Protein AF-G4TEG3-F1 (afdb_monomer_lite)

Radius of gyration: 38.0 Å; chains: 1; bounding box: 145×63×97 Å

Organism: Serendipita indica (strain DSM 11827) (NCBI:txid1109443)

Foldseek 3Di:
DDDDDDDDPPPPPPPPPDPDPQPQCADPLQAGAWFSFFEAEEAEQDDAPCLLVVLVLQVVLVFAYEYAYACQRNHHCLPPVNLVSLCNNVVSPHFYAHAFNDQDDCQPDDLVVVCNRQQVVQVSCCQSFVFGFQEYEYSDDDPDSVSSNSCCVVVVHRYYDWPQELCLVPDPQALVSSLVSLLVQLVCANGRMIYYYDYPPGPRNVSVVVVPSVPSNSVSVGHHYYRCVRHVHDRTPDGDHHHDDDPVSDSDDDDDRPPQQPQFPDKDFAAPPCQALQSVQVVPPQGHSVQQCVNPVPDDRRGHDGRDITGDGPRDPDDAQDFPDKDFAAPPCFALCSVCVVQVADSVSQCVNVVVDPRNGRDGRRITRDGDHDPDDDDDDDADDDPPQKDKDFDAAPQALVNVCVVHVAHSVQQPVQVDDPDDRVDDHGRHIGIHGRDDDDDDDDDDDDDDDDDFDWDKDFAAPPDALVNVCVVPVAHSVQQCVQVDDPDDRVDDDGRHITTGTHDPDDDDDDDDDDDDDDDDFDWDKDKDFDAPPAFLCNVCVVVQHDSVQQCVQQPPPDDRVDRDGRPTDTGIGTPPRHDDDDDDDDDDDDDDDDDDDDDDDDDFFPDKDFDAAQAALPNVCVVFVHDSVQQCVNPVPDPRRGGDGGRTTGDGPPTNDLPDKDWAAAQAALCVLCVVLVHHSVVQCVQCVVADRRGGDGRDIGRHGD

Structure (mmCIF, N/CA/C/O backbone):
data_AF-G4TEG3-F1
#
_entry.id   AF-G4TEG3-F1
#
loop_
_atom_site.group_PDB
_atom_site.id
_atom_site.type_symbol
_atom_site.label_atom_id
_atom_site.label_alt_id
_atom_site.label_comp_id
_atom_site.label_asym_id
_atom_site.label_entity_id
_atom_site.label_seq_id
_atom_site.pdbx_PDB_ins_code
_atom_site.Cartn_x
_atom_site.Cartn_y
_atom_site.Cartn_z
_atom_site.occupancy
_atom_site.B_iso_or_equiv
_atom_site.auth_seq_id
_atom_site.auth_comp_id
_atom_site.auth_asym_id
_atom_site.auth_atom_id
_atom_site.pdbx_PDB_model_num
ATOM 1 N N . MET A 1 1 ? 75.250 -41.068 19.038 1.00 46.34 1 MET A N 1
ATOM 2 C CA . MET A 1 1 ? 73.958 -40.796 18.364 1.00 46.34 1 MET A CA 1
ATOM 3 C C . MET A 1 1 ? 72.946 -40.597 19.488 1.00 46.34 1 MET A C 1
ATOM 5 O O . MET A 1 1 ? 72.931 -41.445 20.357 1.00 46.34 1 MET A O 1
ATOM 9 N N . ALA A 1 2 ? 72.231 -39.493 19.674 1.00 40.78 2 ALA A N 1
ATOM 10 C CA . ALA A 1 2 ? 71.502 -38.669 18.722 1.00 40.78 2 ALA A CA 1
ATOM 11 C C . ALA A 1 2 ? 71.597 -37.167 19.069 1.00 40.78 2 ALA A C 1
ATOM 13 O O . ALA A 1 2 ? 71.964 -36.787 20.178 1.00 40.78 2 ALA A O 1
ATOM 14 N N . ARG A 1 3 ? 71.328 -36.334 18.061 1.00 42.62 3 ARG A N 1
ATOM 15 C CA . ARG A 1 3 ? 71.464 -34.875 18.059 1.00 42.62 3 ARG A CA 1
ATOM 16 C C . ARG A 1 3 ? 70.190 -34.170 18.549 1.00 42.62 3 ARG A C 1
ATOM 18 O O . ARG A 1 3 ? 69.089 -34.653 18.324 1.00 42.62 3 ARG A O 1
ATOM 25 N N . LEU A 1 4 ? 70.424 -33.000 19.145 1.00 39.97 4 LEU A N 1
ATOM 26 C CA . LEU A 1 4 ? 69.568 -31.819 19.327 1.00 39.97 4 LEU A CA 1
ATOM 27 C C . LEU A 1 4 ? 68.358 -31.679 18.382 1.00 39.97 4 LEU A C 1
ATOM 29 O O . LEU A 1 4 ? 68.525 -31.755 17.165 1.00 39.97 4 LEU A O 1
ATOM 33 N N . SER A 1 5 ? 67.226 -31.227 18.934 1.00 41.72 5 SER A N 1
ATOM 34 C CA . SER A 1 5 ? 66.595 -29.952 18.531 1.00 41.72 5 SER A CA 1
ATOM 35 C C . SER A 1 5 ? 65.488 -29.540 19.509 1.00 41.72 5 SER A C 1
ATOM 37 O O . SER A 1 5 ? 64.455 -30.193 19.612 1.00 41.72 5 SER A O 1
ATOM 39 N N . LEU A 1 6 ? 65.730 -28.435 20.222 1.00 43.19 6 LEU A N 1
ATOM 40 C CA . LEU A 1 6 ? 64.720 -27.631 20.911 1.00 43.19 6 LEU A CA 1
ATOM 41 C C . LEU A 1 6 ? 63.896 -26.909 19.832 1.00 43.19 6 LEU A C 1
ATOM 43 O O . LEU A 1 6 ? 64.446 -26.078 19.110 1.00 43.19 6 LEU A O 1
ATOM 47 N N . ALA A 1 7 ? 62.604 -27.208 19.713 1.00 40.72 7 ALA A N 1
ATOM 48 C CA . ALA A 1 7 ? 61.685 -26.414 18.903 1.00 40.72 7 ALA A CA 1
ATOM 49 C C . ALA A 1 7 ? 60.985 -25.391 19.807 1.00 40.72 7 ALA A C 1
ATOM 51 O O . ALA A 1 7 ? 60.182 -25.741 20.670 1.00 40.72 7 ALA A O 1
ATOM 52 N N . VAL A 1 8 ? 61.340 -24.123 19.615 1.00 41.69 8 VAL A N 1
ATOM 53 C CA . VAL A 1 8 ? 60.671 -22.954 20.189 1.00 41.69 8 VAL A CA 1
ATOM 54 C C . VAL A 1 8 ? 59.266 -22.875 19.589 1.00 41.69 8 VAL A C 1
ATOM 56 O O . VAL A 1 8 ? 59.112 -22.665 18.388 1.00 41.69 8 VAL A O 1
ATOM 59 N N . LEU A 1 9 ? 58.239 -23.066 20.418 1.00 37.50 9 LEU A N 1
ATOM 60 C CA . LEU A 1 9 ? 56.846 -22.863 20.030 1.00 37.50 9 LEU A CA 1
ATOM 61 C C . LEU A 1 9 ? 56.549 -21.356 20.063 1.00 37.50 9 LEU A C 1
ATOM 63 O O . LEU A 1 9 ? 56.148 -20.807 21.087 1.00 37.50 9 LEU A O 1
ATOM 67 N N . SER A 1 10 ? 56.802 -20.673 18.947 1.00 40.62 10 SER A N 1
ATOM 68 C CA . SER A 1 10 ? 56.379 -19.287 18.740 1.00 40.62 10 SER A CA 1
ATOM 69 C C . SER A 1 10 ? 54.853 -19.227 18.680 1.00 40.62 10 SER A C 1
ATOM 71 O O . SER A 1 10 ? 54.244 -19.607 17.681 1.00 40.62 10 SER A O 1
ATOM 73 N N . VAL A 1 11 ? 54.229 -18.743 19.754 1.00 41.53 11 VAL A N 1
ATOM 74 C CA . VAL A 1 11 ? 52.820 -18.341 19.761 1.00 41.53 11 VAL A CA 1
ATOM 75 C C . VAL A 1 11 ? 52.699 -17.096 18.882 1.00 41.53 11 VAL A C 1
ATOM 77 O O . VAL A 1 11 ? 52.955 -15.978 19.323 1.00 41.53 11 VAL A O 1
ATOM 80 N N . PHE A 1 12 ? 52.339 -17.289 17.613 1.00 39.22 12 PHE A N 1
ATOM 81 C CA . PHE A 1 12 ? 51.811 -16.209 16.789 1.00 39.22 12 PHE A CA 1
ATOM 82 C C . PHE A 1 12 ? 50.446 -15.828 17.361 1.00 39.22 12 PHE A C 1
ATOM 84 O O . PHE A 1 12 ? 49.440 -16.490 17.111 1.00 39.22 12 PHE A O 1
ATOM 91 N N . LEU A 1 13 ? 50.422 -14.758 18.155 1.00 40.78 13 LEU A N 1
ATOM 92 C CA . LEU A 1 13 ? 49.202 -14.028 18.458 1.00 40.78 13 LEU A CA 1
ATOM 93 C C . LEU A 1 13 ? 48.742 -13.396 17.137 1.00 40.78 13 LEU A C 1
ATOM 95 O O . LEU A 1 13 ? 49.158 -12.295 16.778 1.00 40.78 13 LEU A O 1
ATOM 99 N N . ALA A 1 14 ? 47.955 -14.139 16.360 1.00 38.53 14 ALA A N 1
ATOM 100 C CA . ALA A 1 14 ? 47.236 -13.582 15.231 1.00 38.53 14 ALA A CA 1
ATOM 101 C C . ALA A 1 14 ? 46.231 -12.579 15.804 1.00 38.53 14 ALA A C 1
ATOM 103 O O . ALA A 1 14 ? 45.145 -12.941 16.254 1.00 38.53 14 ALA A O 1
ATOM 104 N N . LEU A 1 15 ? 46.634 -11.309 15.833 1.00 43.91 15 LEU A N 1
ATOM 105 C CA . LEU A 1 15 ? 45.710 -10.189 15.836 1.00 43.91 15 LEU A CA 1
ATOM 106 C C . LEU A 1 15 ? 44.859 -10.362 14.580 1.00 43.91 15 LEU A C 1
ATOM 108 O O . LEU A 1 15 ? 45.263 -9.963 13.490 1.00 43.91 15 LEU A O 1
ATOM 112 N N . PHE A 1 16 ? 43.712 -11.023 14.719 1.00 41.97 16 PHE A N 1
ATOM 113 C CA . PHE A 1 16 ? 42.648 -10.884 13.744 1.00 41.97 16 PHE A CA 1
ATOM 114 C C . PHE A 1 16 ? 42.355 -9.384 13.677 1.00 41.97 16 PHE A C 1
ATOM 116 O O . PHE A 1 16 ? 41.977 -8.816 14.708 1.00 41.97 16 PHE A O 1
ATOM 123 N N . PRO A 1 17 ? 42.554 -8.707 12.532 1.00 41.78 17 PRO A N 1
ATOM 124 C CA . PRO A 1 17 ? 41.942 -7.407 12.367 1.00 41.78 17 PRO A CA 1
ATOM 125 C C . PRO A 1 17 ? 40.448 -7.638 12.569 1.00 41.78 17 PRO A C 1
ATOM 127 O O . PRO A 1 17 ? 39.840 -8.459 11.877 1.00 41.78 17 PRO A O 1
ATOM 130 N N . SER A 1 18 ? 39.899 -6.986 13.594 1.00 45.28 18 SER A N 1
ATOM 131 C CA . SER A 1 18 ? 38.469 -6.899 13.843 1.00 45.28 18 SER A CA 1
ATOM 132 C C . SER A 1 18 ? 37.775 -6.728 12.501 1.00 45.28 18 SER A C 1
ATOM 134 O O . SER A 1 18 ? 38.142 -5.837 11.732 1.00 45.28 18 SER A O 1
ATOM 136 N N . ALA A 1 19 ? 36.860 -7.648 12.202 1.00 44.44 19 ALA A N 1
ATOM 137 C CA . ALA A 1 19 ? 36.133 -7.690 10.950 1.00 44.44 19 ALA A CA 1
ATOM 138 C C . ALA A 1 19 ? 35.712 -6.278 10.523 1.00 44.44 19 ALA A C 1
ATOM 140 O O . ALA A 1 19 ? 35.182 -5.519 11.336 1.00 44.44 19 ALA A O 1
ATOM 141 N N . LEU A 1 20 ? 36.005 -5.971 9.255 1.00 43.75 20 LEU A N 1
ATOM 142 C CA . LEU A 1 20 ? 35.501 -4.856 8.459 1.00 43.75 20 LEU A CA 1
ATOM 143 C C . LEU A 1 20 ? 34.300 -4.165 9.117 1.00 43.75 20 LEU A C 1
ATOM 145 O O . LEU A 1 20 ? 33.236 -4.771 9.265 1.00 43.75 20 LEU A O 1
ATOM 149 N N . ALA A 1 21 ? 34.445 -2.880 9.439 1.00 42.16 21 ALA A N 1
ATOM 150 C CA . ALA A 1 21 ? 33.290 -2.012 9.590 1.00 42.16 21 ALA A CA 1
ATOM 151 C C . ALA A 1 21 ? 32.450 -2.155 8.308 1.00 42.16 21 ALA A C 1
ATOM 153 O O . ALA A 1 21 ? 32.879 -1.733 7.234 1.00 42.16 21 ALA A O 1
ATOM 154 N N . LYS A 1 22 ? 31.302 -2.842 8.398 1.00 42.78 22 LYS A N 1
ATOM 155 C CA . LYS A 1 22 ? 30.321 -2.915 7.310 1.00 42.78 22 LYS A CA 1
ATOM 156 C C . LYS A 1 22 ? 30.031 -1.476 6.887 1.00 42.78 22 LYS A C 1
ATOM 158 O O . LYS A 1 22 ? 29.718 -0.669 7.759 1.00 42.78 22 LYS A O 1
ATOM 163 N N . ASN A 1 23 ? 30.153 -1.162 5.593 1.00 47.72 23 ASN A N 1
ATOM 164 C CA . ASN A 1 23 ? 29.668 0.103 5.038 1.00 47.72 23 ASN A CA 1
ATOM 165 C C . ASN A 1 23 ? 28.241 0.301 5.548 1.00 47.72 23 ASN A C 1
ATOM 167 O O . ASN A 1 23 ? 27.359 -0.507 5.262 1.00 47.72 23 ASN A O 1
ATOM 171 N N . VAL A 1 24 ? 28.056 1.285 6.419 1.00 52.94 24 VAL A N 1
ATOM 172 C CA . VAL A 1 24 ? 26.792 1.463 7.114 1.00 52.94 24 VAL A CA 1
ATOM 173 C C . VAL A 1 24 ? 25.840 2.083 6.098 1.00 52.94 24 VAL A C 1
ATOM 175 O O . VAL A 1 24 ? 26.004 3.239 5.734 1.00 52.94 24 VAL A O 1
ATOM 178 N N . ALA A 1 25 ? 24.855 1.313 5.634 1.00 66.75 25 ALA A N 1
ATOM 179 C CA . ALA A 1 25 ? 23.820 1.736 4.686 1.00 66.75 25 ALA A CA 1
ATOM 180 C C . ALA A 1 25 ? 22.886 2.850 5.217 1.00 66.75 25 ALA A C 1
ATOM 182 O O . ALA A 1 25 ? 21.867 3.151 4.598 1.00 66.75 25 ALA A O 1
ATOM 183 N N . ARG A 1 26 ? 23.220 3.437 6.376 1.00 82.75 26 ARG A N 1
ATOM 184 C CA . ARG A 1 26 ? 22.451 4.447 7.101 1.00 82.75 26 ARG A CA 1
ATOM 185 C C . ARG A 1 26 ? 23.321 5.617 7.555 1.00 82.75 26 ARG A C 1
ATOM 187 O O . ARG A 1 26 ? 24.497 5.439 7.870 1.00 82.75 26 ARG A O 1
ATOM 194 N N . ASP A 1 27 ? 22.722 6.797 7.625 1.00 88.06 27 ASP A N 1
ATOM 195 C CA . ASP A 1 27 ? 23.376 8.013 8.100 1.00 88.06 27 ASP A CA 1
ATOM 196 C C . ASP A 1 27 ? 23.530 8.054 9.639 1.00 88.06 27 ASP A C 1
ATOM 198 O O . ASP A 1 27 ? 23.187 7.110 10.361 1.00 88.06 27 ASP A O 1
ATOM 202 N N . ALA A 1 28 ? 24.055 9.169 10.159 1.00 87.94 28 ALA A N 1
ATOM 203 C CA . ALA A 1 28 ? 24.245 9.380 11.597 1.00 87.94 28 ALA A CA 1
ATOM 204 C C . ALA A 1 28 ? 22.929 9.411 12.401 1.00 87.94 28 ALA A C 1
ATOM 206 O O . ALA A 1 28 ? 22.955 9.172 13.608 1.00 87.94 28 ALA A O 1
ATOM 207 N N . ASN A 1 29 ? 21.795 9.670 11.745 1.00 88.75 29 ASN A N 1
ATOM 208 C CA . ASN A 1 29 ? 20.459 9.638 12.340 1.00 88.75 29 ASN A CA 1
ATOM 209 C C . ASN A 1 29 ? 19.773 8.272 12.144 1.00 88.75 29 ASN A C 1
ATOM 211 O O . ASN A 1 29 ? 18.612 8.097 12.502 1.00 88.75 29 ASN A O 1
ATOM 215 N N . GLY A 1 30 ? 20.466 7.289 11.566 1.00 90.12 30 GLY A N 1
ATOM 216 C CA . GLY A 1 30 ? 19.928 5.957 11.322 1.00 90.12 30 GLY A CA 1
ATOM 217 C C . GLY A 1 30 ? 18.953 5.866 10.145 1.00 90.12 30 GLY A C 1
ATOM 218 O O . GLY A 1 30 ? 18.182 4.909 10.090 1.00 90.12 30 GLY A O 1
ATOM 219 N N . VAL A 1 31 ? 18.977 6.827 9.219 1.00 95.38 31 VAL A N 1
ATOM 220 C CA . VAL A 1 31 ? 18.186 6.809 7.979 1.00 95.38 31 VAL A CA 1
ATOM 221 C C . VAL A 1 31 ? 18.925 6.018 6.911 1.00 95.38 31 VAL A C 1
ATOM 223 O O . VAL A 1 31 ? 20.076 6.330 6.618 1.00 95.38 31 VAL A O 1
ATOM 226 N N . PHE A 1 32 ? 18.276 5.018 6.315 1.00 95.62 32 PHE A N 1
ATOM 227 C CA . PHE A 1 32 ? 18.870 4.191 5.264 1.00 95.62 32 PHE A CA 1
ATOM 228 C C . PHE A 1 32 ? 18.672 4.808 3.881 1.00 95.62 32 PHE A C 1
ATOM 230 O O . PHE A 1 32 ? 17.556 5.182 3.546 1.00 95.62 32 PHE A O 1
ATOM 237 N N . SER A 1 33 ? 19.715 4.862 3.056 1.00 94.38 33 SER A N 1
ATOM 238 C CA . SER A 1 33 ? 19.618 5.363 1.671 1.00 94.38 33 SER A CA 1
ATOM 239 C C . SER A 1 33 ? 20.004 4.332 0.613 1.00 94.38 33 SER A C 1
ATOM 241 O O . SER A 1 33 ? 19.745 4.540 -0.565 1.00 94.38 33 SER A O 1
ATOM 243 N N . THR A 1 34 ? 20.610 3.216 1.015 1.00 94.94 34 THR A N 1
ATOM 244 C CA . THR A 1 34 ? 21.102 2.175 0.108 1.00 94.94 34 THR A CA 1
ATOM 245 C C . THR A 1 34 ? 20.888 0.784 0.708 1.00 94.94 34 THR A C 1
ATOM 247 O O . THR A 1 34 ? 20.554 0.662 1.887 1.00 94.94 34 THR A O 1
ATOM 250 N N . CYS A 1 35 ? 21.072 -0.269 -0.087 1.00 94.50 35 CYS A N 1
ATOM 251 C CA . CYS A 1 35 ? 20.876 -1.654 0.348 1.00 94.50 35 CYS A CA 1
ATOM 252 C C . CYS A 1 35 ? 22.160 -2.286 0.916 1.00 94.50 35 CYS A C 1
ATOM 254 O O . CYS A 1 35 ? 23.271 -1.975 0.481 1.00 94.50 35 CYS A O 1
ATOM 256 N N . ASN A 1 36 ? 22.022 -3.246 1.840 1.00 92.81 36 ASN A N 1
ATOM 257 C CA . ASN A 1 36 ? 23.150 -4.088 2.269 1.00 92.81 36 ASN A CA 1
ATOM 258 C C . ASN A 1 36 ? 23.601 -5.016 1.128 1.00 92.81 36 ASN A C 1
ATOM 260 O O . ASN A 1 36 ? 24.798 -5.273 0.942 1.00 92.81 36 ASN A O 1
ATOM 264 N N . HIS A 1 37 ? 22.626 -5.518 0.373 1.00 92.50 37 HIS A N 1
ATOM 265 C CA . HIS A 1 37 ? 22.776 -6.421 -0.759 1.00 92.50 37 HIS A CA 1
ATOM 266 C C . HIS A 1 37 ? 21.607 -6.233 -1.736 1.00 92.50 37 HIS A C 1
ATOM 268 O O . HIS A 1 37 ? 20.547 -5.763 -1.336 1.00 92.50 37 HIS A O 1
ATOM 274 N N . ASP A 1 38 ? 21.803 -6.645 -2.993 1.00 94.56 38 ASP A N 1
ATOM 275 C CA . ASP A 1 38 ? 20.805 -6.557 -4.071 1.00 94.56 38 ASP A CA 1
ATOM 276 C C . ASP A 1 38 ? 20.208 -5.157 -4.282 1.00 94.56 38 ASP A C 1
ATOM 278 O O . ASP A 1 38 ? 20.700 -4.160 -3.754 1.00 94.56 38 ASP A O 1
ATOM 282 N N . PHE A 1 39 ? 19.142 -5.078 -5.073 1.00 97.94 39 PHE A N 1
ATOM 283 C CA . PHE A 1 39 ? 18.503 -3.835 -5.465 1.00 97.94 39 PHE A CA 1
ATOM 284 C C . PHE A 1 39 ? 17.050 -3.801 -5.000 1.00 97.94 39 PHE A C 1
ATOM 286 O O . PHE A 1 39 ? 16.280 -4.711 -5.307 1.00 97.94 39 PHE A O 1
ATOM 293 N N . ALA A 1 40 ? 16.669 -2.729 -4.309 1.00 98.56 40 ALA A N 1
ATOM 294 C CA . ALA A 1 40 ? 15.279 -2.446 -3.992 1.00 98.56 40 ALA A CA 1
ATOM 295 C C . ALA A 1 40 ? 14.735 -1.393 -4.955 1.00 98.56 40 ALA A C 1
ATOM 297 O O . ALA A 1 40 ? 15.056 -0.208 -4.841 1.00 98.56 40 ALA A O 1
ATOM 298 N N . PHE A 1 41 ? 13.905 -1.832 -5.902 1.00 98.62 41 PHE A N 1
ATOM 299 C CA . PHE A 1 41 ? 13.121 -0.915 -6.720 1.00 98.62 41 PHE A CA 1
ATOM 300 C C . PHE A 1 41 ? 11.883 -0.519 -5.928 1.00 98.62 41 PHE A C 1
ATOM 302 O O . PHE A 1 41 ? 11.187 -1.407 -5.426 1.00 98.62 41 PHE A O 1
ATOM 309 N N . THR A 1 42 ? 11.612 0.777 -5.783 1.00 98.69 42 THR A N 1
ATOM 310 C CA . THR A 1 42 ? 10.502 1.242 -4.943 1.00 98.69 42 THR A CA 1
ATOM 311 C C . THR A 1 42 ? 9.636 2.298 -5.618 1.00 98.69 42 THR A C 1
ATOM 313 O O . THR A 1 42 ? 10.142 3.077 -6.427 1.00 98.69 42 THR A O 1
ATOM 316 N N . TRP A 1 43 ? 8.357 2.313 -5.245 1.00 98.50 43 TRP A N 1
ATOM 317 C CA . TRP A 1 43 ? 7.326 3.201 -5.782 1.00 98.50 43 TRP A CA 1
ATOM 318 C C . TRP A 1 43 ? 6.646 3.966 -4.651 1.00 98.50 43 TRP A C 1
ATOM 320 O O . TRP A 1 43 ? 6.221 3.339 -3.685 1.00 98.50 43 TRP A O 1
ATOM 330 N N . ASP A 1 44 ? 6.546 5.285 -4.770 1.00 98.12 44 ASP A N 1
ATOM 331 C CA . ASP A 1 44 ? 5.878 6.175 -3.819 1.00 98.12 44 ASP A CA 1
ATOM 332 C C . ASP A 1 44 ? 4.485 6.588 -4.334 1.00 98.12 44 ASP A C 1
ATOM 334 O O . ASP A 1 44 ? 4.173 6.448 -5.518 1.00 98.12 44 ASP A O 1
ATOM 338 N N . ASP A 1 45 ? 3.655 7.124 -3.438 1.00 96.25 45 ASP A N 1
ATOM 339 C CA . ASP A 1 45 ? 2.357 7.770 -3.708 1.00 96.25 45 ASP A CA 1
ATOM 340 C C . ASP A 1 45 ? 1.183 6.867 -4.129 1.00 96.25 45 ASP A C 1
ATOM 342 O O . ASP A 1 45 ? 0.074 7.363 -4.355 1.00 96.25 45 ASP A O 1
ATOM 346 N N . GLY A 1 46 ? 1.384 5.548 -4.159 1.00 94.62 46 GLY A N 1
ATOM 347 C CA . GLY A 1 46 ? 0.326 4.553 -4.355 1.00 94.62 46 GLY A CA 1
ATOM 348 C C . GLY A 1 46 ? -0.579 4.329 -3.128 1.00 94.62 46 GLY A C 1
ATOM 349 O O . GLY A 1 46 ? -0.436 5.009 -2.110 1.00 94.62 46 GLY A O 1
ATOM 350 N N . PRO A 1 47 ? -1.497 3.345 -3.157 1.00 97.00 47 PRO A N 1
ATOM 351 C CA . PRO A 1 47 ? -1.873 2.558 -4.330 1.00 97.00 47 PRO A CA 1
ATOM 352 C C . PRO A 1 47 ? -2.590 3.434 -5.358 1.00 97.00 47 PRO A C 1
ATOM 354 O O . PRO A 1 47 ? -3.345 4.338 -4.995 1.00 97.00 47 PRO A O 1
ATOM 357 N N . TYR A 1 48 ? -2.368 3.150 -6.633 1.00 94.06 48 TYR A N 1
ATOM 358 C CA . TYR A 1 48 ? -2.983 3.857 -7.746 1.00 94.06 48 TYR A CA 1
ATOM 359 C C . TYR A 1 48 ? -3.417 2.868 -8.838 1.00 94.06 48 TYR A C 1
ATOM 361 O O . TYR A 1 48 ? -3.344 1.658 -8.649 1.00 94.06 48 TYR A O 1
ATOM 369 N N . GLU A 1 49 ? -3.948 3.337 -9.969 1.00 90.44 49 GLU A N 1
ATOM 370 C CA . GLU A 1 49 ? -4.546 2.442 -10.973 1.00 90.44 49 GLU A CA 1
ATOM 371 C C . GLU A 1 49 ? -3.585 1.396 -11.562 1.00 90.44 49 GLU A C 1
ATOM 373 O O . GLU A 1 49 ? -4.039 0.335 -11.983 1.00 90.44 49 GLU A O 1
ATOM 378 N N . TRP A 1 50 ? -2.279 1.643 -11.450 1.00 89.19 50 TRP A N 1
ATOM 379 C CA . TRP A 1 50 ? -1.193 0.826 -11.988 1.00 89.19 50 TRP A CA 1
ATOM 380 C C . TRP A 1 50 ? -0.571 -0.158 -10.990 1.00 89.19 50 TRP A C 1
ATOM 382 O O . TRP A 1 50 ? 0.360 -0.872 -11.353 1.00 89.19 50 TRP A O 1
ATOM 392 N N . THR A 1 51 ? -1.052 -0.222 -9.737 1.00 90.56 51 THR A N 1
ATOM 393 C CA . THR A 1 51 ? -0.450 -1.093 -8.706 1.00 90.56 51 THR A CA 1
ATOM 394 C C . THR A 1 51 ? -0.327 -2.547 -9.171 1.00 90.56 51 THR A C 1
ATOM 396 O O . THR A 1 51 ? 0.696 -3.182 -8.931 1.00 90.56 51 THR A O 1
ATOM 399 N N . GLU A 1 52 ? -1.376 -3.087 -9.798 1.00 82.62 52 GLU A N 1
ATOM 400 C CA . GLU A 1 52 ? -1.414 -4.488 -10.242 1.00 82.62 52 GLU A CA 1
ATOM 401 C C . GLU A 1 52 ? -0.428 -4.724 -11.394 1.00 82.62 52 GLU A C 1
ATOM 403 O O . GLU A 1 52 ? 0.380 -5.642 -11.313 1.00 82.62 52 GLU A O 1
ATOM 408 N N . GLU A 1 53 ? -0.379 -3.822 -12.377 1.00 86.00 53 GLU A N 1
ATOM 409 C CA . GLU A 1 53 ? 0.564 -3.897 -13.502 1.00 86.00 53 GLU A CA 1
ATOM 410 C C . GLU A 1 53 ? 2.029 -3.821 -13.048 1.00 86.00 53 GLU A C 1
ATOM 412 O O . GLU A 1 53 ? 2.871 -4.602 -13.492 1.00 86.00 53 GLU A O 1
ATOM 417 N N . ILE A 1 54 ? 2.334 -2.941 -12.089 1.00 93.25 54 ILE A N 1
ATOM 418 C CA . ILE A 1 54 ? 3.661 -2.877 -11.466 1.00 93.25 54 ILE A CA 1
ATOM 419 C C . ILE A 1 54 ? 3.998 -4.204 -10.781 1.00 93.25 54 ILE A C 1
ATOM 421 O O . ILE A 1 54 ? 5.122 -4.688 -10.886 1.00 93.25 54 ILE A O 1
ATOM 425 N N . VAL A 1 55 ? 3.058 -4.799 -10.046 1.00 86.69 55 VAL A N 1
ATOM 426 C CA . VAL A 1 55 ? 3.274 -6.096 -9.387 1.00 86.69 55 VAL A CA 1
ATOM 427 C C . VAL A 1 55 ? 3.578 -7.182 -10.420 1.00 86.69 55 VAL A C 1
ATOM 429 O O . VAL A 1 55 ? 4.567 -7.903 -10.262 1.00 86.69 55 VAL A O 1
ATOM 432 N N . ASP A 1 56 ? 2.798 -7.237 -11.496 1.00 81.00 56 ASP A N 1
ATOM 433 C CA . ASP A 1 56 ? 2.915 -8.246 -12.548 1.00 81.00 56 ASP A CA 1
ATOM 434 C C . ASP A 1 56 ? 4.244 -8.176 -13.296 1.00 81.00 56 ASP A C 1
ATOM 436 O O . ASP A 1 56 ? 4.862 -9.212 -13.550 1.00 81.00 56 ASP A O 1
ATOM 440 N N . GLU A 1 57 ? 4.732 -6.971 -13.596 1.00 81.94 57 GLU A N 1
ATOM 441 C CA . GLU A 1 57 ? 6.019 -6.779 -14.269 1.00 81.94 57 GLU A CA 1
ATOM 442 C C . GLU A 1 57 ? 7.182 -7.317 -13.417 1.00 81.94 57 GLU A C 1
ATOM 444 O O . GLU A 1 57 ? 8.091 -7.999 -13.904 1.00 81.94 57 GLU A O 1
ATOM 449 N N . PHE A 1 58 ? 7.143 -7.081 -12.103 1.00 91.62 58 PHE A N 1
ATOM 450 C CA . PHE A 1 58 ? 8.150 -7.628 -11.194 1.00 91.62 58 PHE A CA 1
ATOM 451 C C . PHE A 1 58 ? 8.034 -9.147 -11.057 1.00 91.62 58 PHE A C 1
ATOM 453 O O . PHE A 1 58 ? 9.064 -9.828 -11.074 1.00 91.62 58 PHE A O 1
ATOM 460 N N . ASP A 1 59 ? 6.821 -9.688 -10.961 1.00 79.00 59 ASP A N 1
ATOM 461 C CA . ASP A 1 59 ? 6.594 -11.132 -10.880 1.00 79.00 59 ASP A CA 1
ATOM 462 C C . ASP A 1 59 ? 7.023 -11.864 -12.155 1.00 79.00 59 ASP A C 1
ATOM 464 O O . ASP A 1 59 ? 7.647 -12.929 -12.069 1.00 79.00 59 ASP A O 1
ATOM 468 N N . CYS A 1 60 ? 6.800 -11.264 -13.328 1.00 74.44 60 CYS A N 1
ATOM 469 C CA . CYS A 1 60 ? 7.275 -11.760 -14.621 1.00 74.44 60 CYS A CA 1
ATOM 470 C C . CYS A 1 60 ? 8.800 -11.956 -14.630 1.00 74.44 60 CYS A C 1
ATOM 472 O O . CYS A 1 60 ? 9.316 -12.950 -15.152 1.00 74.44 60 CYS A O 1
ATOM 474 N N . MET A 1 61 ? 9.524 -11.056 -13.958 1.00 81.75 61 MET A N 1
ATOM 475 C CA . MET A 1 61 ? 10.980 -11.104 -13.816 1.00 81.75 61 MET A CA 1
ATOM 476 C C . MET A 1 61 ? 11.459 -11.859 -12.564 1.00 81.75 61 MET A C 1
ATOM 478 O O . MET A 1 61 ? 12.646 -11.801 -12.228 1.00 81.75 61 MET A O 1
ATOM 482 N N . ALA A 1 62 ? 10.565 -12.578 -11.872 1.00 79.44 62 ALA A N 1
ATOM 483 C CA . ALA A 1 62 ? 10.824 -13.250 -10.593 1.00 79.44 62 ALA A CA 1
ATOM 484 C C . ALA A 1 62 ? 11.440 -12.321 -9.522 1.00 79.44 62 ALA A C 1
ATOM 486 O O . ALA A 1 62 ? 12.196 -12.758 -8.646 1.00 79.44 62 ALA A O 1
ATOM 487 N N . GLY A 1 63 ? 11.136 -11.028 -9.617 1.00 86.44 63 GLY A N 1
ATOM 488 C CA . GLY A 1 63 ? 11.569 -9.972 -8.718 1.00 86.44 63 GLY A CA 1
ATOM 489 C C . GLY A 1 63 ? 10.489 -9.588 -7.714 1.00 86.44 63 GLY A C 1
ATOM 490 O O . GLY A 1 63 ? 9.348 -10.034 -7.782 1.00 86.44 63 GLY A O 1
ATOM 491 N N . LYS A 1 64 ? 10.858 -8.738 -6.754 1.00 95.94 64 LYS A N 1
ATOM 492 C CA . LYS A 1 64 ? 9.922 -8.084 -5.832 1.00 95.94 64 LYS A CA 1
ATOM 493 C C . LYS A 1 64 ? 10.198 -6.590 -5.766 1.00 95.94 64 LYS A C 1
ATOM 495 O O . LYS A 1 64 ? 11.335 -6.156 -5.940 1.00 95.94 64 LYS A O 1
ATOM 500 N N . THR A 1 65 ? 9.155 -5.822 -5.467 1.00 98.62 65 THR A N 1
ATOM 501 C CA . THR A 1 65 ? 9.227 -4.369 -5.261 1.00 98.62 65 THR A CA 1
ATOM 502 C C . THR A 1 65 ? 8.650 -3.970 -3.898 1.00 98.62 65 THR A C 1
ATOM 504 O O . THR A 1 65 ? 8.018 -4.780 -3.209 1.00 98.62 65 THR A O 1
ATOM 507 N N . THR A 1 66 ? 8.900 -2.726 -3.490 1.00 98.88 66 THR A N 1
ATOM 508 C CA . THR A 1 66 ? 8.300 -2.101 -2.309 1.00 98.88 66 THR A CA 1
ATOM 509 C C . THR A 1 66 ? 7.436 -0.919 -2.733 1.00 98.88 66 THR A C 1
ATOM 511 O O . THR A 1 66 ? 7.938 0.026 -3.338 1.00 98.88 66 THR A O 1
ATOM 514 N N . LEU A 1 67 ? 6.163 -0.963 -2.351 1.00 98.88 67 LEU A N 1
ATOM 515 C CA . LEU A 1 67 ? 5.175 0.088 -2.565 1.00 98.88 67 LEU A CA 1
ATOM 516 C C . LEU A 1 67 ? 5.052 0.913 -1.278 1.00 98.88 67 LEU A C 1
ATOM 518 O O . LEU A 1 67 ? 4.591 0.414 -0.249 1.00 98.88 67 LEU A O 1
ATOM 522 N N . PHE A 1 68 ? 5.501 2.160 -1.313 1.00 98.75 68 PHE A N 1
ATOM 523 C CA . PHE A 1 68 ? 5.331 3.153 -0.260 1.00 98.75 68 PHE A CA 1
ATOM 524 C C . PHE A 1 68 ? 3.994 3.855 -0.463 1.00 98.75 68 PHE A C 1
ATOM 526 O O . PHE A 1 68 ? 3.855 4.766 -1.274 1.00 98.75 68 PHE A O 1
ATOM 533 N N . VAL A 1 69 ? 2.997 3.406 0.291 1.00 98.62 69 VAL A N 1
ATOM 534 C CA . VAL A 1 69 ? 1.608 3.796 0.066 1.00 98.62 69 VAL A CA 1
ATOM 535 C C . VAL A 1 69 ? 1.184 4.939 0.974 1.00 98.62 69 VAL A C 1
ATOM 537 O O . VAL A 1 69 ? 1.587 5.001 2.140 1.00 98.62 69 VAL A O 1
ATOM 540 N N . SER A 1 70 ? 0.323 5.806 0.455 1.00 97.88 70 SER A N 1
ATOM 541 C CA . SER A 1 70 ? -0.310 6.900 1.182 1.00 97.88 70 SER A CA 1
ATOM 542 C C . SER A 1 70 ? -1.809 6.658 1.363 1.00 97.88 70 SER A C 1
ATOM 544 O O . SER A 1 70 ? -2.443 5.866 0.670 1.00 97.88 70 SER A O 1
ATOM 546 N N . GLY A 1 71 ? -2.408 7.358 2.325 1.00 96.31 71 GLY A N 1
ATOM 547 C CA . GLY A 1 71 ? -3.840 7.246 2.611 1.00 96.31 71 GLY A CA 1
ATOM 548 C C . GLY A 1 71 ? -4.738 7.901 1.559 1.00 96.31 71 GLY A C 1
ATOM 549 O O . GLY A 1 71 ? -5.859 7.435 1.337 1.00 96.31 71 GLY A O 1
ATOM 550 N N . THR A 1 72 ? -4.270 8.996 0.947 1.00 95.00 72 THR A N 1
ATOM 551 C CA . THR A 1 72 ? -5.089 9.827 0.045 1.00 95.00 72 THR A CA 1
ATOM 552 C C . THR A 1 72 ? -4.411 10.280 -1.250 1.00 95.00 72 THR A C 1
ATOM 554 O O . THR A 1 72 ? -5.087 10.924 -2.048 1.00 95.00 72 THR A O 1
ATOM 557 N N . THR A 1 73 ? -3.115 10.020 -1.460 1.00 92.38 73 THR A N 1
ATOM 558 C CA . THR A 1 73 ? -2.374 10.553 -2.624 1.00 92.38 73 THR A CA 1
ATOM 559 C C . THR A 1 73 ? -2.849 9.915 -3.936 1.00 92.38 73 THR A C 1
ATOM 561 O O . THR A 1 73 ? -3.415 10.617 -4.770 1.00 92.38 73 THR A O 1
ATOM 564 N N . GLY A 1 74 ? -2.768 8.586 -4.072 1.00 87.81 74 GLY A N 1
ATOM 565 C CA . GLY A 1 74 ? -3.362 7.808 -5.175 1.00 87.81 74 GLY A CA 1
ATOM 566 C C . GLY A 1 74 ? -4.884 7.603 -5.069 1.00 87.81 74 GLY A C 1
ATOM 567 O O . GLY A 1 74 ? -5.435 6.595 -5.512 1.00 87.81 74 GLY A O 1
ATOM 568 N N . GLY A 1 75 ? -5.592 8.537 -4.431 1.00 92.38 75 GLY A N 1
ATOM 569 C CA . GLY A 1 75 ? -6.992 8.381 -4.043 1.00 92.38 75 GLY A CA 1
ATOM 570 C C . GLY A 1 75 ? -7.162 7.697 -2.685 1.00 92.38 75 GLY A C 1
ATOM 571 O O . GLY A 1 75 ? -6.203 7.398 -1.976 1.00 92.38 75 GLY A O 1
ATOM 572 N N . CYS A 1 76 ? -8.414 7.490 -2.269 1.00 95.31 76 CYS A N 1
ATOM 573 C CA . CYS A 1 76 ? -8.688 6.941 -0.944 1.00 95.31 76 CYS A CA 1
ATOM 574 C C . CYS A 1 76 ? -8.215 5.484 -0.839 1.00 95.31 76 CYS A C 1
ATOM 576 O O . CYS A 1 76 ? -8.716 4.612 -1.553 1.00 95.31 76 CYS A O 1
ATOM 578 N N . ILE A 1 77 ? -7.317 5.205 0.109 1.00 97.00 77 ILE A N 1
ATOM 579 C CA . ILE A 1 77 ? -6.782 3.860 0.376 1.00 97.00 77 ILE A CA 1
ATOM 580 C C . ILE A 1 77 ? -7.875 2.829 0.718 1.00 97.00 77 ILE A C 1
ATOM 582 O O . ILE A 1 77 ? -7.721 1.643 0.454 1.00 97.00 77 ILE A O 1
ATOM 586 N N . TYR A 1 78 ? -9.011 3.280 1.263 1.00 91.69 78 TYR A N 1
ATOM 587 C CA . TYR A 1 78 ? -10.169 2.440 1.595 1.00 91.69 78 TYR A CA 1
ATOM 588 C C . TYR A 1 78 ? -11.178 2.254 0.448 1.00 91.69 78 TYR A C 1
ATOM 590 O O . TYR A 1 78 ? -12.234 1.632 0.658 1.00 91.69 78 TYR A O 1
ATOM 598 N N . SER A 1 79 ? -10.915 2.821 -0.735 1.00 89.50 79 SER A N 1
ATOM 599 C CA . SER A 1 79 ? -11.739 2.550 -1.916 1.00 89.50 79 SER A CA 1
ATOM 600 C C . SER A 1 79 ? -11.672 1.056 -2.268 1.00 89.50 79 SER A C 1
ATOM 602 O O . SER A 1 79 ? -10.636 0.433 -2.031 1.00 89.50 79 SER A O 1
ATOM 604 N N . PRO A 1 80 ? -12.758 0.450 -2.785 1.00 80.62 80 PRO A N 1
ATOM 605 C CA . PRO A 1 80 ? -12.759 -0.971 -3.138 1.00 80.62 80 PRO A CA 1
ATOM 606 C C . PRO A 1 80 ? -11.577 -1.374 -4.030 1.00 80.62 80 PRO A C 1
ATOM 608 O O . PRO A 1 80 ? -10.922 -2.373 -3.740 1.00 80.62 80 PRO A O 1
ATOM 611 N N . ASP A 1 81 ? -11.254 -0.549 -5.027 1.00 82.50 81 ASP A N 1
ATOM 612 C CA . ASP A 1 81 ? -10.157 -0.804 -5.963 1.00 82.50 81 ASP A CA 1
ATOM 613 C C . ASP A 1 81 ? -8.796 -0.761 -5.259 1.00 82.50 81 ASP A C 1
ATOM 615 O O . ASP A 1 81 ? -8.016 -1.701 -5.371 1.00 82.50 81 ASP A O 1
ATOM 619 N N . ASN A 1 82 ? -8.520 0.267 -4.447 1.00 92.81 82 ASN A N 1
ATOM 620 C CA . ASN A 1 82 ? -7.247 0.358 -3.721 1.00 92.81 82 ASN A CA 1
ATOM 621 C C . ASN A 1 82 ? -7.096 -0.737 -2.656 1.00 92.81 82 ASN A C 1
ATOM 623 O O . ASN A 1 82 ? -5.999 -1.252 -2.455 1.00 92.81 82 ASN A O 1
ATOM 627 N N . VAL A 1 83 ? -8.187 -1.156 -2.012 1.00 86.50 83 VAL A N 1
ATOM 628 C CA . VAL A 1 83 ? -8.181 -2.320 -1.111 1.00 86.50 83 VAL A CA 1
ATOM 629 C C . VAL A 1 83 ? -7.822 -3.598 -1.873 1.00 86.50 83 VAL A C 1
ATOM 631 O O . VAL A 1 83 ? -7.039 -4.398 -1.359 1.00 86.50 83 VAL A O 1
ATOM 634 N N . SER A 1 84 ? -8.375 -3.787 -3.076 1.00 79.19 84 SER A N 1
ATOM 635 C CA . SER A 1 84 ? -8.058 -4.925 -3.948 1.00 79.19 84 SER A CA 1
ATOM 636 C C . SER A 1 84 ? -6.583 -4.922 -4.344 1.00 79.19 84 SER A C 1
ATOM 638 O O . SER A 1 84 ? -5.877 -5.883 -4.055 1.00 79.19 84 SER A O 1
ATOM 640 N N . ARG A 1 85 ? -6.092 -3.799 -4.877 1.00 90.69 85 ARG A N 1
ATOM 641 C CA . ARG A 1 85 ? -4.700 -3.599 -5.311 1.00 90.69 85 ARG A CA 1
ATOM 642 C C . ARG A 1 85 ? -3.683 -3.879 -4.210 1.00 90.69 85 ARG A C 1
ATOM 644 O O . ARG A 1 85 ? -2.694 -4.574 -4.422 1.00 90.69 85 ARG A O 1
ATOM 651 N N . LEU A 1 86 ? -3.937 -3.376 -3.000 1.00 90.94 86 LEU A N 1
ATOM 652 C CA . LEU A 1 86 ? -3.051 -3.610 -1.859 1.00 90.94 86 LEU A CA 1
ATOM 653 C C . LEU A 1 86 ? -3.023 -5.077 -1.436 1.00 90.94 86 LEU A C 1
ATOM 655 O O . LEU A 1 86 ? -1.959 -5.582 -1.082 1.00 90.94 86 LEU A O 1
ATOM 659 N N . ARG A 1 87 ? -4.175 -5.759 -1.453 1.00 85.12 87 ARG A N 1
ATOM 660 C CA . ARG A 1 87 ? -4.235 -7.199 -1.166 1.00 85.12 87 ARG A CA 1
ATOM 661 C C . ARG A 1 87 ? -3.526 -7.998 -2.247 1.00 85.12 87 ARG A C 1
ATOM 663 O O . ARG A 1 87 ? -2.733 -8.860 -1.894 1.00 85.12 87 ARG A O 1
ATOM 670 N N . TYR A 1 88 ? -3.733 -7.651 -3.515 1.00 80.62 88 TYR A N 1
ATOM 671 C CA . TYR A 1 88 ? -3.052 -8.258 -4.654 1.00 80.62 88 TYR A CA 1
ATOM 672 C C . TYR A 1 88 ? -1.528 -8.188 -4.502 1.00 80.62 88 TYR A C 1
ATOM 674 O O . TYR A 1 88 ? -0.860 -9.217 -4.420 1.00 80.62 88 TYR A O 1
ATOM 682 N N . ALA A 1 89 ? -0.988 -6.978 -4.331 1.00 86.38 89 ALA A N 1
ATOM 683 C CA . ALA A 1 89 ? 0.443 -6.760 -4.149 1.00 86.38 89 ALA A CA 1
ATOM 684 C C . ALA A 1 89 ? 1.007 -7.502 -2.923 1.00 86.38 89 ALA A C 1
ATOM 686 O O . ALA A 1 89 ? 2.079 -8.111 -2.983 1.00 86.38 89 ALA A O 1
ATOM 687 N N . PHE A 1 90 ? 0.286 -7.465 -1.798 1.00 85.62 90 PHE A N 1
ATOM 688 C CA . PHE A 1 90 ? 0.706 -8.117 -0.560 1.00 85.62 90 PHE A CA 1
ATOM 689 C C . PHE A 1 90 ? 0.701 -9.650 -0.668 1.00 85.62 90 PHE A C 1
ATOM 691 O O . PHE A 1 90 ? 1.656 -10.295 -0.234 1.00 85.62 90 PHE A O 1
ATOM 698 N N . GLU A 1 91 ? -0.335 -10.239 -1.268 1.00 77.81 91 GLU A N 1
ATOM 699 C CA . GLU A 1 91 ? -0.474 -11.690 -1.464 1.00 77.81 91 GLU A CA 1
ATOM 700 C C . GLU A 1 91 ? 0.526 -12.235 -2.486 1.00 77.81 91 GLU A C 1
ATOM 702 O O . GLU A 1 91 ? 1.055 -13.332 -2.297 1.00 77.81 91 GLU A O 1
ATOM 707 N N . ALA A 1 92 ? 0.873 -11.435 -3.499 1.00 75.56 92 ALA A N 1
ATOM 708 C CA . ALA A 1 92 ? 1.978 -11.708 -4.413 1.00 75.56 92 ALA A CA 1
ATOM 709 C C . ALA A 1 92 ? 3.359 -11.600 -3.728 1.00 75.56 92 ALA A C 1
ATOM 711 O O . ALA A 1 92 ? 4.380 -11.991 -4.290 1.00 75.56 92 ALA A O 1
ATOM 712 N N . GLY A 1 93 ? 3.437 -11.126 -2.480 1.00 79.62 93 GLY A N 1
ATOM 713 C CA . GLY A 1 93 ? 4.673 -11.078 -1.694 1.00 79.62 93 GLY A CA 1
ATOM 714 C C . GLY A 1 93 ? 5.521 -9.823 -1.914 1.00 79.62 93 GLY A C 1
ATOM 715 O O . GLY A 1 93 ? 6.695 -9.808 -1.529 1.00 79.62 93 GLY A O 1
ATOM 716 N N . HIS A 1 94 ? 4.949 -8.774 -2.508 1.00 97.44 94 HIS A N 1
ATOM 717 C CA . HIS A 1 94 ? 5.557 -7.445 -2.556 1.00 97.44 94 HIS A CA 1
ATOM 718 C C . HIS A 1 94 ? 5.433 -6.781 -1.184 1.00 97.44 94 HIS A C 1
ATOM 720 O O . HIS A 1 94 ? 4.591 -7.134 -0.353 1.00 97.44 94 HIS A O 1
ATOM 726 N N . GLN A 1 95 ? 6.310 -5.821 -0.903 1.00 98.62 95 GLN A N 1
ATOM 727 C CA . GLN A 1 95 ? 6.277 -5.133 0.381 1.00 98.62 95 GLN A CA 1
ATOM 728 C C . GLN A 1 95 ? 5.368 -3.909 0.313 1.00 98.62 95 GLN A C 1
ATOM 730 O O . GLN A 1 95 ? 5.600 -3.022 -0.502 1.00 98.62 95 GLN A O 1
ATOM 735 N N . ILE A 1 96 ? 4.434 -3.805 1.257 1.00 98.69 96 ILE A N 1
ATOM 736 C CA . ILE A 1 96 ? 3.674 -2.580 1.512 1.00 98.69 96 ILE A CA 1
ATOM 737 C C . ILE A 1 96 ? 4.369 -1.801 2.635 1.00 98.69 96 ILE A C 1
ATOM 739 O O . ILE A 1 96 ? 4.548 -2.301 3.748 1.00 98.69 96 ILE A O 1
ATOM 743 N N . ALA A 1 97 ? 4.809 -0.584 2.345 1.00 98.69 97 ALA A N 1
ATOM 744 C CA . ALA A 1 97 ? 5.511 0.305 3.264 1.00 98.69 97 ALA A CA 1
ATOM 745 C C . ALA A 1 97 ? 4.738 1.617 3.456 1.00 98.69 97 ALA A C 1
ATOM 747 O O . ALA A 1 97 ? 3.865 1.963 2.669 1.00 98.69 97 ALA A O 1
ATOM 748 N N . SER A 1 98 ? 5.029 2.340 4.537 1.00 98.44 98 SER A N 1
ATOM 749 C CA . SER A 1 98 ? 4.273 3.542 4.905 1.00 98.44 98 SER A CA 1
ATOM 750 C C . SER A 1 98 ? 4.850 4.803 4.249 1.00 98.44 98 SER A C 1
ATOM 752 O O . SER A 1 98 ? 6.053 5.047 4.364 1.00 98.44 98 SER A O 1
ATOM 754 N N . HIS A 1 99 ? 3.988 5.617 3.628 1.00 98.31 99 HIS A N 1
ATOM 755 C CA . HIS A 1 99 ? 4.317 6.920 3.033 1.00 98.31 99 HIS A CA 1
ATOM 756 C C . HIS A 1 99 ? 3.433 8.059 3.562 1.00 98.31 99 HIS A C 1
ATOM 758 O O . HIS A 1 99 ? 3.008 8.944 2.825 1.00 98.31 99 HIS A O 1
ATOM 764 N N . ALA A 1 100 ? 3.134 8.014 4.866 1.00 97.44 100 ALA A N 1
ATOM 765 C CA . ALA A 1 100 ? 2.231 8.937 5.562 1.00 97.44 100 ALA A CA 1
ATOM 766 C C . ALA A 1 100 ? 0.783 8.944 5.027 1.00 97.44 100 ALA A C 1
ATOM 768 O O . ALA A 1 100 ? 0.446 8.398 3.982 1.00 97.44 100 ALA A O 1
ATOM 769 N N . TRP A 1 101 ? -0.137 9.544 5.781 1.00 96.19 101 TRP A N 1
ATOM 770 C CA . TRP A 1 101 ? -1.540 9.595 5.375 1.00 96.19 101 TRP A CA 1
ATOM 771 C C . TRP A 1 101 ? -1.757 10.416 4.095 1.00 96.19 101 TRP A C 1
ATOM 773 O O . TRP A 1 101 ? -2.601 10.066 3.273 1.00 96.19 101 TRP A O 1
ATOM 783 N N . ARG A 1 102 ? -0.999 11.495 3.917 1.00 92.44 102 ARG A N 1
ATOM 784 C CA . ARG A 1 102 ? -1.063 12.395 2.759 1.00 92.44 102 ARG A CA 1
ATOM 785 C C . ARG A 1 102 ? 0.332 12.910 2.428 1.00 92.44 102 ARG A C 1
ATOM 787 O O . ARG A 1 102 ? 1.191 12.922 3.305 1.00 92.44 102 ARG A O 1
ATOM 794 N N . ASP A 1 103 ? 0.511 13.394 1.207 1.00 91.12 103 ASP A N 1
ATOM 795 C CA . ASP A 1 103 ? 1.731 14.085 0.795 1.00 91.12 103 ASP A CA 1
ATOM 796 C C . ASP A 1 103 ? 1.881 15.429 1.537 1.00 91.12 103 ASP A C 1
ATOM 798 O O . ASP A 1 103 ? 1.111 16.374 1.333 1.00 91.12 103 ASP A O 1
ATOM 802 N N . VAL A 1 104 ? 2.822 15.478 2.485 1.00 91.50 104 VAL A N 1
ATOM 803 C CA . VAL A 1 104 ? 3.088 16.629 3.356 1.00 91.50 104 VAL A CA 1
ATOM 804 C C . VAL A 1 104 ? 4.554 16.710 3.774 1.00 91.50 104 VAL A C 1
ATOM 806 O O . VAL A 1 104 ? 5.214 15.700 4.027 1.00 91.50 104 VAL A O 1
ATOM 809 N N . ASP A 1 105 ? 5.037 17.939 3.983 1.00 93.94 105 ASP A N 1
ATOM 810 C CA . ASP A 1 105 ? 6.334 18.175 4.617 1.00 93.94 105 ASP A CA 1
ATOM 811 C C . ASP A 1 105 ? 6.244 18.060 6.144 1.00 93.94 105 ASP A C 1
ATOM 813 O O . ASP A 1 105 ? 5.747 18.943 6.850 1.00 93.94 105 ASP A O 1
ATOM 817 N N . MET A 1 106 ? 6.790 16.963 6.661 1.00 93.50 106 MET A N 1
ATOM 818 C CA . MET A 1 106 ? 6.790 16.647 8.086 1.00 93.50 106 MET A CA 1
ATOM 819 C C . MET A 1 106 ? 7.820 17.447 8.898 1.00 93.50 106 MET A C 1
ATOM 821 O O . MET A 1 106 ? 7.739 17.451 10.125 1.00 93.50 106 MET A O 1
ATOM 825 N N . ASN A 1 107 ? 8.774 18.148 8.269 1.00 92.12 107 ASN A N 1
ATOM 826 C CA . ASN A 1 107 ? 9.802 18.907 8.997 1.00 92.12 107 ASN A CA 1
ATOM 827 C C . ASN A 1 107 ? 9.228 20.108 9.763 1.00 92.12 107 ASN A C 1
ATOM 829 O O . ASN A 1 107 ? 9.809 20.541 10.758 1.00 92.12 107 ASN A O 1
ATOM 833 N N . SER A 1 108 ? 8.099 20.645 9.297 1.00 88.25 108 SER A N 1
ATOM 834 C CA . SER A 1 108 ? 7.416 21.799 9.894 1.00 88.25 108 SER A CA 1
ATOM 835 C C . SER A 1 108 ? 6.255 21.415 10.820 1.00 88.25 108 SER A C 1
ATOM 837 O O . SER A 1 108 ? 5.591 22.286 11.386 1.00 88.25 108 SER A O 1
ATOM 839 N N . MET A 1 109 ? 6.004 20.115 10.987 1.00 88.81 109 MET A N 1
ATOM 840 C CA . MET A 1 109 ? 4.874 19.600 11.750 1.00 88.81 109 MET A CA 1
ATOM 841 C C . MET A 1 109 ? 5.176 19.476 13.240 1.00 88.81 109 MET A C 1
ATOM 843 O O . MET A 1 109 ? 6.290 19.186 13.672 1.00 88.81 109 MET A O 1
ATOM 847 N N . THR A 1 110 ? 4.132 19.635 14.048 1.00 84.88 110 THR A N 1
ATOM 848 C CA . THR A 1 110 ? 4.159 19.227 15.453 1.00 84.88 110 THR A CA 1
ATOM 849 C C . THR A 1 110 ? 4.161 17.703 15.572 1.00 84.88 110 THR A C 1
ATOM 851 O O . THR A 1 110 ? 3.653 16.992 14.705 1.00 84.88 110 THR A O 1
ATOM 854 N N . ASN A 1 111 ? 4.637 17.192 16.707 1.00 81.94 111 ASN A N 1
ATOM 855 C CA . ASN A 1 111 ? 4.590 15.764 17.025 1.00 81.94 111 ASN A CA 1
ATOM 856 C C . ASN A 1 111 ? 3.180 15.159 16.889 1.00 81.94 111 ASN A C 1
ATOM 858 O O . ASN A 1 111 ? 3.042 14.064 16.363 1.00 81.94 111 ASN A O 1
ATOM 862 N N . ALA A 1 112 ? 2.130 15.889 17.282 1.00 75.19 112 ALA A N 1
ATOM 863 C CA . ALA A 1 112 ? 0.747 15.423 17.150 1.00 75.19 112 ALA A CA 1
ATOM 864 C C . ALA A 1 112 ? 0.285 15.313 15.683 1.00 75.19 112 ALA A C 1
ATOM 866 O O . ALA A 1 112 ? -0.473 14.414 15.336 1.00 75.19 112 ALA A O 1
ATOM 867 N N . GLN A 1 113 ? 0.757 16.207 14.811 1.00 81.25 113 GLN A N 1
ATOM 868 C CA . GLN A 1 113 ? 0.480 16.128 13.375 1.00 81.25 113 GLN A CA 1
ATOM 869 C C . GLN A 1 113 ? 1.258 14.980 12.721 1.00 81.25 113 GLN A C 1
ATOM 871 O O . GLN A 1 113 ? 0.706 14.272 11.886 1.00 81.25 113 GLN A O 1
ATOM 876 N N . ILE A 1 114 ? 2.510 14.752 13.134 1.00 84.62 114 ILE A N 1
ATOM 877 C CA . ILE A 1 114 ? 3.303 13.584 12.715 1.00 84.62 114 ILE A CA 1
ATOM 878 C C . ILE A 1 114 ? 2.618 12.283 13.156 1.00 84.62 114 ILE A C 1
ATOM 880 O O . ILE A 1 114 ? 2.505 11.347 12.365 1.00 84.62 114 ILE A O 1
ATOM 884 N N . ASP A 1 115 ? 2.122 12.243 14.395 1.00 82.25 115 ASP A N 1
ATOM 885 C CA . ASP A 1 115 ? 1.349 11.126 14.934 1.00 82.25 115 ASP A CA 1
ATOM 886 C C . ASP A 1 115 ? 0.120 10.829 14.069 1.00 82.25 115 ASP A C 1
ATOM 888 O O . ASP A 1 115 ? -0.094 9.671 13.718 1.00 82.25 115 ASP A O 1
ATOM 892 N N . GLU A 1 116 ? -0.647 11.851 13.674 1.00 83.25 116 GLU A N 1
ATOM 893 C CA . GLU A 1 116 ? -1.780 11.686 12.755 1.00 83.25 116 GLU A CA 1
ATOM 894 C C . GLU A 1 116 ? -1.345 11.073 11.422 1.00 83.25 116 GLU A C 1
ATOM 896 O O . GLU A 1 116 ? -1.962 10.112 10.965 1.00 83.25 116 GLU A O 1
ATOM 901 N N . GLN A 1 117 ? -0.275 11.588 10.809 1.00 93.81 117 GLN A N 1
ATOM 902 C CA . GLN A 1 117 ? 0.188 11.100 9.509 1.00 93.81 117 GLN A CA 1
ATOM 903 C C . GLN A 1 117 ? 0.556 9.615 9.531 1.00 93.81 117 GLN A C 1
ATOM 905 O O . GLN A 1 117 ? 0.218 8.885 8.600 1.00 93.81 117 GLN A O 1
ATOM 910 N N . ILE A 1 118 ? 1.247 9.166 10.576 1.00 91.81 118 ILE A N 1
ATOM 911 C CA . ILE A 1 118 ? 1.749 7.793 10.656 1.00 91.81 118 ILE A CA 1
ATOM 912 C C . ILE A 1 118 ? 0.659 6.845 11.153 1.00 91.81 118 ILE A C 1
ATOM 914 O O . ILE A 1 118 ? 0.380 5.834 10.510 1.00 91.81 118 ILE A O 1
ATOM 918 N N . GLN A 1 119 ? 0.008 7.170 12.272 1.00 86.12 119 GLN A N 1
ATOM 919 C CA . GLN A 1 119 ? -0.936 6.256 12.918 1.00 86.12 119 GLN A CA 1
ATOM 920 C C . GLN A 1 119 ? -2.191 6.039 12.078 1.00 86.12 119 GLN A C 1
ATOM 922 O O . GLN A 1 119 ? -2.714 4.928 12.047 1.00 86.12 119 GLN A O 1
ATOM 927 N N . ARG A 1 120 ? -2.669 7.073 11.376 1.00 92.06 120 ARG A N 1
ATOM 928 C CA . ARG A 1 120 ? -3.857 6.951 10.527 1.00 92.06 120 ARG A CA 1
ATOM 929 C C . ARG A 1 120 ? -3.616 6.019 9.342 1.00 92.06 120 ARG A C 1
ATOM 931 O O . ARG A 1 120 ? -4.490 5.223 9.001 1.00 92.06 120 ARG A O 1
ATOM 938 N N . LEU A 1 121 ? -2.433 6.093 8.730 1.00 96.75 121 LEU A N 1
ATOM 939 C CA . LEU A 1 121 ? -2.059 5.176 7.658 1.00 96.75 121 LEU A CA 1
ATOM 940 C C . LEU A 1 121 ? -1.815 3.759 8.194 1.00 96.75 121 LEU A C 1
ATOM 942 O O . LEU A 1 121 ? -2.289 2.797 7.598 1.00 96.75 121 LEU A O 1
ATOM 946 N N . ASP A 1 122 ? -1.138 3.620 9.335 1.00 89.88 122 ASP A N 1
ATOM 947 C CA . ASP A 1 122 ? -0.943 2.315 9.971 1.00 89.88 122 ASP A CA 1
ATOM 948 C C . ASP A 1 122 ? -2.279 1.640 10.300 1.00 89.88 122 ASP A C 1
ATOM 950 O O . ASP A 1 122 ? -2.442 0.452 10.042 1.00 89.88 122 ASP A O 1
ATOM 954 N N . GLU A 1 123 ? -3.255 2.387 10.822 1.00 85.19 123 GLU A N 1
ATOM 955 C CA . GLU A 1 123 ? -4.610 1.888 11.067 1.00 85.19 123 GLU A CA 1
ATOM 956 C C . GLU A 1 123 ? -5.256 1.359 9.780 1.00 85.19 123 GLU A C 1
ATOM 958 O O . GLU A 1 123 ? -5.843 0.275 9.789 1.00 85.19 123 GLU A O 1
ATOM 963 N N . ALA A 1 124 ? -5.114 2.085 8.668 1.00 93.75 124 ALA A N 1
ATOM 964 C CA . ALA A 1 124 ? -5.643 1.657 7.378 1.00 93.75 124 ALA A CA 1
ATOM 965 C C . ALA A 1 124 ? -4.984 0.370 6.881 1.00 93.75 124 ALA A C 1
ATOM 967 O O . ALA A 1 124 ? -5.685 -0.575 6.523 1.00 93.75 124 ALA A O 1
ATOM 968 N N . ILE A 1 125 ? -3.655 0.288 6.923 1.00 94.81 125 ILE A N 1
ATOM 969 C CA . ILE A 1 125 ? -2.923 -0.894 6.456 1.00 94.81 125 ILE A CA 1
ATOM 970 C C . ILE A 1 125 ? -3.220 -2.106 7.354 1.00 94.81 125 ILE A C 1
ATOM 972 O O . ILE A 1 125 ? -3.426 -3.207 6.844 1.00 94.81 125 ILE A O 1
ATOM 976 N N . ILE A 1 126 ? -3.372 -1.913 8.669 1.00 82.44 126 ILE A N 1
ATOM 977 C CA . ILE A 1 126 ? -3.809 -2.974 9.590 1.00 82.44 126 ILE A CA 1
ATOM 978 C C . ILE A 1 126 ? -5.220 -3.451 9.236 1.00 82.44 126 ILE A C 1
ATOM 980 O O . ILE A 1 126 ? -5.459 -4.653 9.162 1.00 82.44 126 ILE A O 1
ATOM 984 N N . LYS A 1 127 ? -6.166 -2.540 8.987 1.00 81.44 127 LYS A N 1
ATOM 985 C CA . LYS A 1 127 ? -7.531 -2.915 8.589 1.00 81.44 127 LYS A CA 1
ATOM 986 C C . LYS A 1 127 ? -7.552 -3.678 7.262 1.00 81.44 127 LYS A C 1
ATOM 988 O O . LYS A 1 127 ? -8.269 -4.668 7.141 1.00 81.44 127 LYS A O 1
ATOM 993 N N . ILE A 1 128 ? -6.768 -3.244 6.280 1.00 80.81 128 ILE A N 1
ATOM 994 C CA . ILE A 1 128 ? -6.793 -3.798 4.920 1.00 80.81 128 ILE A CA 1
ATOM 995 C C . ILE A 1 128 ? -6.062 -5.144 4.846 1.00 80.81 128 ILE A C 1
ATOM 997 O O . ILE A 1 128 ? -6.615 -6.102 4.295 1.00 80.81 128 ILE A O 1
ATOM 1001 N N . LEU A 1 129 ? -4.858 -5.207 5.425 1.00 81.25 129 LEU A N 1
ATOM 1002 C CA . LEU A 1 129 ? -3.873 -6.281 5.241 1.00 81.25 129 LEU A CA 1
ATOM 1003 C C . LEU A 1 129 ? -3.502 -7.017 6.534 1.00 81.25 129 LEU A C 1
ATOM 1005 O O . LEU A 1 129 ? -2.771 -8.000 6.493 1.00 81.25 129 LEU A O 1
ATOM 1009 N N . GLY A 1 130 ? -3.961 -6.555 7.696 1.00 70.06 130 GLY A N 1
ATOM 1010 C CA . GLY A 1 130 ? -3.589 -7.149 8.981 1.00 70.06 130 GLY A CA 1
ATOM 1011 C C . GLY A 1 130 ? -2.151 -6.856 9.411 1.00 70.06 130 GLY A C 1
ATOM 1012 O O . GLY A 1 130 ? -1.702 -7.397 10.417 1.00 70.06 130 GLY A O 1
ATOM 1013 N N . VAL A 1 131 ? -1.411 -6.011 8.687 1.00 77.50 131 VAL A N 1
ATOM 1014 C CA . VAL A 1 131 ? 0.005 -5.734 8.967 1.00 77.50 131 VAL A CA 1
ATOM 1015 C C . VAL A 1 131 ? 0.244 -4.286 9.366 1.00 77.50 131 VAL A C 1
ATOM 1017 O O . VAL A 1 131 ? -0.438 -3.379 8.903 1.00 77.50 131 VAL A O 1
ATOM 1020 N N . ARG A 1 132 ? 1.254 -4.059 10.211 1.00 83.50 132 ARG A N 1
ATOM 1021 C CA . ARG A 1 132 ? 1.763 -2.716 10.516 1.00 83.50 132 ARG A CA 1
ATOM 1022 C C . ARG A 1 132 ? 3.128 -2.533 9.855 1.00 83.50 132 ARG A C 1
ATOM 1024 O O . ARG A 1 132 ? 4.058 -3.244 10.246 1.00 83.50 132 ARG A O 1
ATOM 1031 N N . PRO A 1 133 ? 3.295 -1.611 8.892 1.00 94.50 133 PRO A N 1
ATOM 1032 C CA . PRO A 1 133 ? 4.583 -1.384 8.241 1.00 94.50 133 PRO A CA 1
ATOM 1033 C C . PRO A 1 133 ? 5.679 -1.026 9.239 1.00 94.50 133 PRO A C 1
ATOM 1035 O O . PRO A 1 133 ? 5.487 -0.151 10.081 1.00 94.50 133 PRO A O 1
ATOM 1038 N N . LYS A 1 134 ? 6.848 -1.657 9.123 1.00 87.81 134 LYS A N 1
ATOM 1039 C CA . LYS A 1 134 ? 8.049 -1.238 9.858 1.00 87.81 134 LYS A CA 1
ATOM 1040 C C . LYS A 1 134 ? 8.864 -0.219 9.072 1.00 87.81 134 LYS A C 1
ATOM 1042 O O . LYS A 1 134 ? 9.561 0.601 9.660 1.00 87.81 134 LYS A O 1
ATOM 1047 N N . VAL A 1 135 ? 8.792 -0.277 7.747 1.00 98.19 135 VAL A N 1
ATOM 1048 C CA . VAL A 1 135 ? 9.530 0.614 6.850 1.00 98.19 135 VAL A CA 1
ATOM 1049 C C . VAL A 1 135 ? 8.678 1.835 6.516 1.00 98.19 135 VAL A C 1
ATOM 1051 O O . VAL A 1 135 ? 7.487 1.711 6.221 1.00 98.19 135 VAL A O 1
ATOM 1054 N N . PHE A 1 136 ? 9.301 3.007 6.587 1.00 98.50 136 PHE A N 1
ATOM 1055 C CA . PHE A 1 136 ? 8.678 4.299 6.332 1.00 98.50 136 PHE A CA 1
ATOM 1056 C C . PHE A 1 136 ? 9.574 5.150 5.435 1.00 98.50 136 PHE A C 1
ATOM 1058 O O . PHE A 1 136 ? 10.780 5.240 5.669 1.00 98.50 136 PHE A O 1
ATOM 1065 N N . ARG A 1 137 ? 8.975 5.818 4.455 1.00 98.38 137 ARG A N 1
ATOM 1066 C CA . ARG A 1 137 ? 9.601 6.914 3.714 1.00 98.38 137 ARG A CA 1
ATOM 1067 C C . ARG A 1 137 ? 8.716 8.137 3.885 1.00 98.38 137 ARG A C 1
ATOM 1069 O O . ARG A 1 137 ? 7.507 8.030 3.729 1.00 98.38 137 ARG A O 1
ATOM 1076 N N . ALA A 1 138 ? 9.296 9.277 4.235 1.00 97.38 138 ALA A N 1
ATOM 1077 C CA . ALA A 1 138 ? 8.532 10.518 4.331 1.00 97.38 138 ALA A CA 1
ATOM 1078 C C . ALA A 1 138 ? 8.240 11.080 2.926 1.00 97.38 138 ALA A C 1
ATOM 1080 O O . ALA A 1 138 ? 9.126 10.959 2.078 1.00 97.38 138 ALA A O 1
ATOM 1081 N N . PRO A 1 139 ? 7.078 11.726 2.694 1.00 95.06 139 PRO A N 1
ATOM 1082 C CA . PRO A 1 139 ? 6.770 12.364 1.407 1.00 95.06 139 PRO A CA 1
ATOM 1083 C C . PRO A 1 139 ? 7.802 13.419 0.994 1.00 95.06 139 PRO A C 1
ATOM 1085 O O . PRO A 1 139 ? 8.285 13.442 -0.133 1.00 95.06 139 PRO A O 1
ATOM 1088 N N . ALA A 1 140 ? 8.240 14.237 1.955 1.00 91.31 140 ALA A N 1
ATOM 1089 C CA . ALA A 1 140 ? 9.372 15.141 1.785 1.00 91.31 140 ALA A CA 1
ATOM 1090 C C . ALA A 1 140 ? 10.618 14.633 2.524 1.00 91.31 140 ALA A C 1
ATOM 1092 O O . ALA A 1 140 ? 10.531 14.050 3.608 1.00 91.31 140 ALA A O 1
ATOM 1093 N N . THR A 1 141 ? 11.802 14.940 1.985 1.00 91.25 141 THR A N 1
ATOM 1094 C CA . THR A 1 141 ? 13.087 14.632 2.626 1.00 91.25 141 THR A CA 1
ATOM 1095 C C . THR A 1 141 ? 13.147 15.190 4.050 1.00 91.25 141 THR A C 1
ATOM 1097 O O . THR A 1 141 ? 13.069 16.401 4.275 1.00 91.25 141 THR A O 1
ATOM 1100 N N . LEU A 1 142 ? 13.342 14.309 5.033 1.00 92.81 142 LEU A N 1
ATOM 1101 C CA . LEU A 1 142 ? 13.516 14.711 6.426 1.00 92.81 142 LEU A CA 1
ATOM 1102 C C . LEU A 1 142 ? 14.907 15.316 6.634 1.00 92.81 142 LEU A C 1
ATOM 1104 O O . LEU A 1 142 ? 15.924 14.676 6.383 1.00 92.81 142 LEU A O 1
ATOM 1108 N N . THR A 1 143 ? 14.945 16.545 7.135 1.00 92.50 143 THR A N 1
ATOM 1109 C CA . THR A 1 143 ? 16.180 17.277 7.462 1.00 92.50 143 THR A CA 1
ATOM 1110 C C . THR A 1 143 ? 16.332 17.505 8.965 1.00 92.50 143 THR A C 1
ATOM 1112 O O . THR A 1 143 ? 17.433 17.750 9.457 1.00 92.50 143 THR A O 1
ATOM 1115 N N . SER A 1 144 ? 15.236 17.386 9.718 1.00 93.69 144 SER A N 1
ATOM 1116 C CA . SER A 1 144 ? 15.223 17.555 11.166 1.00 93.69 144 SER A CA 1
ATOM 1117 C C . SER A 1 144 ? 15.555 16.251 11.897 1.00 93.69 144 SER A C 1
ATOM 1119 O O . SER A 1 144 ? 14.767 15.302 11.910 1.00 93.69 144 SER A O 1
ATOM 1121 N N . SER A 1 145 ? 16.705 16.218 12.579 1.00 92.81 145 SER A N 1
ATOM 1122 C CA . SER A 1 145 ? 17.123 15.071 13.398 1.00 92.81 145 SER A CA 1
ATOM 1123 C C . SER A 1 145 ? 16.164 14.783 14.557 1.00 92.81 145 SER A C 1
ATOM 1125 O O . SER A 1 145 ? 16.009 13.623 14.945 1.00 92.81 145 SER A O 1
ATOM 1127 N N . SER A 1 146 ? 15.475 15.802 15.087 1.00 88.19 146 SER A N 1
ATOM 1128 C CA . SER A 1 146 ? 14.462 15.617 16.131 1.00 88.19 146 SER A CA 1
ATOM 1129 C C . SER A 1 146 ? 13.207 14.934 15.591 1.00 88.19 146 SER A C 1
ATOM 1131 O O . SER A 1 146 ? 12.682 14.048 16.259 1.00 88.19 146 SER A O 1
ATOM 1133 N N . VAL A 1 147 ? 12.773 15.271 14.371 1.00 94.31 147 VAL A N 1
ATOM 1134 C CA . VAL A 1 147 ? 11.648 14.604 13.691 1.00 94.31 147 VAL A CA 1
ATOM 1135 C C . VAL A 1 147 ? 12.005 13.156 13.360 1.00 94.31 147 VAL A C 1
ATOM 1137 O O . VAL A 1 147 ? 11.239 12.255 13.689 1.00 94.31 147 VAL A O 1
ATOM 1140 N N . ILE A 1 148 ? 13.194 12.914 12.795 1.00 94.50 148 ILE A N 1
ATOM 1141 C CA . ILE A 1 148 ? 13.700 11.560 12.506 1.00 94.50 148 ILE A CA 1
ATOM 1142 C C . ILE A 1 148 ? 13.709 10.705 13.779 1.00 94.50 148 ILE A C 1
ATOM 1144 O O . ILE A 1 148 ? 13.102 9.633 13.817 1.00 94.50 148 ILE A O 1
ATOM 1148 N N . SER A 1 149 ? 14.327 11.220 14.847 1.00 83.88 149 SER A N 1
ATOM 1149 C CA . SER A 1 149 ? 14.420 10.517 16.131 1.00 83.88 149 SER A CA 1
ATOM 1150 C C . SER A 1 149 ? 13.044 10.273 16.744 1.00 83.88 149 SER A C 1
ATOM 1152 O O . SER A 1 149 ? 12.804 9.215 17.326 1.00 83.88 149 SER A O 1
ATOM 1154 N N . TYR A 1 150 ? 12.123 11.233 16.621 1.00 84.62 150 TYR A N 1
ATOM 1155 C CA . TYR A 1 150 ? 10.758 11.089 17.113 1.00 84.62 150 TYR A CA 1
ATOM 1156 C C . TYR A 1 150 ? 10.021 9.969 16.378 1.00 84.62 150 TYR A C 1
ATOM 1158 O O . TYR A 1 150 ? 9.486 9.078 17.030 1.00 84.62 150 TYR A O 1
ATOM 1166 N N . ILE A 1 151 ? 10.067 9.947 15.044 1.00 89.38 151 ILE A N 1
ATOM 1167 C CA . ILE A 1 151 ? 9.429 8.906 14.228 1.00 89.38 151 ILE A CA 1
ATOM 1168 C C . ILE A 1 151 ? 9.991 7.519 14.567 1.00 89.38 151 ILE A C 1
ATOM 1170 O O . ILE A 1 151 ? 9.228 6.599 14.862 1.00 89.38 151 ILE A O 1
ATOM 1174 N N . GLN A 1 152 ? 11.316 7.373 14.605 1.00 84.69 152 GLN A N 1
ATOM 1175 C CA . GLN A 1 152 ? 11.964 6.096 14.920 1.00 84.69 152 GLN A CA 1
ATOM 1176 C C . GLN A 1 152 ? 11.637 5.609 16.341 1.00 84.69 152 GLN A C 1
ATOM 1178 O O . GLN A 1 152 ? 11.320 4.438 16.539 1.00 84.69 152 GLN A O 1
ATOM 1183 N N . SER A 1 153 ? 11.703 6.494 17.342 1.00 72.88 153 SER A N 1
ATOM 1184 C CA . SER A 1 153 ? 11.533 6.107 18.751 1.00 72.88 153 SER A CA 1
ATOM 1185 C C . SER A 1 153 ? 10.074 5.926 19.168 1.00 72.88 153 SER A C 1
ATOM 1187 O O . SER A 1 153 ? 9.768 5.010 19.930 1.00 72.88 153 SER A O 1
ATOM 1189 N N . LYS A 1 154 ? 9.168 6.785 18.686 1.00 79.44 154 LYS A N 1
ATOM 1190 C CA . LYS A 1 154 ? 7.746 6.750 19.043 1.00 79.44 154 LYS A CA 1
ATOM 1191 C C . LYS A 1 154 ? 6.981 5.705 18.241 1.00 79.44 154 LYS A C 1
ATOM 1193 O O . LYS A 1 154 ? 6.140 5.018 18.816 1.00 79.44 154 LYS A O 1
ATOM 1198 N N . HIS A 1 155 ? 7.264 5.610 16.942 1.00 81.50 155 HIS A N 1
ATOM 1199 C CA . HIS A 1 155 ? 6.496 4.793 15.998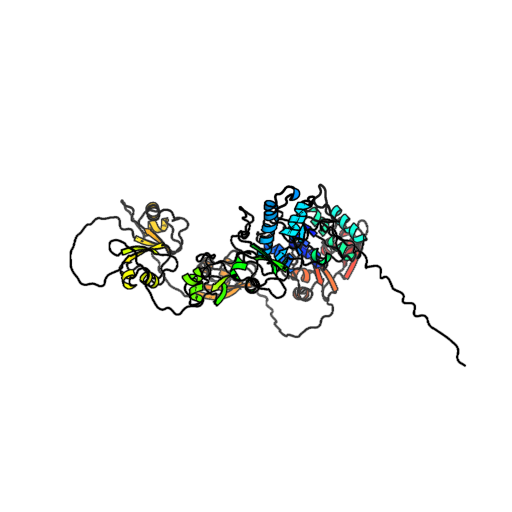 1.00 81.50 155 HIS A CA 1
ATOM 1200 C C . HIS A 1 155 ? 7.223 3.533 15.538 1.00 81.50 155 HIS A C 1
ATOM 1202 O O . HIS A 1 155 ? 6.675 2.827 14.707 1.00 81.50 155 HIS A O 1
ATOM 1208 N N . GLY A 1 156 ? 8.445 3.269 16.019 1.00 80.56 156 GLY A N 1
ATOM 1209 C CA . GLY A 1 156 ? 9.201 2.051 15.688 1.00 80.56 156 GLY A CA 1
ATOM 1210 C C . GLY A 1 156 ? 9.703 1.969 14.240 1.00 80.56 156 GLY A C 1
ATOM 1211 O O . GLY A 1 156 ? 10.311 0.967 13.845 1.00 80.56 156 GLY A O 1
ATOM 1212 N N . LYS A 1 157 ? 9.504 3.033 13.450 1.00 90.62 157 LYS A N 1
ATOM 1213 C CA . LYS A 1 157 ? 9.759 3.024 12.010 1.00 90.62 157 LYS A CA 1
ATOM 1214 C C . LYS A 1 157 ? 11.245 3.005 11.678 1.00 90.62 157 LYS A C 1
ATOM 1216 O O . LYS A 1 157 ? 12.044 3.774 12.208 1.00 90.62 157 LYS A O 1
ATOM 1221 N N . THR A 1 158 ? 11.593 2.176 10.703 1.00 94.31 158 THR A N 1
ATOM 1222 C CA . THR A 1 158 ? 12.856 2.255 9.970 1.00 94.31 158 THR A CA 1
ATOM 1223 C C . THR A 1 158 ? 12.680 3.228 8.814 1.00 94.31 158 THR A C 1
ATOM 1225 O O . THR A 1 158 ? 11.923 2.950 7.885 1.00 94.31 158 THR A O 1
ATOM 1228 N N . ILE A 1 159 ? 13.360 4.372 8.892 1.00 98.00 159 ILE A N 1
ATOM 1229 C CA . ILE A 1 159 ? 13.259 5.421 7.875 1.00 98.00 159 ILE A CA 1
ATOM 1230 C C . ILE A 1 159 ? 14.203 5.110 6.716 1.00 98.00 159 ILE A C 1
ATOM 1232 O O . ILE A 1 159 ? 15.392 4.855 6.930 1.00 98.00 159 ILE A O 1
ATOM 1236 N N . VAL A 1 160 ? 13.661 5.157 5.503 1.00 97.38 160 VAL A N 1
ATOM 1237 C CA . VAL A 1 160 ? 14.363 4.895 4.246 1.00 97.38 160 VAL A CA 1
ATOM 1238 C C . VAL A 1 160 ? 14.206 6.090 3.304 1.00 97.38 160 VAL A C 1
ATOM 1240 O O . VAL A 1 160 ? 13.121 6.651 3.179 1.00 97.38 160 VAL A O 1
ATOM 1243 N N . THR A 1 161 ? 15.284 6.464 2.623 1.00 95.12 161 THR A N 1
ATOM 1244 C CA . THR A 1 161 ? 15.309 7.403 1.494 1.00 95.12 161 THR A CA 1
ATOM 1245 C C . THR A 1 161 ? 15.698 6.645 0.219 1.00 95.12 161 THR A C 1
ATOM 1247 O O . THR A 1 161 ? 15.314 5.487 0.045 1.00 95.12 161 THR A O 1
ATOM 1250 N N . SER A 1 162 ? 16.404 7.290 -0.702 1.00 94.94 162 SER A N 1
ATOM 1251 C CA . SER A 1 162 ? 16.866 6.706 -1.954 1.00 94.94 162 SER A CA 1
ATOM 1252 C C . SER A 1 162 ? 18.225 7.296 -2.304 1.00 94.94 162 SER A C 1
ATOM 1254 O O . SER A 1 162 ? 18.458 8.494 -2.127 1.00 94.94 162 SER A O 1
ATOM 1256 N N . ASP A 1 163 ? 19.128 6.453 -2.789 1.00 95.25 163 ASP A N 1
ATOM 1257 C CA . ASP A 1 163 ? 20.383 6.863 -3.411 1.00 95.25 163 ASP A CA 1
ATOM 1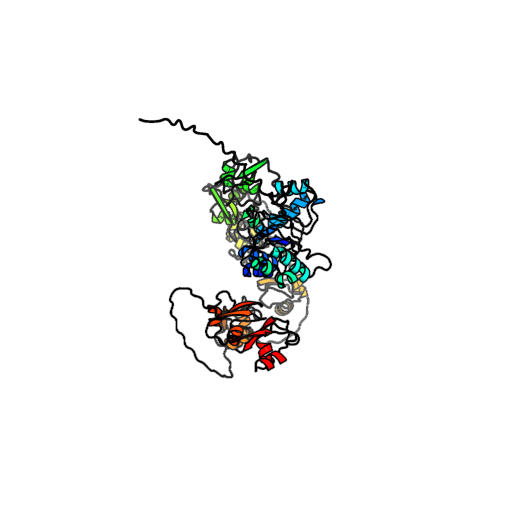258 C C . ASP A 1 163 ? 20.289 6.840 -4.944 1.00 95.25 163 ASP A C 1
ATOM 1260 O O . ASP A 1 163 ? 21.257 7.180 -5.625 1.00 95.25 163 ASP A O 1
ATOM 1264 N N . ALA A 1 164 ? 19.141 6.439 -5.496 1.00 95.75 164 ALA A N 1
ATOM 1265 C CA . ALA A 1 164 ? 18.887 6.282 -6.922 1.00 95.75 164 ALA A CA 1
ATOM 1266 C C . ALA A 1 164 ? 17.480 6.800 -7.316 1.00 95.75 164 ALA A C 1
ATOM 1268 O O . ALA A 1 164 ? 16.643 6.017 -7.772 1.00 95.75 164 ALA A O 1
ATOM 1269 N N . PRO A 1 165 ? 17.185 8.105 -7.164 1.00 96.44 165 PRO A N 1
ATOM 1270 C CA . PRO A 1 165 ? 15.924 8.671 -7.636 1.00 96.44 165 PRO A CA 1
ATOM 1271 C C . PRO A 1 165 ? 15.883 8.712 -9.169 1.00 96.44 165 PRO A C 1
ATOM 1273 O O . PRO A 1 165 ? 16.811 9.221 -9.803 1.00 96.44 165 PRO A O 1
ATOM 1276 N N . SER A 1 166 ? 14.800 8.204 -9.758 1.00 96.88 166 SER A N 1
ATOM 1277 C CA . SER A 1 166 ? 14.604 8.184 -11.216 1.00 96.88 166 SER A CA 1
ATOM 1278 C C . SER A 1 166 ? 14.279 9.563 -11.801 1.00 96.88 166 SER A C 1
ATOM 1280 O O . SER A 1 166 ? 14.524 9.803 -12.982 1.00 96.88 166 SER A O 1
ATOM 1282 N N . ASN A 1 167 ? 13.808 10.493 -10.959 1.00 96.00 167 ASN A N 1
ATOM 1283 C CA . ASN A 1 167 ? 13.324 11.829 -11.333 1.00 96.00 167 ASN A CA 1
ATOM 1284 C C . ASN A 1 167 ? 12.145 11.796 -12.321 1.00 96.00 167 ASN A C 1
ATOM 1286 O O . ASN A 1 167 ? 11.947 12.730 -13.094 1.00 96.00 167 ASN A O 1
ATOM 1290 N N . ASP A 1 168 ? 11.354 10.733 -12.279 1.00 96.69 168 ASP A N 1
ATOM 1291 C CA . ASP A 1 168 ? 10.120 10.544 -13.040 1.00 96.69 168 ASP A CA 1
ATOM 1292 C C . ASP A 1 168 ? 9.029 11.587 -12.749 1.00 96.69 168 ASP A C 1
ATOM 1294 O O . ASP A 1 168 ? 8.222 11.883 -13.625 1.00 96.69 168 ASP A O 1
ATOM 1298 N N . ALA A 1 169 ? 9.002 12.179 -11.555 1.00 90.62 169 ALA A N 1
ATOM 1299 C CA . ALA A 1 169 ? 8.098 13.280 -11.209 1.00 90.62 169 ALA A CA 1
ATOM 1300 C C . ALA A 1 169 ? 8.618 14.674 -11.633 1.00 90.62 169 ALA A C 1
ATOM 1302 O O . ALA A 1 169 ? 7.951 15.689 -11.414 1.00 90.62 169 ALA A O 1
ATOM 1303 N N . ALA A 1 170 ? 9.818 14.769 -12.221 1.00 93.75 170 ALA A N 1
ATOM 1304 C CA . ALA A 1 170 ? 10.389 16.051 -12.625 1.00 93.75 170 ALA A CA 1
ATOM 1305 C C . ALA A 1 170 ? 9.679 16.642 -13.854 1.00 93.75 170 ALA A C 1
ATOM 1307 O O . ALA A 1 170 ? 9.222 15.936 -14.755 1.00 93.75 170 ALA A O 1
ATOM 1308 N N . GLN A 1 171 ? 9.644 17.975 -13.940 1.00 92.06 171 GLN A N 1
ATOM 1309 C CA . GLN A 1 171 ? 9.089 18.657 -15.107 1.00 92.06 171 GLN A CA 1
ATOM 1310 C C . GLN A 1 171 ? 9.841 18.249 -16.386 1.00 92.06 171 GLN A C 1
ATOM 1312 O O . GLN A 1 171 ? 11.043 18.480 -16.507 1.00 92.06 171 GLN A O 1
ATOM 1317 N N . GLY A 1 172 ? 9.113 17.690 -17.357 1.00 92.19 172 GLY A N 1
ATOM 1318 C CA . GLY A 1 172 ? 9.677 17.231 -18.630 1.00 92.19 172 GLY A CA 1
ATOM 1319 C C . GLY A 1 172 ? 10.283 15.825 -18.593 1.00 92.19 172 GLY A C 1
ATOM 1320 O O . GLY A 1 172 ? 10.910 15.429 -19.576 1.00 92.19 172 GLY A O 1
ATOM 1321 N N . ALA A 1 173 ? 10.103 15.074 -17.502 1.00 95.81 173 ALA A N 1
ATOM 1322 C CA . ALA A 1 173 ? 10.430 13.655 -17.467 1.00 95.81 173 ALA A CA 1
ATOM 1323 C C . ALA A 1 173 ? 9.631 12.881 -18.531 1.00 95.81 173 ALA A C 1
ATOM 1325 O O . ALA A 1 173 ? 8.480 13.190 -18.835 1.00 95.81 173 ALA A O 1
ATOM 1326 N N . THR A 1 174 ? 10.273 11.872 -19.112 1.00 96.56 174 THR A N 1
ATOM 1327 C CA . THR A 1 174 ? 9.707 10.973 -20.128 1.00 96.56 174 THR A CA 1
ATOM 1328 C C . THR A 1 174 ? 10.035 9.530 -19.771 1.00 96.56 174 THR A C 1
ATOM 1330 O O . THR A 1 174 ? 11.061 9.283 -19.126 1.00 96.56 174 THR A O 1
ATOM 1333 N N . GLY A 1 175 ? 9.254 8.570 -20.273 1.00 92.94 175 GLY A N 1
ATOM 1334 C CA . GLY A 1 175 ? 9.587 7.151 -20.123 1.00 92.94 175 GLY A CA 1
ATOM 1335 C C . GLY A 1 175 ? 11.011 6.821 -20.560 1.00 92.94 175 GLY A C 1
ATOM 1336 O O . GLY A 1 175 ? 11.736 6.128 -19.856 1.00 92.94 175 GLY A O 1
ATOM 1337 N N . SER A 1 176 ? 11.488 7.426 -21.652 1.00 93.19 176 SER A N 1
ATOM 1338 C CA . SER A 1 176 ? 12.850 7.184 -22.137 1.00 93.19 176 SER A CA 1
ATOM 1339 C C . SER A 1 176 ? 13.930 7.732 -21.208 1.00 93.19 176 SER A C 1
ATOM 1341 O O . SER A 1 176 ? 14.989 7.119 -21.089 1.00 93.19 176 SER A O 1
ATOM 1343 N N . SER A 1 177 ? 13.687 8.851 -20.515 1.00 96.94 177 SER A N 1
ATOM 1344 C CA . SER A 1 177 ? 14.626 9.335 -19.493 1.00 96.94 177 SER A CA 1
ATOM 1345 C C . SER A 1 177 ? 14.674 8.424 -18.263 1.00 96.94 177 SER A C 1
ATOM 1347 O O . SER A 1 177 ? 15.761 8.186 -17.737 1.00 96.94 177 SER A O 1
ATOM 1349 N N . VAL A 1 178 ? 13.531 7.862 -17.853 1.00 97.81 178 VAL A N 1
ATOM 1350 C CA . VAL A 1 178 ? 13.440 6.917 -16.727 1.00 97.81 178 VAL A CA 1
ATOM 1351 C C . VAL A 1 178 ? 14.093 5.582 -17.090 1.00 97.81 178 VAL A C 1
ATOM 1353 O O . VAL A 1 178 ? 14.937 5.077 -16.350 1.00 97.81 178 VAL A O 1
ATOM 1356 N N . TYR A 1 179 ? 13.797 5.052 -18.276 1.00 96.44 179 TYR A N 1
ATOM 1357 C CA . TYR A 1 179 ? 14.432 3.844 -18.792 1.00 96.44 179 TYR A CA 1
ATOM 1358 C C . TYR A 1 179 ? 15.951 4.003 -18.918 1.00 96.44 179 TYR A C 1
ATOM 1360 O O . TYR A 1 179 ? 16.706 3.158 -18.438 1.00 96.44 179 TYR A O 1
ATOM 1368 N N . ALA A 1 180 ? 16.428 5.115 -19.492 1.00 96.56 180 ALA A N 1
ATOM 1369 C CA . ALA A 1 180 ? 17.861 5.392 -19.600 1.00 96.56 180 ALA A CA 1
ATOM 1370 C C . ALA A 1 180 ? 18.543 5.460 -18.222 1.00 96.56 180 ALA A C 1
ATOM 1372 O O . ALA A 1 180 ? 19.678 5.001 -18.063 1.00 96.56 180 ALA A O 1
ATOM 1373 N N . PHE A 1 181 ? 17.848 5.987 -17.211 1.00 98.12 181 PHE A N 1
ATOM 1374 C CA . PHE A 1 181 ? 18.326 5.974 -15.836 1.00 98.12 181 PHE A CA 1
ATOM 1375 C C . PHE A 1 181 ? 18.508 4.541 -15.309 1.00 98.12 181 PHE A C 1
ATOM 1377 O O . PHE A 1 181 ? 19.609 4.204 -14.866 1.00 98.12 181 PHE A O 1
ATOM 1384 N N . PHE A 1 182 ? 17.504 3.666 -15.414 1.00 97.75 182 PHE A N 1
ATOM 1385 C CA . PHE A 1 182 ? 17.628 2.277 -14.948 1.00 97.75 182 PHE A CA 1
ATOM 1386 C C . PHE A 1 182 ? 18.622 1.452 -15.775 1.00 97.75 182 PHE A C 1
ATOM 1388 O O . PHE A 1 182 ? 19.405 0.686 -15.208 1.00 97.75 182 PHE A O 1
ATOM 1395 N N . GLN A 1 183 ? 18.704 1.690 -17.085 1.00 96.00 183 GLN A N 1
ATOM 1396 C CA . GLN A 1 183 ? 19.740 1.119 -17.946 1.00 96.00 183 GLN A CA 1
ATOM 1397 C C . GLN A 1 183 ? 21.151 1.509 -17.472 1.00 96.00 183 GLN A C 1
ATOM 1399 O O . GLN A 1 183 ? 22.066 0.685 -17.496 1.00 96.00 183 GLN A O 1
ATOM 1404 N N . SER A 1 184 ? 21.345 2.737 -16.977 1.00 97.12 184 SER A N 1
ATOM 1405 C CA . SER A 1 184 ? 22.640 3.155 -16.424 1.00 97.12 184 SER A CA 1
ATOM 1406 C C . SER A 1 184 ? 23.016 2.394 -15.143 1.00 97.12 184 SER A C 1
ATOM 1408 O O . SER A 1 184 ? 24.190 2.093 -14.929 1.00 97.12 184 SER A O 1
ATOM 1410 N N . LEU A 1 185 ? 22.033 2.024 -14.312 1.00 96.31 185 LEU A N 1
ATOM 1411 C CA . LEU A 1 185 ? 22.253 1.230 -13.096 1.00 96.31 185 LEU A CA 1
ATOM 1412 C C . LEU A 1 185 ? 22.534 -0.245 -13.418 1.00 96.31 185 LEU A C 1
ATOM 1414 O O . LEU A 1 185 ? 23.330 -0.888 -12.724 1.00 96.31 185 LEU A O 1
ATOM 1418 N N . ALA A 1 186 ? 21.938 -0.758 -14.498 1.00 94.50 186 ALA A N 1
ATOM 1419 C CA . ALA A 1 186 ? 22.170 -2.108 -15.005 1.00 94.50 186 ALA A CA 1
ATOM 1420 C C . ALA A 1 186 ? 23.645 -2.356 -15.377 1.00 94.50 186 ALA A C 1
ATOM 1422 O O . ALA A 1 186 ? 24.142 -3.472 -15.230 1.00 94.50 186 ALA A O 1
ATOM 1423 N N . ALA A 1 187 ? 24.395 -1.313 -15.755 1.00 91.75 187 ALA A N 1
ATOM 1424 C CA . ALA A 1 187 ? 25.823 -1.418 -16.066 1.00 91.75 187 ALA A CA 1
ATOM 1425 C C . ALA A 1 187 ? 26.689 -1.923 -14.890 1.00 91.75 187 ALA A C 1
ATOM 1427 O O . ALA A 1 187 ? 27.784 -2.440 -15.115 1.00 91.75 187 ALA A O 1
ATOM 1428 N N . GLY A 1 188 ? 26.218 -1.803 -13.641 1.00 89.75 188 GLY A N 1
ATOM 1429 C CA . GLY A 1 188 ? 26.899 -2.364 -12.465 1.00 89.75 188 GLY A CA 1
ATOM 1430 C C . GLY A 1 188 ? 26.695 -3.877 -12.264 1.00 89.75 188 GLY A C 1
ATOM 1431 O O . GLY A 1 188 ? 27.376 -4.486 -11.427 1.00 89.75 188 GLY A O 1
ATOM 1432 N N . GLY A 1 189 ? 25.792 -4.494 -13.039 1.00 92.00 189 GLY A N 1
ATOM 1433 C CA . GLY A 1 189 ? 25.466 -5.920 -13.001 1.00 92.00 189 GLY A CA 1
ATOM 1434 C C . GLY A 1 189 ? 25.033 -6.414 -11.617 1.00 92.00 189 GLY A C 1
ATOM 1435 O O . GLY A 1 189 ? 24.638 -5.634 -10.756 1.00 92.00 189 GLY A O 1
ATOM 1436 N N . ALA A 1 190 ? 25.189 -7.712 -11.352 1.00 90.19 190 ALA A N 1
ATOM 1437 C CA . ALA A 1 190 ? 24.796 -8.360 -10.089 1.00 90.19 190 ALA A CA 1
ATOM 1438 C C . ALA A 1 190 ? 25.395 -7.750 -8.798 1.00 90.19 190 ALA A C 1
ATOM 1440 O O . ALA A 1 190 ? 24.987 -8.100 -7.692 1.00 90.19 190 ALA A O 1
ATOM 1441 N N . SER A 1 191 ? 26.389 -6.862 -8.910 1.00 89.81 191 SER A N 1
ATOM 1442 C CA . SER A 1 191 ? 26.991 -6.174 -7.765 1.00 89.81 191 SER A CA 1
ATOM 1443 C C . SER A 1 191 ? 26.269 -4.886 -7.360 1.00 89.81 191 SER A C 1
ATOM 1445 O O . SER A 1 191 ? 26.555 -4.366 -6.277 1.00 89.81 191 SER A O 1
ATOM 1447 N N . THR A 1 192 ? 25.352 -4.382 -8.194 1.00 92.69 192 THR A N 1
ATOM 1448 C CA . THR A 1 192 ? 24.599 -3.150 -7.949 1.00 92.69 192 THR A CA 1
ATOM 1449 C C . THR A 1 192 ? 23.733 -3.289 -6.702 1.00 92.69 192 THR A C 1
ATOM 1451 O O . THR A 1 192 ? 22.920 -4.206 -6.596 1.00 92.69 192 THR A O 1
ATOM 1454 N N . ARG A 1 193 ? 23.904 -2.352 -5.761 1.00 94.25 193 ARG A N 1
ATOM 1455 C CA . ARG A 1 193 ? 23.130 -2.283 -4.517 1.00 94.25 193 ARG A CA 1
ATOM 1456 C C . ARG A 1 193 ? 22.594 -0.890 -4.309 1.00 94.25 193 ARG A C 1
ATOM 1458 O O . ARG A 1 193 ? 23.393 0.006 -4.064 1.00 94.25 193 ARG A O 1
ATOM 1465 N N . ARG A 1 194 ? 21.289 -0.705 -4.480 1.00 96.69 194 ARG A N 1
ATOM 1466 C CA . ARG A 1 194 ? 20.638 0.611 -4.468 1.00 96.69 194 ARG A CA 1
ATOM 1467 C C . ARG A 1 194 ? 19.220 0.495 -3.945 1.00 96.69 194 ARG A C 1
ATOM 1469 O O . ARG A 1 194 ? 18.603 -0.562 -4.071 1.00 96.69 194 ARG A O 1
ATOM 1476 N N . ILE A 1 195 ? 18.718 1.603 -3.417 1.00 98.06 195 ILE A N 1
ATOM 1477 C CA . ILE A 1 195 ? 17.288 1.808 -3.207 1.00 98.06 195 ILE A CA 1
ATOM 1478 C C . ILE A 1 195 ? 16.883 2.863 -4.228 1.00 98.06 195 ILE A C 1
ATOM 1480 O O . ILE A 1 195 ? 17.322 4.007 -4.109 1.00 98.06 195 ILE A O 1
ATOM 1484 N N . SER A 1 196 ? 16.108 2.485 -5.248 1.00 98.00 196 SER A N 1
ATOM 1485 C CA . SER A 1 196 ? 15.588 3.463 -6.206 1.00 98.00 196 SER A CA 1
ATOM 1486 C C . SER A 1 196 ? 14.348 4.157 -5.672 1.00 98.00 196 SER A C 1
ATOM 1488 O O . SER A 1 196 ? 13.727 3.676 -4.727 1.00 98.00 196 SER A O 1
ATOM 1490 N N . GLN A 1 197 ? 13.987 5.285 -6.274 1.00 97.81 197 GLN A N 1
ATOM 1491 C CA . GLN A 1 197 ? 12.702 5.940 -6.040 1.00 97.81 197 GLN A CA 1
ATOM 1492 C C . GLN A 1 197 ? 12.044 6.257 -7.381 1.00 97.81 197 GLN A C 1
ATOM 1494 O O . GLN A 1 197 ? 12.655 6.908 -8.237 1.00 97.81 197 GLN A O 1
ATOM 1499 N N . SER A 1 198 ? 10.811 5.790 -7.515 1.00 98.19 198 SER A N 1
ATOM 1500 C CA . SER A 1 198 ? 9.859 6.137 -8.562 1.00 98.19 198 SER A CA 1
ATOM 1501 C C . SER A 1 198 ? 8.514 6.476 -7.922 1.00 98.19 198 SER A C 1
ATOM 1503 O O . SER A 1 198 ? 8.294 6.157 -6.755 1.00 98.19 198 SER A O 1
ATOM 1505 N N . THR A 1 199 ? 7.620 7.111 -8.663 1.00 96.50 199 THR A N 1
ATOM 1506 C CA . THR A 1 199 ? 6.299 7.547 -8.210 1.00 96.50 199 THR A CA 1
ATOM 1507 C C . THR A 1 199 ? 5.225 6.821 -9.012 1.00 96.50 199 THR A C 1
ATOM 1509 O O . THR A 1 199 ? 5.178 6.919 -10.235 1.00 96.50 199 THR A O 1
ATOM 1512 N N . GLU A 1 200 ? 4.325 6.117 -8.327 1.00 94.44 200 GLU A N 1
ATOM 1513 C CA . GLU A 1 200 ? 3.271 5.297 -8.943 1.00 94.44 200 GLU A CA 1
ATOM 1514 C C . GLU A 1 200 ? 2.240 6.130 -9.723 1.00 94.44 200 GLU A C 1
ATOM 1516 O O . GLU A 1 200 ? 1.634 5.668 -10.685 1.00 94.44 200 GLU A O 1
ATOM 1521 N N . THR A 1 201 ? 2.066 7.394 -9.333 1.00 91.69 201 THR A N 1
ATOM 1522 C CA . THR A 1 201 ? 1.179 8.349 -10.013 1.00 91.69 201 THR A CA 1
ATOM 1523 C C . THR A 1 201 ? 1.847 9.057 -11.202 1.00 91.69 201 THR A C 1
ATOM 1525 O O . THR A 1 201 ? 1.211 9.882 -11.861 1.00 91.69 201 THR A O 1
ATOM 1528 N N . SER A 1 202 ? 3.120 8.759 -11.506 1.00 94.88 202 SER A N 1
ATOM 1529 C CA . SER A 1 202 ? 3.841 9.367 -12.628 1.00 94.88 202 SER A CA 1
ATOM 1530 C C . SER A 1 202 ? 3.721 8.535 -13.902 1.00 94.88 202 SER A C 1
ATOM 1532 O O . SER A 1 202 ? 4.245 7.426 -13.996 1.00 94.88 202 SER A O 1
ATOM 1534 N N . GLN A 1 203 ? 3.140 9.133 -14.946 1.00 92.19 203 GLN A N 1
ATOM 1535 C CA . GLN A 1 203 ? 3.099 8.526 -16.279 1.00 92.19 203 GLN A CA 1
ATOM 1536 C C . GLN A 1 203 ? 4.503 8.236 -16.831 1.00 92.19 203 GLN A C 1
ATOM 1538 O O . GLN A 1 203 ? 4.719 7.207 -17.455 1.00 92.19 203 GLN A O 1
ATOM 1543 N N . ALA A 1 204 ? 5.486 9.106 -16.572 1.00 95.81 204 ALA A N 1
ATOM 1544 C CA . ALA A 1 204 ? 6.851 8.889 -17.052 1.00 95.81 204 ALA A CA 1
ATOM 1545 C C . ALA A 1 204 ? 7.512 7.667 -16.395 1.00 95.81 204 ALA A C 1
ATOM 1547 O O . ALA A 1 204 ? 8.359 7.028 -17.017 1.00 95.81 204 ALA A O 1
ATOM 1548 N N . ALA A 1 205 ? 7.138 7.341 -15.155 1.00 95.88 205 ALA A N 1
ATOM 1549 C CA . ALA A 1 205 ? 7.622 6.148 -14.473 1.00 95.88 205 ALA A CA 1
ATOM 1550 C C . ALA A 1 205 ? 7.118 4.875 -15.163 1.00 95.88 205 ALA A C 1
ATOM 1552 O O . ALA A 1 205 ? 7.908 3.974 -15.445 1.00 95.88 205 ALA A O 1
ATOM 1553 N N . LEU A 1 206 ? 5.825 4.853 -15.493 1.00 90.06 206 LEU A N 1
ATOM 1554 C CA . LEU A 1 206 ? 5.148 3.745 -16.170 1.00 90.06 206 LEU A CA 1
ATOM 1555 C C . LEU A 1 206 ? 5.652 3.578 -17.598 1.00 90.06 206 LEU A C 1
ATOM 1557 O O . LEU A 1 206 ? 6.140 2.515 -17.945 1.00 90.06 206 LEU A O 1
ATOM 1561 N N . ASP A 1 207 ? 5.702 4.660 -18.378 1.00 86.94 207 ASP A N 1
ATOM 1562 C CA . ASP A 1 207 ? 6.258 4.629 -19.734 1.00 86.94 207 ASP A CA 1
ATOM 1563 C C . ASP A 1 207 ? 7.723 4.142 -19.742 1.00 86.94 207 ASP A C 1
ATOM 1565 O O . ASP A 1 207 ? 8.224 3.638 -20.750 1.00 86.94 207 ASP A O 1
ATOM 1569 N N . GLY A 1 208 ? 8.460 4.365 -18.646 1.00 85.56 208 GLY A N 1
ATOM 1570 C CA . GLY A 1 208 ? 9.817 3.858 -18.456 1.00 85.56 208 GLY A CA 1
ATOM 1571 C C . GLY A 1 208 ? 9.848 2.381 -18.070 1.00 85.56 208 GLY A C 1
ATOM 1572 O O . GLY A 1 208 ? 10.741 1.654 -18.516 1.00 85.56 208 GLY A O 1
ATOM 1573 N N . MET A 1 209 ? 8.896 1.929 -17.255 1.00 90.38 209 MET A N 1
ATOM 1574 C CA . MET A 1 209 ? 8.675 0.518 -16.945 1.00 90.38 209 MET A CA 1
ATOM 1575 C C . MET A 1 209 ? 8.338 -0.265 -18.214 1.00 90.38 209 MET A C 1
ATOM 1577 O O . MET A 1 209 ? 9.058 -1.216 -18.500 1.00 90.38 209 MET A O 1
ATOM 1581 N N . ASP A 1 210 ? 7.396 0.221 -19.026 1.00 81.69 210 ASP A N 1
ATOM 1582 C CA . ASP A 1 210 ? 6.979 -0.355 -20.316 1.00 81.69 210 ASP A CA 1
ATOM 1583 C C . ASP A 1 210 ? 8.123 -0.440 -21.335 1.00 81.69 210 ASP A C 1
ATOM 1585 O O . ASP A 1 210 ? 8.146 -1.300 -22.213 1.00 81.69 210 ASP A O 1
ATOM 1589 N N . GLN A 1 211 ? 9.110 0.453 -21.225 1.00 81.69 211 GLN A N 1
ATOM 1590 C CA . GLN A 1 211 ? 10.340 0.402 -22.023 1.00 81.69 211 GLN A CA 1
ATOM 1591 C C . GLN A 1 211 ? 11.348 -0.652 -21.531 1.00 81.69 211 GLN A C 1
ATOM 1593 O O . GLN A 1 211 ? 12.382 -0.849 -22.172 1.00 81.69 211 GLN A O 1
ATOM 1598 N N . GLY A 1 212 ? 11.066 -1.327 -20.415 1.00 81.81 212 GLY A N 1
ATOM 1599 C CA . GLY A 1 212 ? 11.864 -2.417 -19.860 1.00 81.81 212 GLY A CA 1
ATOM 1600 C C . GLY A 1 212 ? 12.752 -2.008 -18.685 1.00 81.81 212 GLY A C 1
ATOM 1601 O O . GLY A 1 212 ? 13.848 -2.548 -18.540 1.00 81.81 212 GLY A O 1
ATOM 1602 N N . SER A 1 213 ? 12.346 -1.044 -17.844 1.00 92.50 213 SER A N 1
ATOM 1603 C CA . SER A 1 213 ? 13.155 -0.644 -16.669 1.00 92.50 213 SER A CA 1
ATOM 1604 C C . SER A 1 213 ? 13.368 -1.788 -15.671 1.00 92.50 213 SER A C 1
ATOM 1606 O O . SER A 1 213 ? 14.428 -1.876 -15.052 1.00 92.50 213 SER A O 1
ATOM 1608 N N . VAL A 1 214 ? 12.385 -2.678 -15.525 1.00 90.44 214 VAL A N 1
ATOM 1609 C CA . VAL A 1 214 ? 12.495 -3.874 -14.676 1.00 90.44 214 VAL A CA 1
ATOM 1610 C C . VAL A 1 214 ? 13.325 -4.942 -15.391 1.00 90.44 214 VAL A C 1
ATOM 1612 O O . VAL A 1 214 ? 14.300 -5.452 -14.826 1.00 90.44 214 VAL A O 1
ATOM 1615 N N . GLU A 1 215 ? 13.013 -5.206 -16.664 1.00 85.62 215 GLU A N 1
ATOM 1616 C CA . GLU A 1 215 ? 13.721 -6.181 -17.497 1.00 85.62 215 GLU A CA 1
ATOM 1617 C C . GLU A 1 215 ? 15.228 -5.897 -17.592 1.00 85.62 215 GLU A C 1
ATOM 1619 O O . GLU A 1 215 ? 16.046 -6.802 -17.405 1.00 85.62 215 GLU A O 1
ATOM 1624 N N . VAL A 1 216 ? 15.630 -4.646 -17.837 1.00 88.88 216 VAL A N 1
ATOM 1625 C CA . VAL A 1 216 ? 17.044 -4.281 -18.029 1.00 88.88 216 VAL A CA 1
ATOM 1626 C C . VAL A 1 216 ? 17.881 -4.516 -16.769 1.00 88.88 216 VAL A C 1
ATOM 1628 O O . VAL A 1 216 ? 19.044 -4.911 -16.860 1.00 88.88 216 VAL A O 1
ATOM 1631 N N . LEU A 1 217 ? 17.298 -4.329 -15.581 1.00 93.75 217 LEU A N 1
ATOM 1632 C CA . LEU A 1 217 ? 17.970 -4.632 -14.317 1.00 93.75 217 LEU A CA 1
ATOM 1633 C C . LEU A 1 217 ? 18.086 -6.147 -14.120 1.00 93.75 217 LEU A C 1
ATOM 1635 O O . LEU A 1 217 ? 19.177 -6.660 -13.858 1.00 93.75 217 LEU A O 1
ATOM 1639 N N . ALA A 1 218 ? 16.978 -6.872 -14.281 1.00 85.12 218 ALA A N 1
ATOM 1640 C CA . ALA A 1 218 ? 16.937 -8.314 -14.067 1.00 85.12 218 ALA A CA 1
ATOM 1641 C C . ALA A 1 218 ? 17.854 -9.073 -15.045 1.00 85.12 218 ALA A C 1
ATOM 1643 O O . ALA A 1 218 ? 18.624 -9.944 -14.633 1.00 85.12 218 ALA A O 1
ATOM 1644 N N . THR A 1 219 ? 17.858 -8.698 -16.328 1.00 85.69 219 THR A N 1
ATOM 1645 C CA . THR A 1 219 ? 18.731 -9.290 -17.362 1.00 85.69 219 THR A CA 1
ATOM 1646 C C . THR A 1 219 ? 20.213 -8.973 -17.150 1.00 85.69 219 THR A C 1
ATOM 1648 O O . THR A 1 219 ? 21.070 -9.777 -17.521 1.00 85.69 219 THR A O 1
ATOM 1651 N N . ALA A 1 220 ? 20.540 -7.872 -16.465 1.00 88.50 220 ALA A N 1
ATOM 1652 C CA . ALA A 1 220 ? 21.898 -7.579 -15.999 1.00 88.50 220 ALA A CA 1
ATOM 1653 C C . ALA A 1 220 ? 22.328 -8.419 -14.775 1.00 88.50 220 ALA A C 1
ATOM 1655 O O . ALA A 1 220 ? 23.429 -8.243 -14.240 1.00 88.50 220 ALA A O 1
ATOM 1656 N N . GLY A 1 221 ? 21.478 -9.345 -14.319 1.00 87.69 221 GLY A N 1
ATOM 1657 C CA . GLY A 1 221 ? 21.722 -10.201 -13.162 1.00 87.69 221 GLY A CA 1
ATOM 1658 C C . GLY A 1 221 ? 21.517 -9.493 -11.824 1.00 87.69 221 GLY A C 1
ATOM 1659 O O . GLY A 1 221 ? 21.965 -10.006 -10.797 1.00 87.69 221 GLY A O 1
ATOM 1660 N N . ILE A 1 222 ? 20.876 -8.318 -11.813 1.00 95.19 222 ILE A N 1
ATOM 1661 C CA . ILE A 1 222 ? 20.507 -7.625 -10.579 1.00 95.19 222 ILE A CA 1
ATOM 1662 C C . ILE A 1 222 ? 19.289 -8.325 -9.988 1.00 95.19 222 ILE A C 1
ATOM 1664 O O . ILE A 1 222 ? 18.241 -8.429 -10.620 1.00 95.19 222 ILE A O 1
ATOM 1668 N N . ARG A 1 223 ? 19.416 -8.781 -8.743 1.00 93.69 223 ARG A N 1
ATOM 1669 C CA . ARG A 1 223 ? 18.290 -9.352 -8.011 1.00 93.69 223 ARG A CA 1
ATOM 1670 C C . ARG A 1 223 ? 17.407 -8.221 -7.483 1.00 93.69 223 ARG A C 1
ATOM 1672 O O . ARG A 1 223 ? 17.879 -7.373 -6.729 1.00 93.69 223 ARG A O 1
ATOM 1679 N N . LEU A 1 224 ? 16.140 -8.221 -7.882 1.00 96.62 224 LEU A N 1
ATOM 1680 C CA . LEU A 1 224 ? 15.145 -7.246 -7.442 1.00 96.62 224 LEU A CA 1
ATOM 1681 C C . LEU A 1 224 ? 14.431 -7.790 -6.205 1.00 96.62 224 LEU A C 1
ATOM 1683 O O . LEU A 1 224 ? 13.765 -8.824 -6.268 1.00 96.62 224 LEU A O 1
ATOM 1687 N N . VAL A 1 225 ? 14.621 -7.126 -5.071 1.00 98.12 225 VAL A N 1
ATOM 1688 C CA . VAL A 1 225 ? 14.093 -7.541 -3.767 1.00 98.12 225 VAL A CA 1
ATOM 1689 C C . VAL A 1 225 ? 13.339 -6.393 -3.105 1.00 98.12 225 VAL A C 1
ATOM 1691 O O . VAL A 1 225 ? 13.491 -5.228 -3.461 1.00 98.12 225 VAL A O 1
ATOM 1694 N N . THR A 1 226 ? 12.549 -6.705 -2.084 1.00 98.44 226 THR A N 1
ATOM 1695 C CA . THR A 1 226 ? 11.932 -5.674 -1.240 1.00 98.44 226 THR A CA 1
ATOM 1696 C C . THR A 1 226 ? 12.995 -4.914 -0.435 1.00 98.44 226 THR A C 1
ATOM 1698 O O . THR A 1 226 ? 14.053 -5.458 -0.108 1.00 98.44 226 THR A O 1
ATOM 1701 N N . VAL A 1 227 ? 12.703 -3.678 -0.027 1.00 98.50 227 VAL A N 1
ATOM 1702 C CA . VAL A 1 227 ? 13.550 -2.889 0.887 1.00 98.50 227 VAL A CA 1
ATOM 1703 C C . VAL A 1 227 ? 13.850 -3.660 2.173 1.00 98.50 227 VAL A C 1
ATOM 1705 O O . VAL A 1 227 ? 14.985 -3.675 2.638 1.00 98.50 227 VAL A O 1
ATOM 1708 N N . ALA A 1 228 ? 12.854 -4.335 2.748 1.00 92.38 228 ALA A N 1
ATOM 1709 C CA . ALA A 1 228 ? 13.054 -5.125 3.958 1.00 92.38 228 ALA A CA 1
ATOM 1710 C C . ALA A 1 228 ? 14.070 -6.258 3.759 1.00 92.38 228 ALA A C 1
ATOM 1712 O O . ALA A 1 228 ? 14.960 -6.436 4.591 1.00 92.38 228 ALA A O 1
ATOM 1713 N N . GLN A 1 229 ? 13.975 -6.979 2.638 1.00 93.06 229 GLN A N 1
ATOM 1714 C CA . GLN A 1 229 ? 14.950 -8.004 2.274 1.00 93.06 229 GLN A CA 1
ATOM 1715 C C . GLN A 1 229 ? 16.332 -7.391 2.055 1.00 93.06 229 GLN A C 1
ATOM 1717 O O . GLN A 1 229 ? 17.288 -7.885 2.633 1.00 93.06 229 GLN A O 1
ATOM 1722 N N . CYS A 1 230 ? 16.441 -6.301 1.290 1.00 95.81 230 CYS A N 1
ATOM 1723 C CA . CYS A 1 230 ? 17.727 -5.674 0.971 1.00 95.81 230 CYS A CA 1
ATOM 1724 C C . CYS A 1 230 ? 18.455 -5.084 2.196 1.00 95.81 230 CYS A C 1
ATOM 1726 O O . CYS A 1 230 ? 19.670 -4.867 2.160 1.00 95.81 230 CYS A O 1
ATOM 1728 N N . LEU A 1 231 ? 17.713 -4.808 3.275 1.00 91.69 231 LEU A N 1
ATOM 1729 C CA . LEU A 1 231 ? 18.221 -4.299 4.550 1.00 91.69 231 LEU A CA 1
ATOM 1730 C C . LEU A 1 231 ? 18.359 -5.375 5.640 1.00 91.69 231 LEU A C 1
ATOM 1732 O O . LEU A 1 231 ? 18.811 -5.045 6.738 1.00 91.69 231 LEU A O 1
ATOM 1736 N N . ASP A 1 232 ? 17.996 -6.632 5.363 1.00 87.94 232 ASP A N 1
ATOM 1737 C CA . ASP A 1 232 ? 17.961 -7.733 6.338 1.00 87.94 232 ASP A CA 1
ATOM 1738 C C . ASP A 1 232 ? 17.070 -7.445 7.567 1.00 87.94 232 ASP A C 1
ATOM 1740 O O . ASP A 1 232 ? 17.424 -7.754 8.711 1.00 87.94 232 ASP A O 1
ATOM 1744 N N . ILE A 1 233 ? 15.908 -6.819 7.359 1.00 81.88 233 ILE A N 1
ATOM 1745 C CA . ILE A 1 233 ? 14.964 -6.464 8.430 1.00 81.88 233 ILE A CA 1
ATOM 1746 C C . ILE A 1 233 ? 13.587 -7.085 8.210 1.00 81.88 233 ILE A C 1
ATOM 1748 O O . ILE A 1 233 ? 13.191 -7.416 7.096 1.00 81.88 233 ILE A O 1
ATOM 1752 N N . ASN A 1 234 ? 12.804 -7.175 9.286 1.00 80.50 234 ASN A N 1
ATOM 1753 C CA . ASN A 1 234 ? 11.389 -7.509 9.160 1.00 80.50 234 ASN A CA 1
ATOM 1754 C C . ASN A 1 234 ? 10.639 -6.376 8.429 1.00 80.50 234 ASN A C 1
ATOM 1756 O O . ASN A 1 234 ? 10.795 -5.217 8.822 1.00 80.50 234 ASN A O 1
ATOM 1760 N N . PRO A 1 235 ? 9.796 -6.683 7.427 1.00 78.94 235 PRO A N 1
ATOM 1761 C CA . PRO A 1 235 ? 9.022 -5.670 6.701 1.00 78.94 235 PRO A CA 1
ATOM 1762 C C . PRO A 1 235 ? 7.927 -5.024 7.557 1.00 78.94 235 PRO A C 1
ATOM 1764 O O . PRO A 1 235 ? 7.587 -3.855 7.356 1.00 78.94 235 PRO A O 1
ATOM 1767 N N . TYR A 1 236 ? 7.412 -5.771 8.533 1.00 84.06 236 TYR A N 1
ATOM 1768 C CA . TYR A 1 236 ? 6.283 -5.392 9.374 1.00 84.06 236 TYR A CA 1
ATOM 1769 C C . TYR A 1 236 ? 6.644 -5.513 10.856 1.00 84.06 236 TYR A C 1
ATOM 1771 O O . TYR A 1 236 ? 7.417 -6.388 11.253 1.00 84.06 236 TYR A O 1
ATOM 1779 N N . GLU A 1 237 ? 6.091 -4.622 11.675 1.00 74.00 237 GLU A N 1
ATOM 1780 C CA . GLU A 1 237 ? 6.192 -4.701 13.137 1.00 74.00 237 GLU A CA 1
ATOM 1781 C C . GLU A 1 237 ? 5.290 -5.799 13.690 1.00 74.00 237 GLU A C 1
ATOM 1783 O O . GLU A 1 237 ? 5.664 -6.512 14.619 1.00 74.00 237 GLU A O 1
ATOM 1788 N N . THR A 1 238 ? 4.107 -5.932 13.093 1.00 64.12 238 THR A N 1
ATOM 1789 C CA . THR A 1 238 ? 3.096 -6.926 13.439 1.00 64.12 238 THR A CA 1
ATOM 1790 C C . THR A 1 238 ? 2.480 -7.479 12.167 1.00 64.12 238 THR A C 1
ATOM 1792 O O . THR A 1 238 ? 2.248 -6.723 11.219 1.00 64.12 238 THR A O 1
ATOM 1795 N N . VAL A 1 239 ? 2.169 -8.773 12.170 1.00 62.16 239 VAL A N 1
ATOM 1796 C CA . VAL A 1 239 ? 1.400 -9.444 11.117 1.00 62.16 239 VAL A CA 1
ATOM 1797 C C . VAL A 1 239 ? 0.216 -10.147 11.765 1.00 62.16 239 VAL A C 1
ATOM 1799 O O . VAL A 1 239 ? 0.374 -10.861 12.749 1.00 62.16 239 VAL A O 1
ATOM 1802 N N . GLY A 1 240 ? -0.968 -9.921 11.217 1.00 52.06 240 GLY A N 1
ATOM 1803 C CA . GLY A 1 240 ? -2.232 -10.485 11.659 1.00 52.06 240 GLY A CA 1
ATOM 1804 C C . GLY A 1 240 ? -3.145 -10.763 10.469 1.00 52.06 240 GLY A C 1
ATOM 1805 O O . GLY A 1 240 ? -2.709 -10.790 9.321 1.00 52.06 240 GLY A O 1
ATOM 1806 N N . SER A 1 241 ? -4.423 -11.001 10.748 1.00 52.88 241 SER A N 1
ATOM 1807 C CA . SER A 1 241 ? -5.428 -11.255 9.713 1.00 52.88 241 SER A CA 1
ATOM 1808 C C . SER A 1 241 ? -6.029 -9.963 9.171 1.00 52.88 241 SER A C 1
ATOM 1810 O O . SER A 1 241 ? -6.047 -8.939 9.855 1.00 52.88 241 SER A O 1
ATOM 1812 N N . TYR A 1 242 ? -6.581 -10.038 7.962 1.00 65.75 242 TYR A N 1
ATOM 1813 C CA . TYR A 1 242 ? -7.320 -8.933 7.362 1.00 65.75 242 TYR A CA 1
ATOM 1814 C C . TYR A 1 242 ? -8.506 -8.524 8.235 1.00 65.75 242 TYR A C 1
ATOM 1816 O O . TYR A 1 242 ? -9.190 -9.367 8.823 1.00 65.75 242 TYR A O 1
ATOM 1824 N N . GLY A 1 243 ? -8.783 -7.224 8.275 1.00 53.62 243 GLY A N 1
ATOM 1825 C CA . GLY A 1 243 ? -10.007 -6.702 8.855 1.00 53.62 243 GLY A CA 1
ATOM 1826 C C . GLY A 1 243 ? -11.218 -6.968 7.962 1.00 53.62 243 GLY A C 1
ATOM 1827 O O . GLY A 1 243 ? -11.121 -7.100 6.736 1.00 53.62 243 GLY A O 1
ATOM 1828 N N . VAL A 1 244 ? -12.391 -7.005 8.591 1.00 59.06 244 VAL A N 1
ATOM 1829 C CA . VAL A 1 244 ? -13.677 -6.946 7.892 1.00 59.06 244 VAL A CA 1
ATOM 1830 C C . VAL A 1 244 ? -14.029 -5.476 7.688 1.00 59.06 244 VAL A C 1
ATOM 1832 O O . VAL A 1 244 ? -13.901 -4.675 8.613 1.00 59.06 244 VAL A O 1
ATOM 1835 N N . ARG A 1 245 ? -14.451 -5.115 6.473 1.00 66.75 245 ARG A N 1
ATOM 1836 C CA . ARG A 1 245 ? -14.835 -3.737 6.155 1.00 66.75 245 ARG A CA 1
ATOM 1837 C C . ARG A 1 245 ? -16.032 -3.309 7.001 1.00 66.75 245 ARG A C 1
ATOM 1839 O O . ARG A 1 245 ? -17.041 -4.009 7.045 1.00 66.75 245 ARG A O 1
ATOM 1846 N N . ASP A 1 246 ? -15.923 -2.140 7.617 1.00 71.88 246 ASP A N 1
ATOM 1847 C CA . ASP A 1 246 ? -16.983 -1.503 8.398 1.00 71.88 246 ASP A CA 1
ATOM 1848 C C . ASP A 1 246 ? -17.103 -0.010 8.029 1.00 71.88 246 ASP A C 1
ATOM 1850 O O . ASP A 1 246 ? -16.438 0.482 7.113 1.00 71.88 246 ASP A O 1
ATOM 1854 N N . SER A 1 247 ? -17.968 0.727 8.728 1.00 75.19 247 SER A N 1
ATOM 1855 C CA . SER A 1 247 ? -18.212 2.151 8.463 1.00 75.19 247 SER A CA 1
ATOM 1856 C C . SER A 1 247 ? -17.024 3.072 8.772 1.00 75.19 247 SER A C 1
ATOM 1858 O O . SER A 1 247 ? -17.059 4.239 8.397 1.00 75.19 247 SER A O 1
ATOM 1860 N N . SER A 1 248 ? -15.981 2.587 9.450 1.00 75.50 248 SER A N 1
ATOM 1861 C CA . SER A 1 248 ? -14.773 3.359 9.772 1.00 75.50 248 SER A CA 1
ATOM 1862 C C . SER A 1 248 ? -13.739 3.384 8.638 1.00 75.50 248 SER A C 1
ATOM 1864 O O . SER A 1 248 ? -12.728 4.079 8.742 1.00 75.50 248 SER A O 1
ATOM 1866 N N . TRP A 1 249 ? -13.970 2.643 7.550 1.00 80.50 249 TRP A N 1
ATOM 1867 C CA . TRP A 1 249 ? -13.116 2.617 6.358 1.00 80.50 249 TRP A CA 1
ATOM 1868 C C . TRP A 1 249 ? -13.400 3.837 5.476 1.00 80.50 249 TRP A C 1
ATOM 1870 O O . TRP A 1 249 ? -13.945 3.729 4.376 1.00 80.50 249 TRP A O 1
ATOM 1880 N N . THR A 1 250 ? -13.068 5.016 5.994 1.00 85.81 250 THR A N 1
ATOM 1881 C CA . THR A 1 250 ? -13.285 6.304 5.335 1.00 85.81 250 THR A CA 1
ATOM 1882 C C . THR A 1 250 ? -12.008 7.137 5.327 1.00 85.81 250 THR A C 1
ATOM 1884 O O . THR A 1 250 ? -11.283 7.217 6.322 1.00 85.81 250 THR A O 1
ATOM 1887 N N . CYS A 1 251 ? -11.732 7.774 4.189 1.00 88.69 251 CYS A N 1
ATOM 1888 C CA . CYS A 1 251 ? -10.689 8.794 4.098 1.00 88.69 251 CYS A CA 1
ATOM 1889 C C . CYS A 1 251 ? -11.209 10.191 4.466 1.00 88.69 251 CYS A C 1
ATOM 1891 O O . CYS A 1 251 ? -10.421 11.061 4.845 1.00 88.69 251 CYS A O 1
ATOM 1893 N N . ASP A 1 252 ? -12.527 10.374 4.432 1.00 82.38 252 ASP A N 1
ATOM 1894 C CA . ASP A 1 252 ? -13.199 11.616 4.784 1.00 82.38 252 ASP A CA 1
ATOM 1895 C C . ASP A 1 252 ? -13.443 11.723 6.291 1.00 82.38 252 ASP A C 1
ATOM 1897 O O . ASP A 1 252 ? -13.558 10.720 7.002 1.00 82.38 252 ASP A O 1
ATOM 1901 N N . GLY A 1 253 ? -13.575 12.964 6.762 1.00 73.12 253 GLY A N 1
ATOM 1902 C CA . GLY A 1 253 ? -13.892 13.287 8.150 1.00 73.12 253 GLY A CA 1
ATOM 1903 C C . GLY A 1 253 ? -12.673 13.539 9.039 1.00 73.12 253 GLY A C 1
ATOM 1904 O O . GLY A 1 253 ? -11.513 13.394 8.642 1.00 73.12 253 GLY A O 1
ATOM 1905 N N . THR A 1 254 ? -12.951 13.971 10.269 1.00 68.62 254 THR A N 1
ATOM 1906 C CA . THR A 1 254 ? -11.931 14.163 11.302 1.00 68.62 254 THR A CA 1
ATOM 1907 C C . THR A 1 254 ? -11.490 12.807 11.827 1.00 68.62 254 THR A C 1
ATOM 1909 O O . THR A 1 254 ? -12.276 12.105 12.462 1.00 68.62 254 THR A O 1
ATOM 1912 N N . TRP A 1 255 ? -10.230 12.453 11.588 1.00 73.62 255 TRP A N 1
ATOM 1913 C CA . TRP A 1 255 ? -9.631 11.311 12.258 1.00 73.62 255 TRP A CA 1
ATOM 1914 C C . TRP A 1 255 ? -9.297 11.693 13.692 1.00 73.62 255 TRP A C 1
ATOM 1916 O O . TRP A 1 255 ? -8.619 12.687 13.952 1.00 73.62 255 TRP A O 1
ATOM 1926 N N . THR A 1 256 ? -9.801 10.905 14.627 1.00 58.59 256 THR A N 1
ATOM 1927 C CA . THR A 1 256 ? -9.395 10.968 16.023 1.00 58.59 256 THR A CA 1
ATOM 1928 C C . THR A 1 256 ? -8.391 9.865 16.252 1.00 58.59 256 THR A C 1
ATOM 1930 O O . THR A 1 256 ? -8.698 8.709 15.957 1.00 58.59 256 THR A O 1
ATOM 1933 N N . ALA A 1 257 ? -7.231 10.213 16.810 1.00 55.00 257 ALA A N 1
ATOM 1934 C CA . ALA A 1 257 ? -6.259 9.210 17.206 1.00 55.00 257 ALA A CA 1
ATOM 1935 C C . ALA A 1 257 ? -6.952 8.118 18.035 1.00 55.00 257 ALA A C 1
ATOM 1937 O O . ALA A 1 257 ? -7.730 8.466 18.937 1.00 55.00 257 ALA A O 1
ATOM 1938 N N . PRO A 1 258 ? -6.689 6.825 17.757 1.00 51.81 258 PRO A N 1
ATOM 1939 C CA . PRO A 1 258 ? -7.095 5.751 18.647 1.00 51.81 258 PRO A CA 1
ATOM 1940 C C . PRO A 1 258 ? -6.667 6.164 20.043 1.00 51.81 258 PRO A C 1
ATOM 1942 O O . PRO A 1 258 ? -5.506 6.542 20.208 1.00 51.81 258 PRO A O 1
ATOM 1945 N N . ALA A 1 259 ? -7.606 6.197 20.997 1.00 44.72 259 ALA A N 1
ATOM 1946 C CA . ALA A 1 259 ? -7.369 6.783 22.309 1.00 44.72 259 ALA A CA 1
ATOM 1947 C C . ALA A 1 259 ? -6.014 6.299 22.834 1.00 44.72 259 ALA A C 1
ATOM 1949 O O . ALA A 1 259 ? -5.851 5.127 23.182 1.00 44.72 259 ALA A O 1
ATOM 1950 N N . THR A 1 260 ? -5.016 7.189 22.832 1.00 44.91 260 THR A N 1
ATOM 1951 C CA . THR A 1 260 ? -3.786 6.920 23.560 1.00 44.91 260 THR A CA 1
ATOM 1952 C C . THR A 1 260 ? -4.262 6.734 24.978 1.00 44.91 260 THR A C 1
ATOM 1954 O O . THR A 1 260 ? -4.946 7.607 25.512 1.00 44.91 260 THR A O 1
ATOM 1957 N N . SER A 1 261 ? -4.017 5.557 25.545 1.00 44.22 261 SER A N 1
ATOM 1958 C CA . SER A 1 261 ? -4.364 5.302 26.930 1.00 44.22 261 SER A CA 1
ATOM 1959 C C . SER A 1 261 ? -3.751 6.424 27.764 1.00 44.22 261 SER A C 1
ATOM 1961 O O . SER A 1 261 ? -2.550 6.444 28.032 1.00 44.22 261 SER A O 1
ATOM 1963 N N . THR A 1 262 ? -4.584 7.376 28.182 1.00 45.12 262 THR A N 1
ATOM 1964 C CA . THR A 1 262 ? -4.256 8.441 29.137 1.00 45.12 262 THR A CA 1
ATOM 1965 C C . THR A 1 262 ? -3.910 7.861 30.507 1.00 45.12 262 THR A C 1
ATOM 1967 O O . THR A 1 262 ? -3.549 8.591 31.424 1.00 45.12 262 THR A O 1
ATOM 1970 N N . ASN A 1 263 ? -3.983 6.536 30.632 1.00 57.69 263 ASN A N 1
ATOM 1971 C CA . ASN A 1 263 ? -3.692 5.756 31.808 1.00 57.69 263 ASN A CA 1
ATOM 1972 C C . ASN A 1 263 ? -2.351 5.004 31.700 1.00 57.69 263 ASN A C 1
ATOM 1974 O O . ASN A 1 263 ? -2.137 4.057 32.445 1.00 57.69 263 ASN A O 1
ATOM 1978 N N . CYS A 1 264 ? -1.450 5.362 30.776 1.00 68.75 264 CYS A N 1
ATOM 1979 C CA . CYS A 1 264 ? -0.166 4.672 30.650 1.00 68.75 264 CYS A CA 1
ATOM 1980 C C . CYS A 1 264 ? 0.827 5.048 31.755 1.00 68.75 264 CYS A C 1
ATOM 1982 O O . CYS A 1 264 ? 1.349 6.159 31.760 1.00 68.75 264 CYS A O 1
ATOM 1984 N N . GLN A 1 265 ? 1.110 4.127 32.680 1.00 74.38 265 GLN A N 1
ATOM 1985 C CA . GLN A 1 265 ? 2.044 4.364 33.793 1.00 74.38 265 GLN A CA 1
ATOM 1986 C C . GLN A 1 265 ? 3.458 3.890 33.483 1.00 74.38 265 GLN A C 1
ATOM 1988 O O . GLN A 1 265 ? 4.433 4.490 33.930 1.00 74.38 265 GLN A O 1
ATOM 1993 N N . GLN A 1 266 ? 3.577 2.809 32.718 1.00 72.56 266 GLN A N 1
ATOM 1994 C CA . GLN A 1 266 ? 4.858 2.219 32.363 1.00 72.56 266 GLN A CA 1
ATOM 1995 C C . GLN A 1 266 ? 4.785 1.610 30.967 1.00 72.56 266 GLN A C 1
ATOM 1997 O O . GLN A 1 266 ? 3.771 1.035 30.593 1.00 72.56 266 GLN A O 1
ATOM 2002 N N . THR A 1 267 ? 5.879 1.680 30.214 1.00 72.31 267 THR A N 1
ATOM 2003 C CA . THR A 1 267 ? 6.042 0.908 28.979 1.00 72.31 267 THR A CA 1
ATOM 2004 C C . THR A 1 267 ? 6.792 -0.388 29.285 1.00 72.31 267 THR A C 1
ATOM 2006 O O . THR A 1 267 ? 7.832 -0.368 29.944 1.00 72.31 267 THR A O 1
ATOM 2009 N N . TYR A 1 268 ? 6.272 -1.515 28.811 1.00 78.38 268 TYR A N 1
ATOM 2010 C CA . TYR A 1 268 ? 6.840 -2.849 28.954 1.00 78.38 268 TYR A CA 1
ATOM 2011 C C . TYR A 1 268 ? 7.069 -3.480 27.585 1.00 78.38 268 TYR A C 1
ATOM 2013 O O . TYR A 1 268 ? 6.219 -3.409 26.706 1.00 78.38 268 TYR A O 1
ATOM 2021 N N . THR A 1 269 ? 8.213 -4.128 27.412 1.00 71.44 269 THR A N 1
ATOM 2022 C CA . THR A 1 269 ? 8.558 -4.822 26.174 1.00 71.44 269 THR A CA 1
ATOM 2023 C C . THR A 1 269 ? 8.316 -6.318 26.346 1.00 71.44 269 THR A C 1
ATOM 2025 O O . THR A 1 269 ? 8.982 -6.952 27.170 1.00 71.44 269 THR A O 1
ATOM 2028 N N . ALA A 1 270 ? 7.384 -6.880 25.572 1.00 73.38 270 ALA A N 1
ATOM 2029 C CA . ALA A 1 270 ? 7.019 -8.294 25.632 1.00 73.38 270 ALA A CA 1
ATOM 2030 C C . ALA A 1 270 ? 8.238 -9.211 25.425 1.00 73.38 270 ALA A C 1
ATOM 2032 O O . ALA A 1 270 ? 9.088 -8.965 24.571 1.00 73.38 270 ALA A O 1
ATOM 2033 N N . GLN A 1 271 ? 8.343 -10.274 26.215 1.00 78.25 271 GLN A N 1
ATOM 2034 C CA . GLN A 1 271 ? 9.423 -11.262 26.149 1.00 78.25 271 GLN A CA 1
ATOM 2035 C C . GLN A 1 271 ? 8.957 -12.549 25.452 1.00 78.25 271 GLN A C 1
ATOM 2037 O O . GLN A 1 271 ? 7.772 -12.749 25.181 1.00 78.25 271 GLN A O 1
ATOM 2042 N N . ALA A 1 272 ? 9.901 -13.439 25.133 1.00 66.88 272 ALA A N 1
ATOM 2043 C CA . ALA A 1 272 ? 9.596 -14.692 24.448 1.00 66.88 272 ALA A CA 1
ATOM 2044 C C . ALA A 1 272 ? 8.568 -15.525 25.238 1.00 66.88 272 ALA A C 1
ATOM 2046 O O . ALA A 1 272 ? 8.744 -15.784 26.428 1.00 66.88 272 ALA A O 1
ATOM 2047 N N . GLY A 1 273 ? 7.496 -15.954 24.564 1.00 70.12 273 GLY A N 1
ATOM 2048 C CA . GLY A 1 273 ? 6.415 -16.753 25.154 1.00 70.12 273 GLY A CA 1
ATOM 2049 C C . GLY A 1 273 ? 5.250 -15.949 25.748 1.00 70.12 273 GLY A C 1
ATOM 2050 O O . GLY A 1 273 ? 4.243 -16.554 26.133 1.00 70.12 273 GLY A O 1
ATOM 2051 N N . GLU A 1 274 ? 5.331 -14.616 25.768 1.00 83.75 274 GLU A N 1
ATOM 2052 C CA . GLU A 1 274 ? 4.314 -13.701 26.315 1.00 83.75 274 GLU A CA 1
ATOM 2053 C C . GLU A 1 274 ? 3.256 -13.298 25.292 1.00 83.75 274 GLU A C 1
ATOM 2055 O O . GLU A 1 274 ? 2.892 -12.139 25.153 1.00 83.75 274 GLU A O 1
ATOM 2060 N N . ASN A 1 275 ? 2.733 -14.283 24.577 1.00 73.75 275 ASN A N 1
ATOM 2061 C CA . ASN A 1 275 ? 1.906 -14.060 23.399 1.00 73.75 275 ASN A CA 1
ATOM 2062 C C . ASN A 1 275 ? 0.447 -13.681 23.651 1.00 73.75 275 ASN A C 1
ATOM 2064 O O . ASN A 1 275 ? -0.349 -13.691 22.721 1.00 73.75 275 ASN A O 1
ATOM 2068 N N . THR A 1 276 ? 0.075 -13.347 24.886 1.00 77.25 276 THR A N 1
ATOM 2069 C CA . THR A 1 276 ? -1.287 -12.893 25.182 1.00 77.25 276 THR A CA 1
ATOM 2070 C C . THR A 1 276 ? -1.279 -11.799 26.231 1.00 77.25 276 THR A C 1
ATOM 2072 O O . THR A 1 276 ? -0.412 -11.774 27.109 1.00 77.25 276 THR A O 1
ATOM 2075 N N . CYS A 1 277 ? -2.290 -10.933 26.203 1.00 78.69 277 CYS A N 1
ATOM 2076 C CA . CYS A 1 277 ? -2.414 -9.880 27.207 1.00 78.69 277 CYS A CA 1
ATOM 2077 C C . CYS A 1 277 ? -2.536 -10.461 28.618 1.00 78.69 277 CYS A C 1
ATOM 2079 O O . CYS A 1 277 ? -2.001 -9.885 29.555 1.00 78.69 277 CYS A O 1
ATOM 2081 N N . SER A 1 278 ? -3.154 -11.637 28.777 1.00 79.06 278 SER A N 1
ATOM 2082 C CA . SER A 1 278 ? -3.241 -12.337 30.064 1.00 79.06 278 SER A CA 1
ATOM 2083 C C . SER A 1 278 ? -1.877 -12.786 30.591 1.00 79.06 278 SER A C 1
ATOM 2085 O O . SER A 1 278 ? -1.612 -12.651 31.783 1.00 79.06 278 SER A O 1
ATOM 2087 N N . LYS A 1 279 ? -0.984 -13.281 29.721 1.00 83.19 279 LYS A N 1
ATOM 2088 C CA . LYS A 1 279 ? 0.386 -13.654 30.117 1.00 83.19 279 LYS A CA 1
ATOM 2089 C C . LYS A 1 279 ? 1.214 -12.444 30.536 1.00 83.19 279 LYS A C 1
ATOM 2091 O O . LYS A 1 279 ? 2.019 -12.549 31.454 1.00 83.19 279 LYS A O 1
ATOM 2096 N N . ILE A 1 280 ? 0.999 -11.308 29.880 1.00 84.06 280 ILE A N 1
ATOM 2097 C CA . ILE A 1 280 ? 1.684 -10.055 30.202 1.00 84.06 280 ILE A CA 1
ATOM 2098 C C . ILE A 1 280 ? 1.124 -9.462 31.488 1.00 84.06 280 ILE A C 1
ATOM 2100 O O . ILE A 1 280 ? 1.890 -9.154 32.392 1.00 84.06 280 ILE A O 1
ATOM 2104 N N . ALA A 1 281 ? -0.199 -9.405 31.630 1.00 84.25 281 ALA A N 1
ATOM 2105 C CA . ALA A 1 281 ? -0.873 -8.956 32.843 1.00 84.25 281 ALA A CA 1
ATOM 2106 C C . ALA A 1 281 ? -0.465 -9.764 34.078 1.00 84.25 281 ALA A C 1
ATOM 2108 O O . ALA A 1 281 ? -0.252 -9.182 35.133 1.00 84.25 281 ALA A O 1
ATOM 2109 N N . ALA A 1 282 ? -0.267 -11.081 33.944 1.00 84.88 282 ALA A N 1
ATOM 2110 C CA . ALA A 1 282 ? 0.183 -11.944 35.038 1.00 84.88 282 ALA A CA 1
ATOM 2111 C C . ALA A 1 282 ? 1.542 -11.532 35.642 1.00 84.88 282 ALA A C 1
ATOM 2113 O O . ALA A 1 282 ? 1.877 -11.970 36.742 1.00 84.88 282 ALA A O 1
ATOM 2114 N N . LYS A 1 283 ? 2.324 -10.688 34.954 1.00 87.94 283 LYS A N 1
ATOM 2115 C CA . LYS A 1 283 ? 3.573 -10.114 35.474 1.00 87.94 283 LYS A CA 1
ATOM 2116 C C . LYS A 1 283 ? 3.375 -8.878 36.346 1.00 87.94 283 LYS A C 1
ATOM 2118 O O . LYS A 1 283 ? 4.311 -8.467 37.029 1.00 87.94 283 LYS A O 1
ATOM 2123 N N . PHE A 1 284 ? 2.184 -8.295 36.330 1.00 83.19 284 PHE A N 1
ATOM 2124 C CA . PHE A 1 284 ? 1.866 -7.052 37.011 1.00 83.19 284 PHE A CA 1
ATOM 2125 C C . PHE A 1 284 ? 0.738 -7.292 38.012 1.00 83.19 284 PHE A C 1
ATOM 2127 O O . PHE A 1 284 ? -0.405 -7.578 37.658 1.00 83.19 284 PHE A O 1
ATOM 2134 N N . SER A 1 285 ? 1.069 -7.187 39.298 1.00 81.00 285 SER A N 1
ATOM 2135 C CA . SER A 1 285 ? 0.119 -7.426 40.384 1.00 81.00 285 SER A CA 1
ATOM 2136 C C . SER A 1 285 ? -1.111 -6.525 40.266 1.00 81.00 285 SER A C 1
ATOM 2138 O O . SER A 1 285 ? -0.992 -5.302 40.246 1.00 81.00 285 SER A O 1
ATOM 2140 N N . GLY A 1 286 ? -2.297 -7.139 40.247 1.00 73.12 286 GLY A N 1
ATOM 2141 C CA . GLY A 1 286 ? -3.571 -6.418 40.183 1.00 73.12 286 GLY A CA 1
ATOM 2142 C C . GLY A 1 286 ? -3.998 -5.988 38.778 1.00 73.12 286 GLY A C 1
ATOM 2143 O O . GLY A 1 286 ? -4.963 -5.237 38.673 1.00 73.12 286 GLY A O 1
ATOM 2144 N N . LEU A 1 287 ? -3.319 -6.461 37.726 1.00 74.38 287 LEU A N 1
ATOM 2145 C CA . LEU A 1 287 ? -3.741 -6.286 36.338 1.00 74.38 287 LEU A CA 1
ATOM 2146 C C . LEU A 1 287 ? -4.282 -7.586 35.740 1.00 74.38 287 LEU A C 1
ATOM 2148 O O . LEU A 1 287 ? -3.806 -8.688 36.010 1.00 74.38 287 LEU A O 1
ATOM 2152 N N . SER A 1 288 ? -5.284 -7.433 34.889 1.00 77.44 288 SER A N 1
ATOM 2153 C CA . SER A 1 288 ? -5.881 -8.470 34.056 1.00 77.44 288 SER A CA 1
ATOM 2154 C C . SER A 1 288 ? -5.465 -8.298 32.593 1.00 77.44 288 SER A C 1
ATOM 2156 O O . SER A 1 288 ? -5.031 -7.224 32.173 1.00 77.44 288 SER A O 1
ATOM 2158 N N . GLY A 1 289 ? -5.618 -9.350 31.780 1.00 67.38 289 GLY A N 1
ATOM 2159 C CA . GLY A 1 289 ? -5.370 -9.251 30.336 1.00 67.38 289 GLY A CA 1
ATOM 2160 C C . GLY A 1 289 ? -6.231 -8.176 29.663 1.00 67.38 289 GLY A C 1
ATOM 2161 O O . GLY A 1 289 ? -5.772 -7.507 28.743 1.00 67.38 289 GLY A O 1
ATOM 2162 N N . SER A 1 290 ? -7.440 -7.946 30.175 1.00 58.56 290 SER A N 1
ATOM 2163 C CA . SER A 1 290 ? -8.298 -6.827 29.784 1.00 58.56 290 SER A CA 1
ATOM 2164 C C . SER A 1 290 ? -7.664 -5.472 30.084 1.00 58.56 290 SER A C 1
ATOM 2166 O O . SER A 1 290 ? -7.678 -4.611 29.215 1.00 58.56 290 SER A O 1
ATOM 2168 N N . ASP A 1 291 ? -7.058 -5.275 31.256 1.00 69.62 291 ASP A N 1
ATOM 2169 C CA . ASP A 1 291 ? -6.416 -3.994 31.585 1.00 69.62 291 ASP A CA 1
ATOM 2170 C C . ASP A 1 291 ? -5.284 -3.674 30.596 1.00 69.62 291 ASP A C 1
ATOM 2172 O O . ASP A 1 291 ? -5.184 -2.551 30.103 1.00 69.62 291 ASP A O 1
ATOM 2176 N N . ILE A 1 292 ? -4.488 -4.685 30.226 1.00 74.75 292 ILE A N 1
ATOM 2177 C CA . ILE A 1 292 ? -3.448 -4.551 29.196 1.00 74.75 292 ILE A CA 1
ATOM 2178 C C . ILE A 1 292 ? -4.062 -4.246 27.825 1.00 74.75 292 ILE A C 1
ATOM 2180 O O . ILE A 1 292 ? -3.577 -3.357 27.133 1.00 74.75 292 ILE A O 1
ATOM 2184 N N . TYR A 1 293 ? -5.139 -4.925 27.431 1.00 65.56 293 TYR A N 1
ATOM 2185 C CA . TYR A 1 293 ? -5.829 -4.650 26.167 1.00 65.56 293 TYR A CA 1
ATOM 2186 C C . TYR A 1 293 ? -6.349 -3.211 26.083 1.00 65.56 293 TYR A C 1
ATOM 2188 O O . TYR A 1 293 ? -6.079 -2.507 25.116 1.00 65.56 293 TYR A O 1
ATOM 2196 N N . PHE A 1 294 ? -7.057 -2.738 27.111 1.00 58.50 294 PHE A N 1
ATOM 2197 C CA . PHE A 1 294 ? -7.662 -1.402 27.101 1.00 58.50 294 PHE A CA 1
ATOM 2198 C C . PHE A 1 294 ? -6.628 -0.285 27.165 1.00 58.50 294 PHE A C 1
ATOM 2200 O O . PHE A 1 294 ? -6.844 0.790 26.609 1.00 58.50 294 PHE A O 1
ATOM 2207 N N . ALA A 1 295 ? -5.481 -0.543 27.789 1.00 65.12 295 ALA A N 1
ATOM 2208 C CA . ALA A 1 295 ? -4.351 0.369 27.736 1.00 65.12 295 ALA A CA 1
ATOM 2209 C C . ALA A 1 295 ? -3.649 0.385 26.364 1.00 65.12 295 ALA A C 1
ATOM 2211 O O . ALA A 1 295 ? -2.880 1.306 26.086 1.00 65.12 295 ALA A O 1
ATOM 2212 N N . ASN A 1 296 ? -3.909 -0.608 25.505 1.00 64.75 296 ASN A N 1
ATOM 2213 C CA . ASN A 1 296 ? -3.285 -0.773 24.194 1.00 64.75 296 ASN A CA 1
ATOM 2214 C C . ASN A 1 296 ? -4.329 -1.129 23.121 1.00 64.75 296 ASN A C 1
ATOM 2216 O O . ASN A 1 296 ? -4.340 -2.259 22.632 1.00 64.75 296 ASN A O 1
ATOM 2220 N N . PRO A 1 297 ? -5.185 -0.183 22.697 1.00 51.75 297 PRO A N 1
ATOM 2221 C CA . PRO A 1 297 ? -6.318 -0.476 21.810 1.00 51.75 297 PRO A CA 1
ATOM 2222 C C . PRO A 1 297 ? -5.939 -1.077 20.446 1.00 51.75 297 PRO A C 1
ATOM 2224 O O . PRO A 1 297 ? -6.782 -1.664 19.777 1.00 51.75 297 PRO A O 1
ATOM 2227 N N . SER A 1 298 ? -4.675 -0.940 20.029 1.00 53.03 298 SER A N 1
ATOM 2228 C CA . SER A 1 298 ? -4.133 -1.491 18.781 1.00 53.03 298 SER A CA 1
ATOM 2229 C C . SER A 1 298 ? -3.336 -2.795 18.958 1.00 53.03 298 SER A C 1
ATOM 2231 O O . SER A 1 298 ? -2.747 -3.283 17.994 1.00 53.03 298 SER A O 1
ATOM 2233 N N . LEU A 1 299 ? -3.295 -3.361 20.171 1.00 59.44 299 LEU A N 1
ATOM 2234 C CA . LEU A 1 299 ? -2.590 -4.604 20.495 1.00 59.44 299 LEU A CA 1
ATOM 2235 C C . LEU A 1 299 ? -3.495 -5.824 20.278 1.00 59.44 299 LEU A C 1
ATOM 2237 O O . LEU A 1 299 ? -4.559 -5.942 20.887 1.00 59.44 299 LEU A O 1
ATOM 2241 N N . ASN A 1 300 ? -3.039 -6.782 19.467 1.00 61.22 300 ASN A N 1
ATOM 2242 C CA . ASN A 1 300 ? -3.691 -8.085 19.351 1.00 61.22 300 ASN A CA 1
ATOM 2243 C C . ASN A 1 300 ? -3.375 -8.949 20.584 1.00 61.22 300 ASN A C 1
ATOM 2245 O O . ASN A 1 300 ? -2.319 -9.567 20.684 1.00 61.22 300 ASN A O 1
ATOM 2249 N N . CYS A 1 301 ? -4.313 -9.026 21.525 1.00 58.41 301 CYS A N 1
ATOM 2250 C CA . CYS A 1 301 ? -4.127 -9.736 22.790 1.00 58.41 301 CYS A CA 1
ATOM 2251 C C . CYS A 1 301 ? -4.083 -11.265 22.718 1.00 58.41 301 CYS A C 1
ATOM 2253 O O . CYS A 1 301 ? -3.900 -11.890 23.767 1.00 58.41 301 CYS A O 1
ATOM 2255 N N . GLN A 1 302 ? -4.282 -11.860 21.542 1.00 60.53 302 GLN A N 1
ATOM 2256 C CA . GLN A 1 302 ? -4.198 -13.308 21.336 1.00 60.53 302 GLN A CA 1
ATOM 2257 C C . GLN A 1 302 ? -2.910 -13.729 20.620 1.00 60.53 302 GLN A C 1
ATOM 2259 O O . GLN A 1 302 ? -2.609 -14.920 20.577 1.00 60.53 302 GLN A O 1
ATOM 2264 N N . ASP A 1 303 ? -2.159 -12.764 20.086 1.00 51.19 303 ASP A N 1
ATOM 2265 C CA . ASP A 1 303 ? -0.884 -13.008 19.423 1.00 51.19 303 ASP A CA 1
ATOM 2266 C C . ASP A 1 303 ? 0.061 -11.816 19.608 1.00 51.19 303 ASP A C 1
ATOM 2268 O O . ASP A 1 303 ? 0.209 -10.946 18.750 1.00 51.19 303 ASP A O 1
ATOM 2272 N N . ILE A 1 304 ? 0.664 -11.749 20.794 1.00 53.59 304 ILE A N 1
ATOM 2273 C CA . ILE A 1 304 ? 1.637 -10.712 21.141 1.00 53.59 304 ILE A CA 1
ATOM 2274 C C . ILE A 1 304 ? 3.044 -11.210 20.844 1.00 53.59 304 ILE A C 1
ATOM 2276 O O . ILE A 1 304 ? 3.494 -12.247 21.333 1.00 53.59 304 ILE A O 1
ATOM 2280 N N . TRP A 1 305 ? 3.776 -10.454 20.048 1.00 45.19 305 TRP A N 1
ATOM 2281 C CA . TRP A 1 305 ? 5.106 -10.864 19.644 1.00 45.19 305 TRP A CA 1
ATOM 2282 C C . TRP A 1 305 ? 6.154 -10.438 20.666 1.00 45.19 305 TRP A C 1
ATOM 2284 O O . TRP A 1 305 ? 5.991 -9.481 21.425 1.00 45.19 305 TRP A O 1
ATOM 2294 N N . GLN A 1 306 ? 7.270 -11.163 20.687 1.00 53.00 306 GLN A N 1
ATOM 2295 C CA . GLN A 1 306 ? 8.425 -10.718 21.450 1.00 53.00 306 GLN A CA 1
ATOM 2296 C C . GLN A 1 306 ? 8.849 -9.331 20.946 1.00 53.00 306 GLN A C 1
ATOM 2298 O O . GLN A 1 306 ? 8.850 -9.066 19.746 1.00 53.00 306 GLN A O 1
ATOM 2303 N N . TRP A 1 307 ? 9.239 -8.466 21.874 1.00 45.34 307 TRP A N 1
ATOM 2304 C CA . TRP A 1 307 ? 9.650 -7.081 21.668 1.00 45.34 307 TRP A CA 1
ATOM 2305 C C . TRP A 1 307 ? 8.527 -6.080 21.393 1.00 45.34 307 TRP A C 1
ATOM 2307 O O . TRP A 1 307 ? 8.809 -4.887 21.279 1.00 45.34 307 TRP A O 1
ATOM 2317 N N . THR A 1 308 ? 7.260 -6.509 21.376 1.00 55.75 308 THR A N 1
ATOM 2318 C CA . THR A 1 308 ? 6.130 -5.576 21.307 1.00 55.75 308 THR A CA 1
ATOM 2319 C C . THR A 1 308 ? 6.150 -4.628 22.509 1.00 55.75 308 THR A C 1
ATOM 2321 O O . THR A 1 308 ? 6.225 -5.064 23.659 1.00 55.75 308 THR A O 1
ATOM 2324 N N . SER A 1 309 ? 6.107 -3.323 22.233 1.00 65.44 309 SER A N 1
ATOM 2325 C CA . SER A 1 309 ? 6.037 -2.266 23.244 1.00 65.44 309 SER A CA 1
ATOM 2326 C C . SER A 1 309 ? 4.596 -2.099 23.717 1.00 65.44 309 SER A C 1
ATOM 2328 O O . SER A 1 309 ? 3.694 -1.888 22.908 1.00 65.44 309 SER A O 1
ATOM 2330 N N . ILE A 1 310 ? 4.378 -2.241 25.020 1.00 76.31 310 ILE A N 1
ATOM 2331 C CA . ILE A 1 310 ? 3.059 -2.371 25.633 1.00 76.31 310 ILE A CA 1
ATOM 2332 C C . ILE A 1 310 ? 2.946 -1.377 26.768 1.00 76.31 310 ILE A C 1
ATOM 2334 O O . ILE A 1 310 ? 3.757 -1.340 27.689 1.00 76.31 310 ILE A O 1
ATOM 2338 N N . CYS A 1 311 ? 1.894 -0.588 26.718 1.00 77.56 311 CYS A N 1
ATOM 2339 C CA . CYS A 1 311 ? 1.473 0.256 27.804 1.00 77.56 311 CYS A CA 1
ATOM 2340 C C . CYS A 1 311 ? 0.931 -0.576 28.977 1.00 77.56 311 CYS A C 1
ATOM 2342 O O . CYS A 1 311 ? -0.005 -1.359 28.827 1.00 77.56 311 CYS A O 1
ATOM 2344 N N . ILE A 1 312 ? 1.486 -0.378 30.163 1.00 86.38 312 ILE A N 1
ATOM 2345 C CA . ILE A 1 312 ? 1.023 -0.962 31.417 1.00 86.38 312 ILE A CA 1
ATOM 2346 C C . ILE A 1 312 ? 0.254 0.122 32.188 1.00 86.38 312 ILE A C 1
ATOM 2348 O O . ILE A 1 312 ? 0.844 1.153 32.540 1.00 86.38 312 ILE A O 1
ATOM 2352 N N . PRO A 1 313 ? -1.055 -0.065 32.433 1.00 78.62 313 PRO A N 1
ATOM 2353 C CA . PRO A 1 313 ? -1.860 0.868 33.216 1.00 78.62 313 PRO A CA 1
ATOM 2354 C C . PRO A 1 313 ? -1.631 0.703 34.732 1.00 78.62 313 PRO A C 1
ATOM 2356 O O . PRO A 1 313 ? -1.065 -0.303 35.162 1.00 78.62 313 PRO A O 1
ATOM 2359 N N . PRO A 1 314 ? -2.066 1.656 35.581 1.00 78.75 314 PRO A N 1
ATOM 2360 C CA . PRO A 1 314 ? -2.079 1.468 37.027 1.00 78.75 314 PRO A CA 1
ATOM 2361 C C . PRO A 1 314 ? -3.063 0.359 37.406 1.00 78.75 314 PRO A C 1
ATOM 2363 O O . PRO A 1 314 ? -4.115 0.210 36.785 1.00 78.75 314 PRO A O 1
ATOM 2366 N N . ALA A 1 315 ? -2.743 -0.390 38.463 1.00 69.75 315 ALA A N 1
ATOM 2367 C CA . ALA A 1 315 ? -3.631 -1.417 38.994 1.00 69.75 315 ALA A CA 1
ATOM 2368 C C . ALA A 1 315 ? -4.951 -0.797 39.480 1.00 69.75 315 ALA A C 1
ATOM 2370 O O . ALA A 1 315 ? -4.964 0.033 40.394 1.00 69.75 315 ALA A O 1
ATOM 2371 N N . SER A 1 316 ? -6.064 -1.206 38.867 1.00 56.81 316 SER A N 1
ATOM 2372 C CA . SER A 1 316 ? -7.408 -0.752 39.227 1.00 56.81 316 SER A CA 1
ATOM 2373 C C . SER A 1 316 ? -7.788 -1.304 40.600 1.00 56.81 316 SER A C 1
ATOM 2375 O O . SER A 1 316 ? -8.250 -2.435 40.744 1.00 56.81 316 SER A O 1
ATOM 2377 N N . GLY A 1 317 ? -7.596 -0.508 41.648 1.00 51.91 317 GLY A N 1
ATOM 2378 C CA . GLY A 1 317 ? -8.125 -0.824 42.968 1.00 51.91 317 GLY A CA 1
ATOM 2379 C C . GLY A 1 317 ? -9.646 -0.693 42.970 1.00 51.91 317 GLY A C 1
ATOM 2380 O O . GLY A 1 317 ? -10.142 0.418 43.104 1.00 51.91 317 GLY A O 1
ATOM 2381 N N . THR A 1 318 ? -10.390 -1.791 42.786 1.00 37.72 318 THR A N 1
ATOM 2382 C CA . THR A 1 318 ? -11.695 -2.097 43.425 1.00 37.72 318 THR A CA 1
ATOM 2383 C C . THR A 1 318 ? -12.321 -3.381 42.855 1.00 37.72 318 THR A C 1
ATOM 2385 O O . THR A 1 318 ? -12.360 -3.590 41.649 1.00 37.72 318 THR A O 1
ATOM 2388 N N . THR A 1 319 ? -12.804 -4.229 43.770 1.00 44.16 319 THR A N 1
ATOM 2389 C CA . THR A 1 319 ? -13.717 -5.384 43.621 1.00 44.16 319 THR A CA 1
ATOM 2390 C C . THR A 1 319 ? -13.740 -6.074 42.248 1.00 44.16 319 THR A C 1
ATOM 2392 O O . THR A 1 319 ? -14.579 -5.793 41.392 1.00 44.16 319 THR A O 1
ATOM 2395 N N . THR A 1 320 ? -12.833 -7.032 42.063 1.00 47.44 320 THR A N 1
ATOM 2396 C CA . THR A 1 320 ? -12.706 -7.847 40.852 1.00 47.44 320 THR A CA 1
ATOM 2397 C C . THR A 1 320 ? -13.870 -8.833 40.716 1.00 47.44 320 THR A C 1
ATOM 2399 O O . THR A 1 320 ? -14.070 -9.698 41.567 1.00 47.44 320 THR A O 1
ATOM 2402 N N . ILE A 1 321 ? -14.633 -8.736 39.621 1.00 60.81 321 ILE A N 1
ATOM 2403 C CA . ILE A 1 321 ? -15.470 -9.852 39.163 1.00 60.81 321 ILE A CA 1
ATOM 2404 C C . ILE A 1 321 ? -14.524 -10.827 38.447 1.00 60.81 321 ILE A C 1
ATOM 2406 O O . ILE A 1 321 ? -13.924 -10.442 37.442 1.00 60.81 321 ILE A O 1
ATOM 2410 N N . PRO A 1 322 ? -14.314 -12.050 38.967 1.00 63.22 322 PRO A N 1
ATOM 2411 C CA . PRO A 1 322 ? -13.348 -12.977 38.396 1.00 63.22 322 PRO A CA 1
ATOM 2412 C C . PRO A 1 322 ? -13.774 -13.419 36.995 1.00 63.22 322 PRO A C 1
ATOM 2414 O O . PRO A 1 322 ? -14.926 -13.793 36.762 1.00 63.22 322 PRO A O 1
ATOM 2417 N N . CYS A 1 323 ? -12.818 -13.391 36.068 1.00 69.50 323 CYS A N 1
ATOM 2418 C CA . CYS A 1 323 ? -13.038 -13.815 34.698 1.00 69.50 323 CYS A CA 1
ATOM 2419 C C . CYS A 1 323 ? -12.918 -15.329 34.571 1.00 69.50 323 CYS A C 1
ATOM 2421 O O . CYS A 1 323 ? -11.839 -15.876 34.793 1.00 69.50 323 CYS A O 1
ATOM 2423 N N . SER A 1 324 ? -14.003 -16.009 34.205 1.00 71.19 324 SER A N 1
ATOM 2424 C CA . SER A 1 324 ? -13.982 -17.467 34.045 1.00 71.19 324 SER A CA 1
ATOM 2425 C C . SER A 1 324 ? -13.486 -17.886 32.673 1.00 71.19 324 SER A C 1
ATOM 2427 O O . SER A 1 324 ? -12.785 -18.886 32.553 1.00 71.19 324 SER A O 1
ATOM 2429 N N . GLN A 1 325 ? -13.826 -17.117 31.642 1.00 70.81 325 GLN A N 1
ATOM 2430 C CA . GLN A 1 325 ? -13.343 -17.345 30.289 1.00 70.81 325 GLN A CA 1
ATOM 2431 C C . GLN A 1 325 ? -13.275 -16.030 29.518 1.00 70.81 325 GLN A C 1
ATOM 2433 O O . GLN A 1 325 ? -14.145 -15.175 29.654 1.00 70.81 325 GLN A O 1
ATOM 2438 N N . THR A 1 326 ? -12.257 -15.882 28.673 1.00 70.94 326 THR A N 1
ATOM 2439 C CA . THR A 1 326 ? -12.213 -14.825 27.658 1.00 70.94 326 THR A CA 1
ATOM 2440 C C . THR A 1 326 ? -12.841 -15.339 26.370 1.00 70.94 326 THR A C 1
ATOM 2442 O O . THR A 1 326 ? -12.541 -16.450 25.932 1.00 70.94 326 THR A O 1
ATOM 2445 N N . TYR A 1 327 ? -13.708 -14.537 25.764 1.00 74.94 327 TYR A N 1
ATOM 2446 C CA . TYR A 1 327 ? -14.490 -14.924 24.601 1.00 74.94 327 TYR A CA 1
ATOM 2447 C C . TYR A 1 327 ? -14.486 -13.827 23.535 1.00 74.94 327 TYR A C 1
ATOM 2449 O O . TYR A 1 327 ? -14.869 -12.700 23.826 1.00 74.94 327 TYR A O 1
ATOM 2457 N N . ALA A 1 328 ? -14.080 -14.154 22.307 1.00 68.69 328 ALA A N 1
ATOM 2458 C CA . ALA A 1 328 ? -14.198 -13.251 21.165 1.00 68.69 328 ALA A CA 1
ATOM 2459 C C . ALA A 1 328 ? -15.585 -13.399 20.527 1.00 68.69 328 ALA A C 1
ATOM 2461 O O . ALA A 1 328 ? -15.946 -14.485 20.055 1.00 68.69 328 ALA A O 1
ATOM 2462 N N . THR A 1 329 ? -16.356 -12.313 20.521 1.00 62.81 329 THR A N 1
ATOM 2463 C CA . THR A 1 329 ? -17.710 -12.285 19.953 1.00 62.81 329 THR A CA 1
ATOM 2464 C C . THR A 1 329 ? -17.727 -12.692 18.479 1.00 62.81 329 THR A C 1
ATOM 2466 O O . THR A 1 329 ? -16.787 -12.450 17.727 1.00 62.81 329 THR A O 1
ATOM 2469 N N . GLN A 1 330 ? -18.799 -13.342 18.050 1.00 68.19 330 GLN A N 1
ATOM 2470 C CA . GLN A 1 330 ? -19.003 -13.830 16.685 1.00 68.19 330 GLN A CA 1
ATOM 2471 C C . GLN A 1 330 ? -20.004 -12.939 15.930 1.00 68.19 330 GLN A C 1
ATOM 2473 O O . GLN A 1 330 ? -20.720 -12.153 16.565 1.00 68.19 330 GLN A O 1
ATOM 2478 N N . PRO A 1 331 ? -20.089 -13.044 14.587 1.00 57.03 331 PRO A N 1
ATOM 2479 C CA . PRO A 1 331 ? -21.059 -12.286 13.803 1.00 57.03 331 PRO A CA 1
ATOM 2480 C C . PRO A 1 331 ? -22.481 -12.412 14.364 1.00 57.03 331 PRO A C 1
ATOM 2482 O O . PRO A 1 331 ? -22.991 -13.511 14.577 1.00 57.03 331 PRO A O 1
ATOM 2485 N N . GLY A 1 332 ? -23.120 -11.269 14.623 1.00 54.59 332 GLY A N 1
ATOM 2486 C CA . GLY A 1 332 ? -24.476 -11.193 15.179 1.00 54.59 332 GLY A CA 1
ATOM 2487 C C . GLY A 1 332 ? -24.568 -11.142 16.712 1.00 54.59 332 GLY A C 1
ATOM 2488 O O . GLY A 1 332 ? -25.663 -10.910 17.239 1.00 54.59 332 GLY A O 1
ATOM 2489 N N . GLU A 1 333 ? -23.455 -11.281 17.441 1.00 73.75 333 GLU A N 1
ATOM 2490 C CA . GLU A 1 333 ? -23.391 -11.235 18.910 1.00 73.75 333 GLU A CA 1
ATOM 2491 C C . GLU A 1 333 ? -23.120 -9.824 19.450 1.00 73.75 333 GLU A C 1
ATOM 2493 O O . GLU A 1 333 ? -22.165 -9.566 20.179 1.00 73.75 333 GLU A O 1
ATOM 2498 N N . ASN A 1 334 ? -23.995 -8.895 19.079 1.00 68.31 334 ASN A N 1
ATOM 2499 C CA . ASN A 1 334 ? -23.756 -7.464 19.227 1.00 68.31 334 ASN A CA 1
ATOM 2500 C C . ASN A 1 334 ? -24.240 -6.818 20.533 1.00 68.31 334 ASN A C 1
ATOM 2502 O O . ASN A 1 334 ? -24.256 -5.596 20.633 1.00 68.31 334 ASN A O 1
ATOM 2506 N N . THR A 1 335 ? -24.632 -7.603 21.540 1.00 73.75 335 THR A N 1
ATOM 2507 C CA . THR A 1 335 ? -25.029 -7.071 22.854 1.00 73.75 335 THR A CA 1
ATOM 2508 C C . THR A 1 335 ? -24.596 -7.986 23.994 1.00 73.75 335 THR A C 1
ATOM 2510 O O . THR A 1 335 ? -24.539 -9.210 23.838 1.00 73.75 335 THR A O 1
ATOM 2513 N N . CYS A 1 336 ? -24.366 -7.418 25.183 1.00 75.88 336 CYS A N 1
ATOM 2514 C CA . CYS A 1 336 ? -24.012 -8.198 26.376 1.00 75.88 336 CYS A CA 1
ATOM 2515 C C . CYS A 1 336 ? -25.119 -9.195 26.738 1.00 75.88 336 CYS A C 1
ATOM 2517 O O . CYS A 1 336 ? -24.828 -10.253 27.280 1.00 75.88 336 CYS A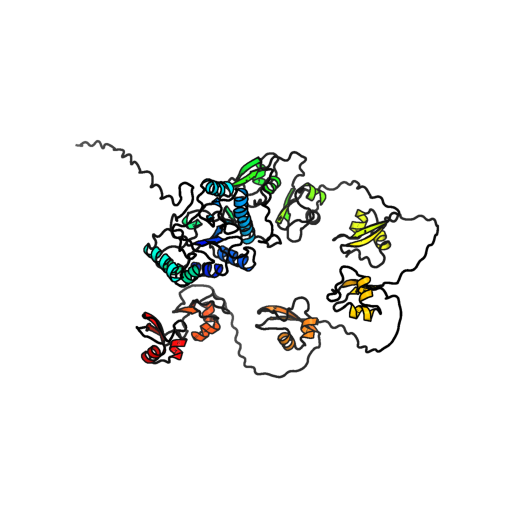 O 1
ATOM 2519 N N . SER A 1 337 ? -26.376 -8.910 26.384 1.00 67.00 337 SER A N 1
ATOM 2520 C CA . SER A 1 337 ? -27.508 -9.819 26.591 1.00 67.00 337 SER A CA 1
ATOM 2521 C C . SER A 1 337 ? -27.456 -11.054 25.690 1.00 67.00 337 SER A C 1
ATOM 2523 O O . SER A 1 337 ? -27.741 -12.158 26.157 1.00 67.00 337 SER A O 1
ATOM 2525 N N . LYS A 1 338 ? -27.061 -10.906 24.417 1.00 72.00 338 LYS A N 1
ATOM 2526 C CA . LYS A 1 338 ? -26.859 -12.049 23.507 1.00 72.00 338 LYS A CA 1
ATOM 2527 C C . LYS A 1 338 ? -25.714 -12.937 23.988 1.00 72.00 338 LYS A C 1
ATOM 2529 O O . LYS A 1 338 ? -25.851 -14.157 24.028 1.00 72.00 338 LYS A O 1
ATOM 2534 N N . ILE A 1 339 ? -24.629 -12.311 24.432 1.00 81.06 339 ILE A N 1
ATOM 2535 C CA . ILE A 1 339 ? -23.466 -12.994 25.002 1.00 81.06 339 ILE A CA 1
ATOM 2536 C C . ILE A 1 339 ? -23.836 -13.705 26.306 1.00 81.06 339 ILE A C 1
ATOM 2538 O O . ILE A 1 339 ? -23.580 -14.894 26.459 1.00 81.06 339 ILE A O 1
ATOM 2542 N N . ALA A 1 340 ? -24.512 -13.019 27.224 1.00 80.75 340 ALA A N 1
ATOM 2543 C CA . ALA A 1 340 ? -24.957 -13.598 28.486 1.00 80.75 340 ALA A CA 1
ATOM 2544 C C . ALA A 1 340 ? -25.865 -14.816 28.274 1.00 80.75 340 ALA A C 1
ATOM 2546 O O . ALA A 1 340 ? -25.679 -15.841 28.926 1.00 80.75 340 ALA A O 1
ATOM 2547 N N . THR A 1 341 ? -26.775 -14.737 27.296 1.00 77.62 341 THR A N 1
ATOM 2548 C CA . THR A 1 341 ? -27.649 -15.854 26.906 1.00 77.62 341 THR A CA 1
ATOM 2549 C C . THR A 1 341 ? -26.840 -17.045 26.393 1.00 77.62 341 THR A C 1
ATOM 2551 O O . THR A 1 341 ? -27.087 -18.174 26.808 1.00 77.62 341 THR A O 1
ATOM 2554 N N . LYS A 1 342 ? -25.841 -16.802 25.534 1.00 82.00 342 LYS A N 1
ATOM 2555 C CA . LYS A 1 342 ? -24.960 -17.848 24.996 1.00 82.00 342 LYS A CA 1
ATOM 2556 C C . LYS A 1 342 ? -24.187 -18.590 26.088 1.00 82.00 342 LYS A C 1
ATOM 2558 O O . LYS A 1 342 ? -24.030 -19.803 26.003 1.00 82.00 342 LYS A O 1
ATOM 2563 N N . PHE A 1 343 ? -23.714 -17.868 27.100 1.00 79.38 343 PHE A N 1
ATOM 2564 C CA . PHE A 1 343 ? -22.870 -18.418 28.165 1.00 79.38 343 PHE A CA 1
ATOM 2565 C C . PHE A 1 343 ? -23.626 -18.772 29.450 1.00 79.38 343 PHE A C 1
ATOM 2567 O O . PHE A 1 343 ? -23.002 -19.141 30.443 1.00 79.38 343 PHE A O 1
ATOM 2574 N N . GLY A 1 344 ? -24.958 -18.668 29.449 1.00 76.44 344 GLY A N 1
ATOM 2575 C CA . GLY A 1 344 ? -25.785 -18.989 30.612 1.00 76.44 344 GLY A CA 1
ATOM 2576 C C . GLY A 1 344 ? -25.485 -18.125 31.843 1.00 76.44 344 GLY A C 1
ATOM 2577 O O . GLY A 1 344 ? -25.603 -18.611 32.963 1.00 76.44 344 GLY A O 1
ATOM 2578 N N . THR A 1 345 ? -25.078 -16.867 31.650 1.00 80.94 345 THR A N 1
ATOM 2579 C CA . THR A 1 345 ? -24.775 -15.887 32.713 1.00 80.94 345 THR A CA 1
ATOM 2580 C C . THR A 1 345 ? -25.737 -14.689 32.636 1.00 80.94 345 THR A C 1
ATOM 2582 O O . THR A 1 345 ? -26.671 -14.701 31.833 1.00 80.94 345 THR A O 1
ATOM 2585 N N . SER A 1 346 ? -25.562 -13.650 33.464 1.00 78.94 346 SER A N 1
ATOM 2586 C CA . SER A 1 346 ? -26.406 -12.442 33.413 1.00 78.94 346 SER A CA 1
ATOM 2587 C C . SER A 1 346 ? -25.775 -11.329 32.575 1.00 78.94 346 SER A C 1
ATOM 2589 O O . SER A 1 346 ? -24.557 -11.134 32.579 1.00 78.94 346 SER A O 1
ATOM 2591 N N . ALA A 1 347 ? -26.614 -10.574 31.860 1.00 74.88 347 ALA A N 1
ATOM 2592 C CA . ALA A 1 347 ? -26.168 -9.413 31.095 1.00 74.88 347 ALA A CA 1
ATOM 2593 C C . ALA A 1 347 ? -25.556 -8.345 32.013 1.00 74.88 347 ALA A C 1
ATOM 2595 O O . ALA A 1 347 ? -24.573 -7.720 31.620 1.00 74.88 347 ALA A O 1
ATOM 2596 N N . GLU A 1 348 ? -26.066 -8.184 33.246 1.00 69.12 348 GLU A N 1
ATOM 2597 C CA . GLU A 1 348 ? -25.434 -7.303 34.232 1.00 69.12 348 GLU A CA 1
ATOM 2598 C C . GLU A 1 348 ? -24.041 -7.795 34.617 1.00 69.12 348 GLU A C 1
ATOM 2600 O O . GLU A 1 348 ? -23.121 -6.987 34.652 1.00 69.12 348 GLU A O 1
ATOM 2605 N N . LEU A 1 349 ? -23.845 -9.094 34.855 1.00 73.19 349 LEU A N 1
ATOM 2606 C CA . LEU A 1 349 ? -22.532 -9.641 35.204 1.00 73.19 349 LEU A CA 1
ATOM 2607 C C . LEU A 1 349 ? -21.541 -9.497 34.048 1.00 73.19 349 LEU A C 1
ATOM 2609 O O . LEU A 1 349 ? -20.412 -9.066 34.276 1.00 73.19 349 LEU A O 1
ATOM 2613 N N . VAL A 1 350 ? -21.965 -9.774 32.811 1.00 75.81 350 VAL A N 1
ATOM 2614 C CA . VAL A 1 350 ? -21.146 -9.523 31.614 1.00 75.81 350 VAL A CA 1
ATOM 2615 C C . VAL A 1 350 ? -20.827 -8.033 31.502 1.00 75.81 350 VAL A C 1
ATOM 2617 O O . VAL A 1 350 ? -19.670 -7.678 31.329 1.00 75.81 350 VAL A O 1
ATOM 2620 N N . SER A 1 351 ? -21.796 -7.136 31.684 1.00 73.62 351 SER A N 1
ATOM 2621 C CA . SER A 1 351 ? -21.541 -5.689 31.634 1.00 73.62 351 SER A CA 1
ATOM 2622 C C . SER A 1 351 ? -20.623 -5.201 32.758 1.00 73.62 351 SER A C 1
ATOM 2624 O O . SER A 1 351 ? -19.755 -4.364 32.542 1.00 73.62 351 SER A O 1
ATOM 2626 N N . ALA A 1 352 ? -20.753 -5.760 33.960 1.00 64.50 352 ALA A N 1
ATOM 2627 C CA . ALA A 1 352 ? -19.988 -5.360 35.130 1.00 64.50 352 ALA A CA 1
ATOM 2628 C C . ALA A 1 352 ? -18.553 -5.902 35.100 1.00 64.50 352 ALA A C 1
ATOM 2630 O O . ALA A 1 352 ? -17.665 -5.261 35.660 1.00 64.50 352 ALA A O 1
ATOM 2631 N N . ALA A 1 353 ? -18.332 -7.047 34.445 1.00 70.69 353 ALA A N 1
ATOM 2632 C CA . ALA A 1 353 ? -17.011 -7.590 34.133 1.00 70.69 353 ALA A CA 1
ATOM 2633 C C . ALA A 1 353 ? -16.369 -6.906 32.910 1.00 70.69 353 ALA A C 1
ATOM 2635 O O . ALA A 1 353 ? -15.160 -6.999 32.718 1.00 70.69 353 ALA A O 1
ATOM 2636 N N . ASN A 1 354 ? -17.167 -6.200 32.100 1.00 67.94 354 ASN A N 1
ATOM 2637 C CA . ASN A 1 354 ? -16.734 -5.514 30.886 1.00 67.94 354 ASN A CA 1
ATOM 2638 C C . ASN A 1 354 ? -17.214 -4.053 30.865 1.00 67.94 354 ASN A C 1
ATOM 2640 O O . ASN A 1 354 ? -17.801 -3.615 29.879 1.00 67.94 354 ASN A O 1
ATOM 2644 N N . ARG A 1 355 ? -16.999 -3.294 31.952 1.00 60.25 355 ARG A N 1
ATOM 2645 C CA . ARG A 1 355 ? -17.595 -1.947 32.151 1.00 60.25 355 ARG A CA 1
ATOM 2646 C C . ARG A 1 355 ? -17.265 -0.943 31.050 1.00 60.25 355 ARG A C 1
ATOM 2648 O O . ARG A 1 355 ? -17.983 0.030 30.861 1.00 60.25 355 ARG A O 1
ATOM 2655 N N . GLN A 1 356 ? -16.157 -1.176 30.366 1.00 47.81 356 GLN A N 1
ATOM 2656 C CA . GLN A 1 356 ? -15.650 -0.380 29.259 1.00 47.81 356 GLN A CA 1
ATOM 2657 C C . GLN A 1 356 ? -16.249 -0.746 27.890 1.00 47.81 356 GLN A C 1
ATOM 2659 O O . GLN A 1 356 ? -16.004 -0.040 26.918 1.00 47.81 356 GLN A O 1
ATOM 2664 N N . VAL A 1 357 ? -17.015 -1.836 27.787 1.00 48.53 357 VAL A N 1
ATOM 2665 C CA . VAL A 1 357 ? -17.691 -2.243 26.550 1.00 48.53 357 VAL A CA 1
ATOM 2666 C C . VAL A 1 357 ? -19.077 -1.612 26.497 1.00 48.53 357 VAL A C 1
ATOM 2668 O O . VAL A 1 357 ? -19.862 -1.722 27.440 1.00 48.53 357 VAL A O 1
ATOM 2671 N N . ASN A 1 358 ? -19.417 -1.002 25.359 1.00 65.25 358 ASN A N 1
ATOM 2672 C CA . ASN A 1 358 ? -20.795 -0.616 25.091 1.00 65.25 358 ASN A CA 1
ATOM 2673 C C . ASN A 1 358 ? -21.644 -1.879 24.891 1.00 65.25 358 ASN A C 1
ATOM 2675 O O . ASN A 1 358 ? -21.693 -2.464 23.815 1.00 65.25 358 ASN A O 1
ATOM 2679 N N . CYS A 1 359 ? -22.345 -2.296 25.940 1.00 59.44 359 CYS A N 1
ATOM 2680 C CA . CYS A 1 359 ? -23.146 -3.517 25.932 1.00 59.44 359 CYS A 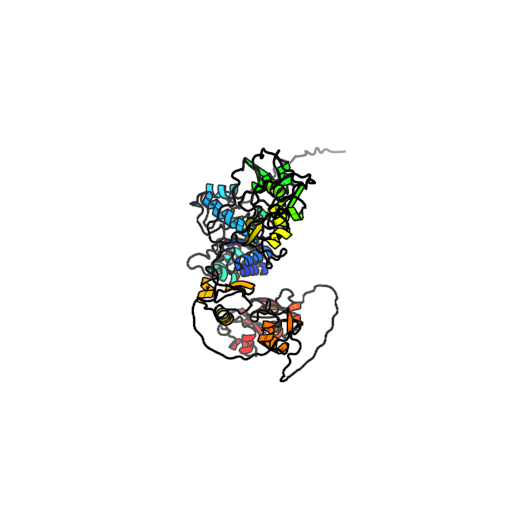CA 1
ATOM 2681 C C . CYS A 1 359 ? -24.327 -3.531 24.948 1.00 59.44 359 CYS A C 1
ATOM 2683 O O . CYS A 1 359 ? -24.984 -4.569 24.836 1.00 59.44 359 CYS A O 1
ATOM 2685 N N . GLN A 1 360 ? -24.611 -2.414 24.274 1.00 57.78 360 GLN A N 1
ATOM 2686 C CA . GLN A 1 360 ? -25.644 -2.300 23.242 1.00 57.78 360 GLN A CA 1
ATOM 2687 C C . GLN A 1 360 ? -25.075 -2.288 21.818 1.00 57.78 360 GLN A C 1
ATOM 2689 O O . GLN A 1 360 ? -25.848 -2.335 20.865 1.00 57.78 360 GLN A O 1
ATOM 2694 N N . ASP A 1 361 ? -23.750 -2.227 21.681 1.00 46.97 361 ASP A N 1
ATOM 2695 C CA . ASP A 1 361 ? -23.054 -2.206 20.399 1.00 46.97 361 ASP A CA 1
ATOM 2696 C C . ASP A 1 361 ? -21.692 -2.899 20.539 1.00 46.97 361 ASP A C 1
ATOM 2698 O O . ASP A 1 361 ? -20.662 -2.277 20.800 1.00 46.97 361 ASP A O 1
ATOM 2702 N N . ILE A 1 362 ? -21.723 -4.229 20.451 1.00 51.88 362 ILE A N 1
ATOM 2703 C CA . ILE A 1 362 ? -20.545 -5.090 20.550 1.00 51.88 362 ILE A CA 1
ATOM 2704 C C . ILE A 1 362 ? -20.167 -5.566 19.152 1.00 51.88 362 ILE A C 1
ATOM 2706 O O . ILE A 1 362 ? -20.949 -6.216 18.459 1.00 51.88 362 ILE A O 1
ATOM 2710 N N . TRP A 1 363 ? -18.956 -5.254 18.715 1.00 45.31 363 TRP A N 1
ATOM 2711 C CA . TRP A 1 363 ? -18.509 -5.615 17.372 1.00 45.31 363 TRP A CA 1
ATOM 2712 C C . TRP A 1 363 ? -18.032 -7.059 17.329 1.00 45.31 363 TRP A C 1
ATOM 2714 O O . TRP A 1 363 ? -17.693 -7.635 18.362 1.00 45.31 363 TRP A O 1
ATOM 2724 N N . THR A 1 364 ? -18.002 -7.662 16.144 1.00 53.56 364 THR A N 1
ATOM 2725 C CA . THR A 1 364 ? -17.487 -9.029 15.985 1.00 53.56 364 THR A CA 1
ATOM 2726 C C . THR A 1 364 ? -16.000 -9.060 16.338 1.00 53.56 364 THR A C 1
ATOM 2728 O O . THR A 1 364 ? -15.263 -8.142 15.997 1.00 53.56 364 THR A O 1
ATOM 2731 N N . GLY A 1 365 ? -15.557 -10.100 17.036 1.00 45.22 365 GLY A N 1
ATOM 2732 C CA . GLY A 1 365 ? -14.188 -10.242 17.519 1.00 45.22 365 GLY A CA 1
ATOM 2733 C C . GLY A 1 365 ? -13.907 -9.506 18.831 1.00 45.22 365 GLY A C 1
ATOM 2734 O O . GLY A 1 365 ? -12.817 -9.672 19.372 1.00 45.22 365 GLY A O 1
ATOM 2735 N N . THR A 1 366 ? -14.870 -8.747 19.377 1.00 55.84 366 THR A N 1
ATOM 2736 C CA . THR A 1 366 ? -14.722 -8.050 20.664 1.00 55.84 366 THR A CA 1
ATOM 2737 C C . THR A 1 366 ? -14.434 -9.070 21.769 1.00 55.84 366 THR A C 1
ATOM 2739 O O . THR A 1 366 ? -15.264 -9.948 22.024 1.00 55.84 366 THR A O 1
ATOM 2742 N N . PRO A 1 367 ? -13.276 -8.989 22.444 1.00 50.09 367 PRO A N 1
ATOM 2743 C CA . PRO A 1 367 ? -12.958 -9.882 23.541 1.00 50.09 367 PRO A CA 1
ATOM 2744 C C . PRO A 1 367 ? -13.736 -9.458 24.787 1.00 50.09 367 PRO A C 1
ATOM 2746 O O . PRO A 1 367 ? -13.562 -8.361 25.315 1.00 50.09 367 PRO A O 1
ATOM 2749 N N . LEU A 1 368 ? -14.587 -10.351 25.273 1.00 67.69 368 LEU A N 1
ATOM 2750 C CA . LEU A 1 368 ? -15.347 -10.186 26.500 1.00 67.69 368 LEU A CA 1
ATOM 2751 C C . LEU A 1 368 ? -14.827 -11.127 27.571 1.00 67.69 368 LEU A C 1
ATOM 2753 O O . LEU A 1 368 ? -14.540 -12.301 27.328 1.00 67.69 368 LEU A O 1
ATOM 2757 N N . CYS A 1 369 ? -14.768 -10.613 28.788 1.00 74.56 369 CYS A N 1
ATOM 2758 C CA . CYS A 1 369 ? -14.715 -11.438 29.968 1.00 74.56 369 CYS A CA 1
ATOM 2759 C C . CYS A 1 369 ? -16.095 -12.048 30.237 1.00 74.56 369 CYS A C 1
ATOM 2761 O O . CYS A 1 369 ? -17.069 -11.331 30.467 1.00 74.56 369 CYS A O 1
ATOM 2763 N N . ILE A 1 370 ? -16.183 -13.372 30.231 1.00 85.62 370 ILE A N 1
ATOM 2764 C CA . ILE A 1 370 ? -17.383 -14.110 30.607 1.00 85.62 370 ILE A CA 1
ATOM 2765 C C . ILE A 1 370 ? -17.223 -14.555 32.067 1.00 85.62 370 ILE A C 1
ATOM 2767 O O . ILE A 1 370 ? -16.397 -15.431 32.354 1.00 85.62 370 ILE A O 1
ATOM 2771 N N . PRO A 1 371 ? -17.962 -13.948 33.011 1.00 78.00 371 PRO A N 1
ATOM 2772 C CA . PRO A 1 371 ? -17.935 -14.357 34.410 1.00 78.00 371 PRO A CA 1
ATOM 2773 C C . PRO A 1 371 ? -18.735 -15.649 34.615 1.00 78.00 371 PRO A C 1
ATOM 2775 O O . PRO A 1 371 ? -19.732 -15.887 33.926 1.00 78.00 371 PRO A O 1
ATOM 2778 N N . GLN A 1 372 ? -18.326 -16.470 35.588 1.00 73.25 372 GLN A N 1
ATOM 2779 C CA . GLN A 1 372 ? -19.039 -17.700 35.939 1.00 73.25 372 GLN A CA 1
ATOM 2780 C C . GLN A 1 372 ? -20.489 -17.391 36.304 1.00 73.25 372 GLN A C 1
ATOM 2782 O O . GLN A 1 372 ? -20.755 -16.491 37.103 1.00 73.25 372 GLN A O 1
ATOM 2787 N N . ALA A 1 373 ? -21.419 -18.189 35.785 1.00 58.94 373 ALA A N 1
ATOM 2788 C CA . ALA A 1 373 ? -22.786 -18.191 36.270 1.00 58.94 373 ALA A CA 1
ATOM 2789 C C . ALA A 1 373 ? -22.794 -18.670 37.730 1.00 58.94 373 ALA A C 1
ATOM 2791 O O . ALA A 1 373 ? -22.567 -19.848 38.018 1.00 58.94 373 ALA A O 1
ATOM 2792 N N . THR A 1 374 ? -23.026 -17.761 38.674 1.00 48.34 374 THR A N 1
ATOM 2793 C CA . THR A 1 374 ? -23.410 -18.148 40.028 1.00 48.34 374 THR A CA 1
ATOM 2794 C C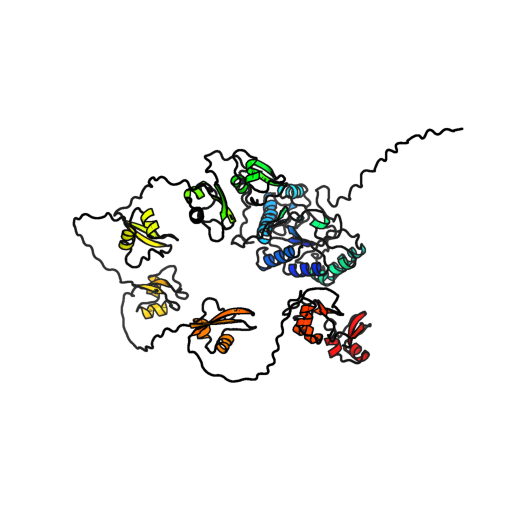 . THR A 1 374 ? -24.847 -18.650 39.973 1.00 48.34 374 THR A C 1
ATOM 2796 O O . THR A 1 374 ? -25.758 -17.931 39.564 1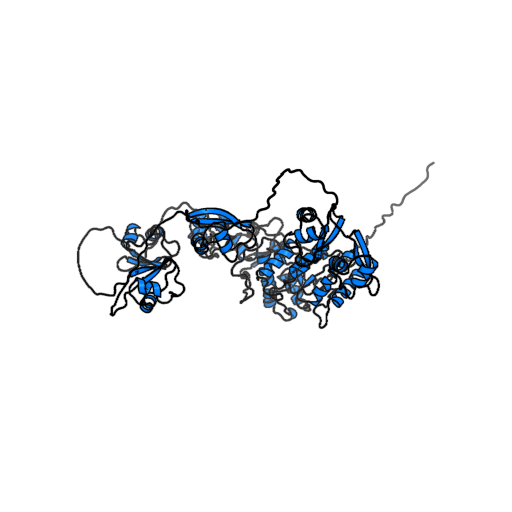.00 48.34 374 THR A O 1
ATOM 2799 N N . ALA A 1 375 ? -25.050 -19.914 40.352 1.00 40.12 375 ALA A N 1
ATOM 2800 C CA . ALA A 1 375 ? -26.379 -20.481 40.534 1.00 40.12 375 ALA A CA 1
ATOM 2801 C C . ALA A 1 375 ? -27.208 -19.539 41.424 1.00 40.12 375 ALA A C 1
ATOM 2803 O O . ALA A 1 375 ? -26.809 -19.198 42.538 1.00 40.12 375 ALA A O 1
ATOM 2804 N N . THR A 1 376 ? -28.318 -19.051 40.884 1.00 32.00 376 THR A N 1
ATOM 2805 C CA . THR A 1 376 ? -29.107 -17.965 41.459 1.00 32.00 376 THR A CA 1
ATOM 2806 C C . THR A 1 376 ? -29.883 -18.459 42.679 1.00 32.00 376 THR A C 1
ATOM 2808 O O . THR A 1 376 ? -30.707 -19.364 42.570 1.00 32.00 376 THR A O 1
ATOM 2811 N N . THR A 1 377 ? -29.690 -17.813 43.828 1.00 24.42 377 THR A N 1
ATOM 2812 C CA . THR A 1 377 ? -30.732 -17.677 44.855 1.00 24.42 377 THR A CA 1
ATOM 2813 C C . THR A 1 377 ? -31.297 -16.262 44.787 1.00 24.42 377 THR A C 1
ATOM 2815 O O . THR A 1 377 ? -30.555 -15.284 44.750 1.00 24.42 377 THR A O 1
ATOM 2818 N N . SER A 1 378 ? -32.622 -16.195 44.716 1.00 36.06 378 SER A N 1
ATOM 2819 C CA . SER A 1 378 ? -33.502 -15.049 44.477 1.00 36.06 378 SER A CA 1
ATOM 2820 C C . SER A 1 378 ? -33.295 -13.833 45.396 1.00 36.06 378 SER A C 1
ATOM 2822 O O . SER A 1 378 ? -33.184 -14.025 46.601 1.00 36.06 378 SER A O 1
ATOM 2824 N N . SER A 1 379 ? -33.449 -12.601 44.873 1.00 28.31 379 SER A N 1
ATOM 2825 C CA . SER A 1 379 ? -34.272 -11.549 45.523 1.00 28.31 379 SER A CA 1
ATOM 2826 C C . SER A 1 379 ? -34.529 -10.293 44.658 1.00 28.31 379 SER A C 1
ATOM 2828 O O . SER A 1 379 ? -33.593 -9.628 44.227 1.00 28.31 379 SER A O 1
ATOM 2830 N N . SER A 1 380 ? -35.827 -9.991 44.498 1.00 33.56 380 SER A N 1
ATOM 2831 C CA . SER A 1 380 ? -36.561 -8.705 44.384 1.00 33.56 380 SER A CA 1
ATOM 2832 C C . SER A 1 380 ? -35.965 -7.464 43.687 1.00 33.56 380 SER A C 1
ATOM 2834 O O . SER A 1 380 ? -35.036 -6.834 44.188 1.00 33.56 380 SER A O 1
ATOM 2836 N N . THR A 1 381 ? -36.670 -7.003 42.645 1.00 31.33 381 THR A N 1
ATOM 2837 C CA . THR A 1 381 ? -36.511 -5.707 41.948 1.00 31.33 381 THR A CA 1
ATOM 2838 C C . THR A 1 381 ? -37.622 -4.707 42.359 1.00 31.33 381 THR A C 1
ATOM 2840 O O . THR A 1 381 ? -38.738 -5.155 42.630 1.00 31.33 381 THR A O 1
ATOM 2843 N N . PRO A 1 382 ? -37.385 -3.374 42.388 1.00 36.31 382 PRO A N 1
ATOM 2844 C CA . PRO A 1 382 ? -38.408 -2.358 42.687 1.00 36.31 382 PRO A CA 1
ATOM 2845 C C . PRO A 1 382 ? -39.299 -2.039 41.469 1.00 36.31 382 PRO A C 1
ATOM 2847 O O . PRO A 1 382 ? -38.795 -1.923 40.354 1.00 36.31 382 PRO A O 1
ATOM 2850 N N . GLY A 1 383 ? -40.611 -1.862 41.682 1.00 34.75 383 GLY A N 1
ATOM 2851 C CA . GLY A 1 383 ? -41.594 -1.516 40.638 1.00 34.75 383 GLY A CA 1
ATOM 2852 C C . GLY A 1 383 ? -41.864 -0.002 40.487 1.00 34.75 383 GLY A C 1
ATOM 2853 O O . GLY A 1 383 ? -41.637 0.745 41.441 1.00 34.75 383 GLY A O 1
ATOM 2854 N N . PRO A 1 384 ? -42.363 0.468 39.321 1.00 37.44 384 PRO A N 1
ATOM 2855 C CA . PRO A 1 384 ? -42.630 1.884 39.057 1.00 37.44 384 PRO A CA 1
ATOM 2856 C C . PRO A 1 384 ? -44.090 2.315 39.302 1.00 37.44 384 PRO A C 1
ATOM 2858 O O . PRO A 1 384 ? -45.036 1.532 39.238 1.00 37.44 384 PRO A O 1
ATOM 2861 N N . THR A 1 385 ? -44.242 3.612 39.559 1.00 42.09 385 THR A N 1
ATOM 2862 C CA . THR A 1 385 ? -45.432 4.368 39.969 1.00 42.09 385 THR A CA 1
ATOM 2863 C C . THR A 1 385 ? -46.174 5.001 38.777 1.00 42.09 385 THR A C 1
ATOM 2865 O O . THR A 1 385 ? -45.598 5.814 38.059 1.00 42.09 385 THR A O 1
ATOM 2868 N N . GLY A 1 386 ? -47.467 4.694 38.590 1.00 36.06 386 GLY A N 1
ATOM 2869 C CA . GLY A 1 386 ? -48.335 5.335 37.585 1.00 36.06 386 GLY A CA 1
ATOM 2870 C C . GLY A 1 386 ? -49.838 5.087 37.809 1.00 36.06 386 GLY A C 1
ATOM 2871 O O . GLY A 1 386 ? -50.259 3.974 38.128 1.00 36.06 386 GLY A O 1
ATOM 2872 N N . THR A 1 387 ? -50.645 6.145 37.689 1.00 41.31 387 THR A N 1
ATOM 2873 C CA . THR A 1 387 ? -52.082 6.214 38.024 1.00 41.31 387 THR A CA 1
ATOM 2874 C C . THR A 1 387 ? -52.940 5.356 37.075 1.00 41.31 387 THR A C 1
ATOM 2876 O O . THR A 1 387 ? -52.800 5.463 35.863 1.00 41.31 387 THR A O 1
ATOM 2879 N N . ASN A 1 388 ? -53.844 4.538 37.636 1.00 50.69 388 ASN A N 1
ATOM 2880 C CA . ASN A 1 388 ? -54.688 3.487 37.016 1.00 50.69 388 ASN A CA 1
ATOM 2881 C C . ASN A 1 388 ? -54.052 2.109 36.768 1.00 50.69 388 ASN A C 1
ATOM 2883 O O . ASN A 1 388 ? -54.721 1.234 36.223 1.00 50.69 388 ASN A O 1
ATOM 2887 N N . GLY A 1 389 ? -52.808 1.863 37.193 1.00 63.38 389 GLY A N 1
ATOM 2888 C CA . GLY A 1 389 ? -52.203 0.529 37.059 1.00 63.38 389 GLY A CA 1
ATOM 2889 C C . GLY A 1 389 ? -51.995 0.090 35.603 1.00 63.38 389 GLY A C 1
ATOM 2890 O O . GLY A 1 389 ? -51.752 -1.084 35.344 1.00 63.38 389 GLY A O 1
ATOM 2891 N N . CYS A 1 390 ? -52.081 1.020 34.652 1.00 68.56 390 CYS A N 1
ATOM 2892 C CA . CYS A 1 390 ? -51.737 0.815 33.254 1.00 68.56 390 CYS A CA 1
ATOM 2893 C C . CYS A 1 390 ? -50.739 1.883 32.821 1.00 68.56 390 CYS A C 1
ATOM 2895 O O . CYS A 1 390 ? -50.939 3.063 33.104 1.00 68.56 390 CYS A O 1
ATOM 2897 N N . SER A 1 391 ? -49.707 1.473 32.093 1.00 72.38 391 SER A N 1
ATOM 2898 C CA . SER A 1 391 ? -48.690 2.367 31.543 1.00 72.38 391 SER A CA 1
ATOM 2899 C C . SER A 1 391 ? -48.589 2.180 30.035 1.00 72.38 391 SER A C 1
ATOM 2901 O O . SER A 1 391 ? -48.577 1.050 29.543 1.00 72.38 391 SER A O 1
ATOM 2903 N N . ALA A 1 392 ? -48.491 3.289 29.300 1.00 65.25 392 ALA A N 1
ATOM 2904 C CA . ALA A 1 392 ? -48.107 3.254 27.895 1.00 65.25 392 ALA A CA 1
ATOM 2905 C C . ALA A 1 392 ? -46.623 2.878 27.791 1.00 65.25 392 ALA A C 1
ATOM 2907 O O . ALA A 1 392 ? -45.781 3.409 28.517 1.00 65.25 392 ALA A O 1
ATOM 2908 N N . TYR A 1 393 ? -46.310 1.948 26.901 1.00 72.50 393 TYR A N 1
ATOM 2909 C CA . TYR A 1 393 ? -44.976 1.421 26.694 1.00 72.50 393 TYR A CA 1
ATOM 2910 C C . TYR A 1 393 ? -44.723 1.243 25.205 1.00 72.50 393 TYR A C 1
ATOM 2912 O O . TYR A 1 393 ? -45.416 0.493 24.527 1.00 72.50 393 TYR A O 1
ATOM 2920 N N . THR A 1 394 ? -43.706 1.919 24.695 1.00 69.31 394 THR A N 1
ATOM 2921 C CA . THR A 1 394 ? -43.257 1.737 23.319 1.00 69.31 394 THR A CA 1
ATOM 2922 C C . THR A 1 394 ? -42.329 0.527 23.272 1.00 69.31 394 THR A C 1
ATOM 2924 O O . THR A 1 394 ? -41.264 0.547 23.891 1.00 69.31 394 THR A O 1
ATOM 2927 N N . ALA A 1 395 ? -42.748 -0.528 22.573 1.00 65.44 395 ALA A N 1
ATOM 2928 C CA . ALA A 1 395 ? -42.000 -1.770 22.450 1.00 65.44 395 ALA A CA 1
ATOM 2929 C C . ALA A 1 395 ? -40.602 -1.511 21.897 1.00 65.44 395 ALA A C 1
ATOM 2931 O O . ALA A 1 395 ? -40.402 -0.696 21.001 1.00 65.44 395 ALA A O 1
ATOM 2932 N N . GLN A 1 396 ? -39.622 -2.210 22.431 1.00 66.62 396 GLN A N 1
ATOM 2933 C CA . GLN A 1 396 ? -38.242 -2.160 21.988 1.00 66.62 396 GLN A CA 1
ATOM 2934 C C . GLN A 1 396 ? -37.938 -3.418 21.174 1.00 66.62 396 GLN A C 1
ATOM 2936 O O . GLN A 1 396 ? -38.610 -4.443 21.304 1.00 66.62 396 GLN A O 1
ATOM 2941 N N . ALA A 1 397 ? -36.927 -3.347 20.307 1.00 57.91 397 ALA A N 1
ATOM 2942 C CA . ALA A 1 397 ? -36.522 -4.492 19.498 1.00 57.91 397 ALA A CA 1
ATOM 2943 C C . ALA A 1 397 ? -36.196 -5.698 20.399 1.00 57.91 397 ALA A C 1
ATOM 2945 O O . ALA A 1 397 ? -35.318 -5.621 21.258 1.00 57.91 397 ALA A O 1
ATOM 2946 N N . GLY A 1 398 ? -36.899 -6.816 20.196 1.00 59.50 398 GLY A N 1
ATOM 2947 C CA . GLY A 1 398 ? -36.702 -8.052 20.961 1.00 59.50 398 GLY A CA 1
ATOM 2948 C C . GLY A 1 398 ? -37.588 -8.219 22.202 1.00 59.50 398 GLY A C 1
ATOM 2949 O O . GLY A 1 398 ? -37.399 -9.196 22.946 1.00 59.50 398 GLY A O 1
ATOM 2950 N N . ASP A 1 399 ? -38.545 -7.315 22.425 1.00 73.62 399 ASP A N 1
ATOM 2951 C CA . ASP A 1 399 ? -39.617 -7.515 23.397 1.00 73.62 399 ASP A CA 1
ATOM 2952 C C . ASP A 1 399 ? -40.518 -8.699 23.003 1.00 73.62 399 ASP A C 1
ATOM 2954 O O . ASP A 1 399 ? -40.827 -8.924 21.839 1.00 73.62 399 ASP A O 1
ATOM 2958 N N . THR A 1 400 ? -40.955 -9.467 24.001 1.00 82.00 400 THR A N 1
ATOM 2959 C CA . THR A 1 400 ? -42.001 -10.494 23.863 1.00 82.00 400 THR A CA 1
ATOM 2960 C C . THR A 1 400 ? -42.987 -10.327 25.009 1.00 82.00 400 THR A C 1
ATOM 2962 O O . THR A 1 400 ? -42.618 -9.803 26.066 1.00 82.00 400 THR A O 1
ATOM 2965 N N . CYS A 1 401 ? -44.229 -10.797 24.867 1.00 79.25 401 CYS A N 1
ATOM 2966 C CA . CYS A 1 401 ? -45.209 -10.641 25.950 1.00 79.25 401 CYS A CA 1
ATOM 2967 C C . CYS A 1 401 ? -44.736 -11.262 27.271 1.00 79.25 401 CYS A C 1
ATOM 2969 O O . CYS A 1 401 ? -45.047 -10.730 28.331 1.00 79.25 401 CYS A O 1
ATOM 2971 N N . THR A 1 402 ? -43.959 -12.349 27.229 1.00 77.81 402 THR A N 1
ATOM 2972 C CA . THR A 1 402 ? -43.399 -12.985 28.431 1.00 77.81 402 THR A CA 1
ATOM 2973 C C . THR A 1 402 ? -42.341 -12.103 29.093 1.00 77.81 402 THR A C 1
ATOM 2975 O O . THR A 1 402 ? -42.402 -11.891 30.300 1.00 77.81 402 THR A O 1
ATOM 2978 N N . LYS A 1 403 ? -41.419 -11.515 28.313 1.00 78.81 403 LYS A N 1
ATOM 2979 C CA . LYS A 1 403 ? -40.416 -10.571 28.839 1.00 78.81 403 LYS A CA 1
ATOM 2980 C C . LYS A 1 403 ? -41.075 -9.324 29.423 1.00 78.81 403 LYS A C 1
ATOM 2982 O O . LYS A 1 403 ? -40.672 -8.864 30.487 1.00 78.81 403 LYS A O 1
ATOM 2987 N N . LEU A 1 404 ? -42.111 -8.811 28.762 1.00 78.31 404 LEU A N 1
ATOM 2988 C CA . LEU A 1 404 ? -42.870 -7.652 29.226 1.00 78.31 404 LEU A CA 1
ATOM 2989 C C . LEU A 1 404 ? -43.689 -7.965 30.484 1.00 78.31 404 LEU A C 1
ATOM 2991 O O . LEU A 1 404 ? -43.702 -7.160 31.410 1.00 78.31 404 LEU A O 1
ATOM 2995 N N . ALA A 1 405 ? -44.304 -9.146 30.570 1.00 77.62 405 ALA A N 1
ATOM 2996 C CA . ALA A 1 405 ? -45.020 -9.595 31.762 1.00 77.62 405 ALA A CA 1
ATOM 2997 C C . ALA A 1 405 ? -44.092 -9.648 32.983 1.00 77.62 405 ALA A C 1
ATOM 2999 O O . ALA A 1 405 ? -44.426 -9.101 34.033 1.00 77.62 405 ALA A O 1
ATOM 3000 N N . THR A 1 406 ? -42.893 -10.215 32.823 1.00 75.50 406 THR A N 1
ATOM 3001 C CA . THR A 1 406 ? -41.874 -10.249 33.879 1.00 75.50 406 THR A CA 1
ATOM 3002 C C . THR A 1 406 ? -41.346 -8.854 34.216 1.00 75.50 406 THR A C 1
ATOM 3004 O O . THR A 1 406 ? -41.260 -8.509 35.391 1.00 75.50 406 THR A O 1
ATOM 3007 N N . LYS A 1 407 ? -41.043 -8.030 33.204 1.00 78.12 407 LYS A N 1
ATOM 3008 C CA . LYS A 1 407 ? -40.518 -6.662 33.366 1.00 78.12 407 LYS A CA 1
ATOM 3009 C C . LYS A 1 407 ? -41.478 -5.747 34.124 1.00 78.12 407 LYS A C 1
ATOM 3011 O O . LYS A 1 407 ? -41.036 -4.950 34.943 1.00 78.12 407 LYS A O 1
ATOM 3016 N N . PHE A 1 408 ? -42.776 -5.855 33.851 1.00 74.38 408 PHE A N 1
ATOM 3017 C CA . PHE A 1 408 ? -43.799 -4.977 34.423 1.00 74.38 408 PHE A CA 1
ATOM 3018 C C . PHE A 1 408 ? -44.600 -5.616 35.562 1.00 74.38 408 PHE A C 1
ATOM 3020 O O . PHE A 1 408 ? -45.533 -4.995 36.061 1.00 74.38 408 PHE A O 1
ATOM 3027 N N . GLY A 1 409 ? -44.259 -6.837 35.988 1.00 72.69 409 GLY A N 1
ATOM 3028 C CA . GLY A 1 409 ? -44.965 -7.525 37.072 1.00 72.69 409 GLY A CA 1
ATOM 3029 C C . GLY A 1 409 ? -46.443 -7.801 36.763 1.00 72.69 409 GLY A C 1
ATOM 3030 O O . GLY A 1 409 ? -47.286 -7.696 37.648 1.00 72.69 409 GLY A O 1
ATOM 3031 N N . THR A 1 410 ? -46.768 -8.127 35.508 1.00 81.19 410 THR A N 1
ATOM 3032 C CA . THR A 1 410 ? -48.126 -8.465 35.039 1.00 81.19 410 THR A CA 1
ATOM 3033 C C . THR A 1 410 ? -48.156 -9.868 34.415 1.00 81.19 410 THR A C 1
ATOM 3035 O O . THR A 1 410 ? -47.191 -10.622 34.511 1.00 81.19 410 THR A O 1
ATOM 3038 N N . THR A 1 411 ? -49.257 -10.260 33.768 1.00 82.19 411 THR A N 1
ATOM 3039 C CA . THR A 1 411 ? -49.371 -11.538 33.047 1.00 82.19 411 THR A CA 1
ATOM 3040 C C . THR A 1 411 ? -49.457 -11.332 31.536 1.00 82.19 411 THR A C 1
ATOM 3042 O O . THR A 1 411 ? -49.984 -10.328 31.060 1.00 82.19 411 THR A O 1
ATOM 3045 N N . VAL A 1 412 ? -49.002 -12.324 30.759 1.00 80.56 412 VAL A N 1
ATOM 3046 C CA . VAL A 1 412 ? -49.166 -12.346 29.289 1.00 80.56 412 VAL A CA 1
ATOM 3047 C C . VAL A 1 412 ? -50.641 -12.205 28.896 1.00 80.56 412 VAL A C 1
ATOM 3049 O O . VAL A 1 412 ? -50.957 -11.529 27.921 1.00 80.56 412 VAL A O 1
ATOM 3052 N N . ALA A 1 413 ? -51.549 -12.798 29.678 1.00 75.81 413 ALA A N 1
ATOM 3053 C CA . ALA A 1 413 ? -52.989 -12.671 29.478 1.00 75.81 413 ALA A CA 1
ATOM 3054 C C . ALA A 1 413 ? -53.479 -11.229 29.688 1.00 75.81 413 ALA A C 1
ATOM 3056 O O . ALA A 1 413 ? -54.254 -10.737 28.875 1.00 75.81 413 ALA A O 1
ATOM 3057 N N . SER A 1 414 ? -52.984 -10.531 30.717 1.00 73.88 414 SER A N 1
ATOM 3058 C CA . SER A 1 414 ? -53.295 -9.115 30.960 1.00 73.88 414 SER A CA 1
ATOM 3059 C C . SER A 1 414 ? -52.763 -8.222 29.835 1.00 73.88 414 SER A C 1
ATOM 3061 O O . SER A 1 414 ? -53.483 -7.360 29.350 1.00 73.88 414 SER A O 1
ATOM 3063 N N . ILE A 1 415 ? -51.549 -8.478 29.332 1.00 78.69 415 ILE A N 1
ATOM 3064 C CA . ILE A 1 415 ? -50.975 -7.729 28.199 1.00 78.69 415 ILE A CA 1
ATOM 3065 C C . ILE A 1 415 ? -51.796 -7.937 26.920 1.00 78.69 415 ILE A C 1
ATOM 3067 O O . ILE A 1 415 ? -52.119 -6.961 26.247 1.00 78.69 415 ILE A O 1
ATOM 3071 N N . LYS A 1 416 ? -52.187 -9.177 26.603 1.00 77.69 416 LYS A N 1
ATOM 3072 C CA . LYS A 1 416 ? -53.074 -9.470 25.461 1.00 77.69 416 LYS A CA 1
ATOM 3073 C C . LYS A 1 416 ? -54.480 -8.885 25.636 1.00 77.69 416 LYS A C 1
ATOM 3075 O O . LYS A 1 416 ? -55.119 -8.532 24.658 1.00 77.69 416 LYS A O 1
ATOM 3080 N N . ALA A 1 417 ? -54.980 -8.790 26.866 1.00 72.19 417 ALA A N 1
ATOM 3081 C CA . ALA A 1 417 ? -56.293 -8.209 27.139 1.00 72.19 417 ALA A CA 1
ATOM 3082 C C . ALA A 1 417 ? -56.286 -6.674 27.022 1.00 72.19 417 ALA A C 1
ATOM 3084 O O . ALA A 1 417 ? -57.258 -6.090 26.552 1.00 72.19 417 ALA A O 1
ATOM 3085 N N . SER A 1 418 ? -55.190 -6.024 27.424 1.00 75.56 418 SER A N 1
ATOM 3086 C CA . SER A 1 418 ? -55.013 -4.565 27.353 1.00 75.56 418 SER A CA 1
ATOM 3087 C C . SER A 1 418 ? -54.605 -4.055 25.971 1.00 75.56 418 SER A C 1
ATOM 3089 O O . SER A 1 418 ? -54.738 -2.865 25.700 1.00 75.56 418 SER A O 1
ATOM 3091 N N . ASN A 1 419 ? -54.125 -4.943 25.100 1.00 73.75 419 ASN A N 1
ATOM 3092 C CA . ASN A 1 419 ? -53.761 -4.658 23.715 1.00 73.75 419 ASN A CA 1
ATOM 3093 C C . ASN A 1 419 ? -54.593 -5.584 22.827 1.00 73.75 419 ASN A C 1
ATOM 3095 O O . ASN A 1 419 ? -54.179 -6.729 22.645 1.00 73.75 419 ASN A O 1
ATOM 3099 N N . PRO A 1 420 ? -55.779 -5.142 22.356 1.00 61.03 420 PRO A N 1
ATOM 3100 C CA . PRO A 1 420 ? -56.764 -6.005 21.700 1.00 61.03 420 PRO A CA 1
ATOM 3101 C C . PRO A 1 420 ? -56.191 -6.723 20.467 1.00 61.03 420 PRO A C 1
ATOM 3103 O O . PRO A 1 420 ? -55.057 -6.478 20.085 1.00 61.03 420 PRO A O 1
ATOM 3106 N N . SER A 1 421 ? -56.988 -7.598 19.844 1.00 53.22 421 SER A N 1
ATOM 3107 C CA . SER A 1 421 ? -56.674 -8.752 18.965 1.00 53.22 421 SER A CA 1
ATOM 3108 C C . SER A 1 421 ? -55.566 -8.670 17.889 1.00 53.22 421 SER A C 1
ATOM 3110 O O . SER A 1 421 ? -55.349 -9.657 17.193 1.00 53.22 421 SER A O 1
ATOM 3112 N N . TRP A 1 422 ? -54.892 -7.539 17.712 1.00 58.66 422 TRP A N 1
ATOM 3113 C CA . TRP A 1 422 ? -53.761 -7.319 16.816 1.00 58.66 422 TRP A CA 1
ATOM 3114 C C . TRP A 1 422 ? -52.405 -7.734 17.410 1.00 58.66 422 TRP A C 1
ATOM 3116 O O . TRP A 1 422 ? -51.467 -7.962 16.649 1.00 58.66 422 TRP A O 1
ATOM 3126 N N . LEU A 1 423 ? -52.267 -7.834 18.741 1.00 66.69 423 LEU A N 1
ATOM 3127 C CA . LEU A 1 423 ? -50.974 -8.147 19.358 1.00 66.69 423 LEU A CA 1
ATOM 3128 C C . LEU A 1 423 ? -50.594 -9.625 19.167 1.00 66.69 423 LEU A C 1
ATOM 3130 O O . LEU A 1 423 ? -51.103 -10.510 19.862 1.00 66.69 423 LEU A O 1
ATOM 3134 N N . ASN A 1 424 ? -49.631 -9.880 18.278 1.00 73.25 424 ASN A N 1
ATOM 3135 C CA . ASN A 1 424 ? -48.926 -11.155 18.215 1.00 73.25 424 ASN A CA 1
ATOM 3136 C C . ASN A 1 424 ? -47.768 -11.164 19.227 1.00 73.25 424 ASN A C 1
ATOM 3138 O O . ASN A 1 424 ? -46.801 -10.422 19.094 1.00 73.25 424 ASN A O 1
ATOM 3142 N N . CYS A 1 425 ? -47.855 -12.014 20.249 1.00 61.75 425 CYS A N 1
ATOM 3143 C CA . CYS A 1 425 ? -46.874 -12.051 21.337 1.00 61.75 425 CYS A CA 1
ATOM 3144 C C . CYS A 1 425 ? -45.517 -12.657 20.975 1.00 61.75 425 CYS A C 1
ATOM 3146 O O . CYS A 1 425 ? -44.573 -12.492 21.755 1.00 61.75 425 CYS A O 1
ATOM 3148 N N . ASP A 1 426 ? -45.450 -13.334 19.830 1.00 61.22 426 ASP A N 1
ATOM 3149 C CA . ASP A 1 426 ? -44.240 -13.967 19.311 1.00 61.22 426 ASP A CA 1
ATOM 3150 C C . ASP A 1 426 ? -43.536 -13.089 18.262 1.00 61.22 426 ASP A C 1
ATOM 3152 O O . ASP A 1 426 ? -42.435 -13.422 17.833 1.00 61.22 426 ASP A O 1
ATOM 3156 N N . ASP A 1 427 ? -44.138 -11.952 17.885 1.00 58.97 427 ASP A N 1
ATOM 3157 C CA . ASP A 1 427 ? -43.603 -11.029 16.879 1.00 58.97 427 ASP A CA 1
ATOM 3158 C C . ASP A 1 427 ? -43.999 -9.570 17.190 1.00 58.97 427 ASP A C 1
ATOM 3160 O O . ASP A 1 427 ? -44.863 -8.975 16.543 1.00 58.97 427 ASP A O 1
ATOM 3164 N N . ILE A 1 428 ? -43.406 -9.004 18.252 1.00 61.28 428 ILE A N 1
ATOM 3165 C CA . ILE A 1 428 ? -43.620 -7.607 18.667 1.00 61.28 428 ILE A CA 1
ATOM 3166 C C . ILE A 1 428 ? -42.495 -6.741 18.094 1.00 61.28 428 ILE A C 1
ATOM 3168 O O . ILE A 1 428 ? -41.339 -6.840 18.512 1.00 61.28 428 ILE A O 1
ATOM 3172 N N . TRP A 1 429 ? -42.826 -5.861 17.151 1.00 52.09 429 TRP A N 1
ATOM 3173 C CA . TRP A 1 429 ? -41.836 -4.995 16.509 1.00 52.09 429 TRP A CA 1
ATOM 3174 C C . TRP A 1 429 ? -41.446 -3.802 17.384 1.00 52.09 429 TRP A C 1
ATOM 3176 O O . TRP A 1 429 ? -42.245 -3.285 18.169 1.00 52.09 429 TRP A O 1
ATOM 3186 N N . ALA A 1 430 ? -40.210 -3.331 17.222 1.00 52.50 430 ALA A N 1
ATOM 3187 C CA . ALA A 1 430 ? -39.744 -2.119 17.883 1.00 52.50 430 ALA A CA 1
ATOM 3188 C C . ALA A 1 430 ? -40.612 -0.913 17.494 1.00 52.50 430 ALA A C 1
ATOM 3190 O O . ALA A 1 430 ? -41.086 -0.801 16.368 1.00 52.50 430 ALA A O 1
ATOM 3191 N N . ASN A 1 431 ? -40.785 0.005 18.435 1.00 51.41 431 ASN A N 1
ATOM 3192 C CA . ASN A 1 431 ? -41.655 1.172 18.383 1.00 51.41 431 ASN A CA 1
ATOM 3193 C C . ASN A 1 431 ? -43.167 0.890 18.372 1.00 51.41 431 ASN A C 1
ATOM 3195 O O . ASN A 1 431 ? -43.953 1.831 18.278 1.00 51.41 431 ASN A O 1
ATOM 3199 N N . THR A 1 432 ? -43.592 -0.366 18.547 1.00 62.62 432 THR A N 1
ATOM 3200 C CA . THR A 1 432 ? -45.015 -0.713 18.693 1.00 62.62 432 THR A CA 1
ATOM 3201 C C . THR A 1 432 ? -45.572 -0.140 20.004 1.00 62.62 432 THR A C 1
ATOM 3203 O O . THR A 1 432 ? -45.082 -0.509 21.072 1.00 62.62 432 THR A O 1
ATOM 3206 N N . PRO A 1 433 ? -46.588 0.738 19.988 1.00 60.97 433 PRO A N 1
ATOM 3207 C CA . PRO A 1 433 ? -47.174 1.264 21.215 1.00 60.97 433 PRO A CA 1
ATOM 3208 C C . PRO A 1 433 ? -48.042 0.196 21.893 1.00 60.97 433 PRO A C 1
ATOM 3210 O O . PRO A 1 433 ? -49.027 -0.277 21.331 1.00 60.97 433 PRO A O 1
ATOM 3213 N N . LEU A 1 434 ? -47.680 -0.171 23.118 1.00 74.81 434 LEU A N 1
ATOM 3214 C CA . LEU A 1 434 ? -48.383 -1.130 23.961 1.00 74.81 434 LEU A CA 1
ATOM 3215 C C . LEU A 1 434 ? -48.961 -0.435 25.194 1.00 74.81 434 LEU A C 1
ATOM 3217 O O . LEU A 1 434 ? -48.338 0.424 25.811 1.00 74.81 434 LEU A O 1
ATOM 3221 N N . THR A 1 435 ? -50.148 -0.854 25.601 1.00 80.25 435 THR A N 1
ATOM 3222 C CA . THR A 1 435 ? -50.763 -0.537 26.887 1.00 80.25 435 THR A CA 1
ATOM 3223 C C . THR A 1 435 ? -50.506 -1.693 27.842 1.00 80.25 435 THR A C 1
ATOM 3225 O O . THR A 1 435 ? -51.067 -2.776 27.690 1.00 80.25 435 THR A O 1
ATOM 3228 N N . ILE A 1 436 ? -49.643 -1.496 28.833 1.00 81.44 436 ILE A N 1
ATOM 3229 C CA . ILE A 1 436 ? -49.302 -2.535 29.804 1.00 81.44 436 ILE A CA 1
ATOM 3230 C C . ILE A 1 436 ? -50.064 -2.271 31.093 1.00 81.44 436 ILE A C 1
ATOM 3232 O O . ILE A 1 436 ? -49.703 -1.383 31.861 1.00 81.44 436 ILE A O 1
ATOM 3236 N N . CYS A 1 437 ? -51.114 -3.053 31.328 1.00 78.56 437 CYS A N 1
ATOM 3237 C CA . CYS A 1 437 ? -51.855 -3.027 32.581 1.00 78.56 437 CYS A CA 1
ATOM 3238 C C . CYS A 1 437 ? -51.395 -4.133 33.524 1.00 78.56 437 CYS A C 1
ATOM 3240 O O . CYS A 1 437 ? -51.296 -5.303 33.136 1.00 78.56 437 CYS A O 1
ATOM 3242 N N . VAL A 1 438 ? -51.184 -3.775 34.784 1.00 73.81 438 VAL A N 1
ATOM 3243 C CA . VAL A 1 438 ? -51.089 -4.702 35.910 1.00 73.81 438 VAL A CA 1
ATOM 3244 C C . VAL A 1 438 ? -52.503 -4.946 36.438 1.00 73.81 438 VAL A C 1
ATOM 3246 O O . VAL A 1 438 ? -53.003 -4.255 37.321 1.00 73.81 438 VAL A O 1
ATOM 3249 N N . GLY A 1 439 ? -53.204 -5.898 35.820 1.00 56.06 439 GLY A N 1
ATOM 3250 C CA . GLY A 1 439 ? -54.540 -6.293 36.250 1.00 56.06 439 GLY A CA 1
ATOM 3251 C C . GLY A 1 439 ? -54.486 -7.124 37.530 1.00 56.06 439 GLY A C 1
ATOM 3252 O O . GLY A 1 439 ? -54.004 -8.255 37.516 1.00 56.06 439 GLY A O 1
ATOM 3253 N N . SER A 1 440 ? -55.021 -6.578 38.621 1.00 45.31 440 SER A N 1
ATOM 3254 C CA . SER A 1 440 ? -55.375 -7.328 39.827 1.00 45.31 440 SER A CA 1
ATOM 3255 C C . SER A 1 440 ? -56.478 -8.337 39.512 1.00 45.31 440 SER A C 1
ATOM 3257 O O . SER A 1 440 ? -57.541 -7.970 39.007 1.00 45.31 440 SER A O 1
ATOM 3259 N N . THR A 1 441 ? -56.262 -9.609 39.840 1.00 30.69 441 THR A N 1
ATOM 3260 C CA . THR A 1 441 ? -57.314 -10.628 39.808 1.00 30.69 441 THR A CA 1
ATOM 3261 C C . THR A 1 441 ? -58.414 -10.249 40.807 1.00 30.69 441 THR A C 1
ATOM 3263 O O . THR A 1 441 ? -58.163 -9.938 41.968 1.00 30.69 441 THR A O 1
ATOM 3266 N N . SER A 1 442 ? -59.640 -10.229 40.307 1.00 29.80 442 SER A N 1
ATOM 3267 C CA . SER A 1 442 ? -60.862 -9.645 40.862 1.00 29.80 442 SER A CA 1
ATOM 3268 C C . SER A 1 442 ? -61.355 -10.185 42.213 1.00 29.80 442 SER A C 1
ATOM 3270 O O . SER A 1 442 ? -61.434 -11.392 42.419 1.00 29.80 442 SER A O 1
ATOM 3272 N N . THR A 1 443 ? -61.941 -9.304 43.032 1.00 21.81 443 THR A N 1
ATOM 3273 C CA . THR A 1 443 ? -63.324 -9.492 43.509 1.00 21.81 443 THR A CA 1
ATOM 3274 C C . THR A 1 443 ? -64.059 -8.150 43.398 1.00 21.81 443 THR A C 1
ATOM 3276 O O . THR A 1 443 ? -63.535 -7.105 43.763 1.00 21.81 443 THR A O 1
ATOM 3279 N N . SER A 1 444 ? -65.240 -8.215 42.789 1.00 28.33 444 SER A N 1
ATOM 3280 C CA . SER A 1 444 ? -66.244 -7.182 42.497 1.00 28.33 444 SER A CA 1
ATOM 3281 C C . SER A 1 444 ? -66.357 -5.994 43.464 1.00 28.33 444 SER A C 1
ATOM 3283 O O . SER A 1 444 ? -66.365 -6.203 44.671 1.00 28.33 444 SER A O 1
ATOM 3285 N N . THR A 1 445 ? -66.632 -4.785 42.944 1.00 23.39 445 THR A N 1
ATOM 3286 C CA . THR A 1 445 ? -67.944 -4.094 43.054 1.00 23.39 445 THR A CA 1
ATOM 3287 C C . THR A 1 445 ? -67.994 -2.869 42.120 1.00 23.39 445 THR A C 1
ATOM 3289 O O . THR A 1 445 ? -67.017 -2.153 41.937 1.00 23.39 445 THR A O 1
ATOM 3292 N N . SER A 1 446 ? -69.165 -2.696 41.517 1.00 28.25 446 SER A N 1
ATOM 3293 C CA . SER A 1 446 ? -69.702 -1.653 40.640 1.00 28.25 446 SER A CA 1
ATOM 3294 C C . SER A 1 446 ? -69.243 -0.208 40.883 1.00 28.25 446 SER A C 1
ATOM 3296 O O . SER A 1 446 ? -69.215 0.245 42.023 1.00 28.25 446 SER A O 1
ATOM 3298 N N . SER A 1 447 ? -69.113 0.580 39.808 1.00 24.72 447 SER A N 1
ATOM 3299 C CA . SER A 1 447 ? -70.058 1.675 39.496 1.00 24.72 447 SER A CA 1
ATOM 3300 C C . SER A 1 447 ? -69.680 2.422 38.216 1.00 24.72 447 SER A C 1
ATOM 3302 O O . SER A 1 447 ? -68.514 2.641 37.905 1.00 24.72 447 SER A O 1
ATOM 3304 N N . ALA A 1 448 ? -70.725 2.776 37.476 1.00 27.38 448 ALA A N 1
ATOM 3305 C CA . ALA A 1 448 ? -70.730 3.512 36.224 1.00 27.38 448 ALA A CA 1
ATOM 3306 C C . ALA A 1 448 ? -70.156 4.931 36.345 1.00 27.38 448 ALA A C 1
ATOM 3308 O O . ALA A 1 448 ? -70.281 5.546 37.401 1.00 27.38 448 ALA A O 1
ATOM 3309 N N . SER A 1 449 ? -69.654 5.478 35.231 1.00 24.09 449 SER A N 1
ATOM 3310 C CA . SER A 1 449 ? -70.038 6.804 34.710 1.00 24.09 449 SER A CA 1
ATOM 3311 C C . SER A 1 449 ? -69.405 7.071 33.340 1.00 24.09 449 SER A C 1
ATOM 3313 O O . SER A 1 449 ? -68.193 7.092 33.171 1.00 24.09 449 SER A O 1
ATOM 3315 N N . THR A 1 450 ? -70.302 7.279 32.386 1.00 26.22 450 THR A N 1
ATOM 3316 C CA . THR A 1 450 ? -70.214 7.853 31.039 1.00 26.22 450 THR A CA 1
ATOM 3317 C C . THR A 1 450 ? -69.318 9.082 30.860 1.00 26.22 450 THR A C 1
ATOM 3319 O O . THR A 1 450 ? -69.448 10.039 31.618 1.00 26.22 450 THR A O 1
ATOM 3322 N N . SER A 1 451 ? -68.636 9.160 29.711 1.00 25.34 451 SER A N 1
ATOM 3323 C CA . SER A 1 451 ? -68.821 10.287 28.780 1.00 25.34 451 SER A CA 1
ATOM 3324 C C . SER A 1 451 ? -68.359 9.957 27.351 1.00 25.34 451 SER A C 1
ATOM 3326 O O . SER A 1 451 ? -67.311 9.373 27.096 1.00 25.34 451 SER A O 1
ATOM 3328 N N . THR A 1 452 ? -69.242 10.311 26.427 1.00 26.08 452 THR A N 1
ATOM 3329 C CA . THR A 1 452 ? -69.243 10.101 24.979 1.00 26.08 452 THR A CA 1
ATOM 3330 C C . THR A 1 452 ? -68.595 11.299 24.281 1.00 26.08 452 THR A C 1
ATOM 3332 O O . THR A 1 452 ? -68.867 12.424 24.693 1.00 26.08 452 THR A O 1
ATOM 3335 N N . SER A 1 453 ? -67.839 11.106 23.191 1.00 26.53 453 SER A N 1
ATOM 3336 C CA . SER A 1 453 ? -68.042 11.842 21.918 1.00 26.53 453 SER A CA 1
ATOM 3337 C C . SER A 1 453 ? -66.990 11.525 20.840 1.00 26.53 453 SER A C 1
ATOM 3339 O O . SER A 1 453 ? -65.826 11.887 20.930 1.00 26.53 453 SER A O 1
ATOM 3341 N N . SER A 1 454 ? -67.478 10.827 19.812 1.00 38.03 454 SER A N 1
ATOM 3342 C CA . SER A 1 454 ? -67.332 11.063 18.367 1.00 38.03 454 SER A CA 1
ATOM 3343 C C . SER A 1 454 ? -66.051 11.706 17.807 1.00 38.03 454 SER A C 1
ATOM 3345 O O . SER A 1 454 ? -65.885 12.922 17.854 1.00 38.03 454 SER A O 1
ATOM 3347 N N . GLY A 1 455 ? -65.258 10.897 17.095 1.00 30.09 455 GLY A N 1
ATOM 3348 C CA . GLY A 1 455 ? -64.239 11.325 16.131 1.00 30.09 455 GLY A CA 1
ATOM 3349 C C . GLY A 1 455 ? -64.031 10.248 15.053 1.00 30.09 455 GLY A C 1
ATOM 3350 O O . GLY A 1 455 ? -64.027 9.065 15.369 1.00 30.09 455 GLY A O 1
ATOM 3351 N N . SER A 1 456 ? -63.954 10.676 13.793 1.00 47.16 456 SER A N 1
ATOM 3352 C CA . SER A 1 456 ? -63.946 9.941 12.514 1.00 47.16 456 SER A CA 1
ATOM 3353 C C . SER A 1 456 ? -63.383 8.507 12.504 1.00 47.16 456 SER A C 1
ATOM 3355 O O . SER A 1 456 ? -62.268 8.262 12.952 1.00 47.16 456 SER A O 1
ATOM 3357 N N . ALA A 1 457 ? -64.123 7.563 11.905 1.00 53.78 457 ALA A N 1
ATOM 3358 C CA . ALA A 1 457 ? -63.687 6.173 11.757 1.00 53.78 457 ALA A CA 1
ATOM 3359 C C . ALA A 1 457 ? -62.543 6.060 10.733 1.00 53.78 457 ALA A C 1
ATOM 3361 O O . ALA A 1 457 ? -62.766 6.065 9.522 1.00 53.78 457 ALA A O 1
ATOM 3362 N N . CYS A 1 458 ? -61.315 5.979 11.234 1.00 64.44 458 CYS A N 1
ATOM 3363 C CA . CYS A 1 458 ? -60.143 5.619 10.450 1.00 64.44 458 CYS A CA 1
ATOM 3364 C C . CYS A 1 458 ? -59.940 4.106 10.505 1.00 64.44 458 CYS A C 1
ATOM 3366 O O . CYS A 1 458 ? -59.999 3.509 11.579 1.00 64.44 458 CYS A O 1
ATOM 3368 N N . ASN A 1 459 ? -59.685 3.491 9.354 1.00 68.31 459 ASN A N 1
ATOM 3369 C CA . ASN A 1 459 ? -59.382 2.069 9.271 1.00 68.31 459 ASN A CA 1
ATOM 3370 C C . ASN A 1 459 ? -57.868 1.872 9.198 1.00 68.31 459 ASN A C 1
ATOM 3372 O O . ASN A 1 459 ? -57.188 2.532 8.412 1.00 68.31 459 ASN A O 1
ATOM 3376 N N . ALA A 1 460 ? -57.346 0.942 9.994 1.00 59.09 460 ALA A N 1
ATOM 3377 C CA . ALA A 1 460 ? -55.978 0.470 9.835 1.00 59.09 460 ALA A CA 1
ATOM 3378 C C . ALA A 1 460 ? -55.902 -0.451 8.607 1.00 59.09 460 ALA A C 1
ATOM 3380 O O . ALA A 1 460 ? -56.716 -1.364 8.455 1.00 59.09 460 ALA A O 1
ATOM 3381 N N . TYR A 1 461 ? -54.937 -0.202 7.729 1.00 67.38 461 TYR A N 1
ATOM 3382 C CA . TYR A 1 461 ? -54.703 -0.966 6.513 1.00 67.38 461 TYR A CA 1
ATOM 3383 C C . TYR A 1 461 ? -53.217 -1.264 6.360 1.00 67.38 461 TYR A C 1
ATOM 3385 O O . TYR A 1 461 ? -52.384 -0.375 6.469 1.00 67.38 461 TYR A O 1
ATOM 3393 N N . THR A 1 462 ? -52.878 -2.507 6.060 1.00 67.88 462 THR A N 1
ATOM 3394 C CA . THR A 1 462 ? -51.499 -2.908 5.787 1.00 67.88 462 THR A CA 1
ATOM 3395 C C . THR A 1 462 ? -51.267 -2.887 4.278 1.00 67.88 462 THR A C 1
ATOM 3397 O O . THR A 1 462 ? -51.949 -3.603 3.544 1.00 67.88 462 THR A O 1
ATOM 3400 N N . ALA A 1 463 ? -50.327 -2.057 3.818 1.00 58.12 463 ALA A N 1
ATOM 3401 C CA . ALA A 1 463 ? -50.005 -1.889 2.405 1.00 58.12 463 ALA A CA 1
ATOM 3402 C C . ALA A 1 463 ? -49.585 -3.215 1.763 1.00 58.12 463 ALA A C 1
ATOM 3404 O O . ALA A 1 463 ? -48.856 -4.009 2.351 1.00 58.12 463 ALA A O 1
ATOM 3405 N N . GLN A 1 464 ? -50.042 -3.468 0.547 1.00 64.38 464 GLN A N 1
ATOM 3406 C CA . GLN A 1 464 ? -49.697 -4.640 -0.249 1.00 64.38 464 GLN A CA 1
ATOM 3407 C C . GLN A 1 464 ? -48.714 -4.242 -1.357 1.00 64.38 464 GLN A C 1
ATOM 3409 O O . GLN A 1 464 ? -48.640 -3.079 -1.753 1.00 64.38 464 GLN A O 1
ATOM 3414 N N . SER A 1 465 ? -47.937 -5.202 -1.870 1.00 53.59 465 SER A N 1
ATOM 3415 C CA . SER A 1 465 ? -46.967 -4.927 -2.939 1.00 53.59 465 SER A CA 1
ATOM 3416 C C . SER A 1 465 ? -47.672 -4.362 -4.179 1.00 53.59 465 SER A C 1
ATOM 3418 O O . SER A 1 465 ? -48.591 -4.981 -4.716 1.00 53.59 465 SER A O 1
ATOM 3420 N N . GLY A 1 466 ? -47.256 -3.166 -4.608 1.00 57.66 466 GLY A N 1
ATOM 3421 C CA . GLY A 1 466 ? -47.856 -2.432 -5.725 1.00 57.66 466 GLY A CA 1
ATOM 3422 C C . GLY A 1 466 ? -48.929 -1.405 -5.339 1.00 57.66 466 GLY A C 1
ATOM 3423 O O . GLY A 1 466 ? -49.486 -0.768 -6.245 1.00 57.66 466 GLY A O 1
ATOM 3424 N N . ASP A 1 467 ? -49.215 -1.220 -4.047 1.00 68.06 467 ASP A N 1
ATOM 3425 C CA . ASP A 1 467 ? -50.052 -0.125 -3.554 1.00 68.06 467 ASP A CA 1
ATOM 3426 C C . ASP A 1 467 ? -49.360 1.235 -3.753 1.00 68.06 467 ASP A C 1
ATOM 3428 O O . ASP A 1 467 ? -48.166 1.396 -3.531 1.00 68.06 467 ASP A O 1
ATOM 3432 N N . THR A 1 468 ? -50.131 2.239 -4.172 1.00 80.56 468 THR A N 1
ATOM 3433 C CA . THR A 1 468 ? -49.721 3.653 -4.195 1.00 80.56 468 THR A CA 1
ATOM 3434 C C . THR A 1 468 ? -50.799 4.475 -3.504 1.00 80.56 468 THR A C 1
ATOM 3436 O O . THR A 1 468 ? -51.954 4.037 -3.444 1.00 80.56 468 THR A O 1
ATOM 3439 N N . CYS A 1 469 ? -50.486 5.680 -3.017 1.00 77.12 469 CYS A N 1
ATOM 3440 C CA . CYS A 1 469 ? -51.497 6.500 -2.336 1.00 77.12 469 CYS A CA 1
ATOM 3441 C C . CYS A 1 469 ? -52.734 6.739 -3.215 1.00 77.12 469 CYS A C 1
ATOM 3443 O O . CYS A 1 469 ? -53.851 6.741 -2.707 1.00 77.12 469 CYS A O 1
ATOM 3445 N N . THR A 1 470 ? -52.561 6.867 -4.535 1.00 75.25 470 THR A N 1
ATOM 3446 C CA . THR A 1 470 ? -53.667 7.021 -5.491 1.00 75.25 470 THR A CA 1
ATOM 3447 C C . THR A 1 470 ? -54.524 5.757 -5.586 1.00 75.25 470 THR A C 1
ATOM 3449 O O . THR A 1 470 ? -55.746 5.850 -5.503 1.00 75.25 470 THR A O 1
ATOM 3452 N N . LYS A 1 471 ? -53.911 4.564 -5.679 1.00 78.50 471 LYS A N 1
ATOM 3453 C CA . LYS A 1 471 ? -54.650 3.285 -5.685 1.00 78.50 471 LYS A CA 1
ATOM 3454 C C . LYS A 1 471 ? -55.406 3.066 -4.376 1.00 78.50 471 LYS A C 1
ATOM 3456 O O . LYS A 1 471 ? -56.540 2.592 -4.395 1.00 78.50 471 LYS A O 1
ATOM 3461 N N . LEU A 1 472 ? -54.805 3.448 -3.252 1.00 78.00 472 LEU A N 1
ATOM 3462 C CA . LEU A 1 472 ? -55.416 3.336 -1.930 1.00 78.00 472 LEU A CA 1
ATOM 3463 C C . LEU A 1 472 ? -56.554 4.338 -1.725 1.00 78.00 472 LEU A C 1
ATOM 3465 O O . LEU A 1 472 ? -57.606 3.954 -1.220 1.00 78.00 472 LEU A O 1
ATOM 3469 N N . ALA A 1 473 ? -56.398 5.582 -2.182 1.00 78.31 473 ALA A N 1
ATOM 3470 C CA . ALA A 1 473 ? -57.457 6.590 -2.151 1.00 78.31 473 ALA A CA 1
ATOM 3471 C C . ALA A 1 473 ? -58.702 6.110 -2.913 1.00 78.31 473 ALA A C 1
ATOM 3473 O O . ALA A 1 473 ? -59.812 6.163 -2.383 1.00 78.31 473 ALA A O 1
ATOM 3474 N N . THR A 1 474 ? -58.512 5.534 -4.106 1.00 73.69 474 THR A N 1
ATOM 3475 C CA . THR A 1 474 ? -59.600 4.928 -4.887 1.00 73.69 474 THR A CA 1
ATOM 3476 C C . THR A 1 474 ? -60.185 3.687 -4.207 1.00 73.69 474 THR A C 1
ATOM 3478 O O . THR A 1 474 ? -61.405 3.557 -4.138 1.00 73.69 474 THR A O 1
ATOM 3481 N N . LYS A 1 475 ? -59.343 2.792 -3.665 1.00 78.69 475 LYS A N 1
ATOM 3482 C CA . LYS A 1 475 ? -59.770 1.551 -2.988 1.00 78.69 475 LYS A CA 1
ATOM 3483 C C . LYS A 1 475 ? -60.623 1.816 -1.745 1.00 78.69 475 LYS A C 1
ATOM 3485 O O . LYS A 1 475 ? -61.568 1.074 -1.497 1.00 78.69 475 LYS A O 1
ATOM 3490 N N . PHE A 1 476 ? -60.300 2.856 -0.978 1.00 74.94 476 PHE A N 1
ATOM 3491 C CA . PHE A 1 476 ? -60.954 3.165 0.298 1.00 74.94 476 PHE A CA 1
ATOM 3492 C C . PHE A 1 476 ? -61.942 4.335 0.238 1.00 74.94 476 PHE A C 1
ATOM 3494 O O . PHE A 1 476 ? -62.514 4.692 1.266 1.00 74.94 476 PHE A O 1
ATOM 3501 N N . GLY A 1 477 ? -62.169 4.924 -0.940 1.00 67.38 477 GLY A N 1
ATOM 3502 C CA . GLY A 1 477 ? -63.114 6.030 -1.105 1.00 67.38 477 GLY A CA 1
ATOM 3503 C C . GLY A 1 477 ? -62.723 7.280 -0.307 1.00 67.38 477 GLY A C 1
ATOM 3504 O O . GLY A 1 477 ? -63.579 7.916 0.302 1.00 67.38 477 GLY A O 1
ATOM 3505 N N . THR A 1 478 ? -61.431 7.612 -0.284 1.00 81.12 478 THR A N 1
ATOM 3506 C CA . THR A 1 478 ? -60.872 8.803 0.382 1.00 81.12 478 THR A CA 1
ATOM 3507 C C . THR A 1 478 ? -59.966 9.581 -0.586 1.00 81.12 478 THR A C 1
ATOM 3509 O O . THR A 1 478 ? -59.925 9.271 -1.776 1.00 81.12 478 THR A O 1
ATOM 3512 N N . THR A 1 479 ? -59.243 10.604 -0.126 1.00 78.81 479 THR A N 1
ATOM 3513 C CA . THR A 1 479 ? -58.299 11.377 -0.956 1.00 78.81 479 THR A CA 1
ATOM 3514 C C . THR A 1 479 ? -56.844 11.066 -0.604 1.00 78.81 479 THR A C 1
ATOM 3516 O O . THR A 1 479 ? -56.532 10.711 0.533 1.00 78.81 479 THR A O 1
ATOM 3519 N N . VAL A 1 480 ? -55.929 11.231 -1.568 1.00 80.44 480 VAL A N 1
ATOM 3520 C CA . VAL A 1 480 ? -54.476 11.093 -1.330 1.00 80.44 480 VAL A CA 1
ATOM 3521 C C . VAL A 1 480 ? -54.019 12.027 -0.209 1.00 80.44 480 VAL A C 1
ATOM 3523 O O . VAL A 1 480 ? -53.242 11.617 0.651 1.00 80.44 480 VAL A O 1
ATOM 3526 N N . ASP A 1 481 ? -54.557 13.245 -0.166 1.00 75.06 481 ASP A N 1
ATOM 3527 C CA . ASP A 1 481 ? -54.247 14.218 0.882 1.00 75.06 481 ASP A CA 1
ATOM 3528 C C . ASP A 1 481 ? -54.757 13.770 2.253 1.00 75.06 481 ASP A C 1
ATOM 3530 O O . ASP A 1 481 ? -54.055 13.937 3.246 1.00 75.06 481 ASP A O 1
ATOM 3534 N N . SER A 1 482 ? -55.926 13.123 2.320 1.00 71.94 482 SER A N 1
ATOM 3535 C CA . SER A 1 482 ? -56.429 12.543 3.568 1.00 71.94 482 SER A CA 1
ATOM 3536 C C . SER A 1 482 ? -55.558 11.375 4.044 1.00 71.94 482 SER A C 1
ATOM 3538 O O . SER A 1 482 ? -55.285 11.275 5.239 1.00 71.94 482 SER A O 1
ATOM 3540 N N . ILE A 1 483 ? -55.033 10.547 3.132 1.00 76.75 483 ILE A N 1
ATOM 3541 C CA . ILE A 1 483 ? -54.095 9.460 3.469 1.00 76.75 483 ILE A CA 1
ATOM 3542 C C . ILE A 1 483 ? -52.762 10.022 3.972 1.00 76.75 483 ILE A C 1
ATOM 3544 O O . ILE A 1 483 ? -52.273 9.578 5.009 1.00 76.75 483 ILE A O 1
ATOM 3548 N N . LYS A 1 484 ? -52.190 11.022 3.293 1.00 76.38 484 LYS A N 1
ATOM 3549 C CA . LYS A 1 484 ? -50.953 11.686 3.740 1.00 76.38 484 LYS A CA 1
ATOM 3550 C C . LYS A 1 484 ? -51.138 12.368 5.096 1.00 76.38 484 LYS A C 1
ATOM 3552 O O . LYS A 1 484 ? -50.300 12.210 5.977 1.00 76.38 484 LYS A O 1
ATOM 3557 N N . ALA A 1 485 ? -52.252 13.074 5.287 1.00 69.62 485 ALA A N 1
ATOM 3558 C CA . ALA A 1 485 ? -52.568 13.751 6.543 1.00 69.62 485 ALA A CA 1
ATOM 3559 C C . ALA A 1 485 ? -52.779 12.771 7.707 1.00 69.62 485 ALA A C 1
ATOM 3561 O O . ALA A 1 485 ? -52.452 13.094 8.844 1.00 69.62 485 ALA A O 1
ATOM 3562 N N . SER A 1 486 ? -53.288 11.570 7.418 1.00 72.06 486 SER A N 1
ATOM 3563 C CA . SER A 1 486 ? -53.491 10.506 8.411 1.00 72.06 486 SER A CA 1
ATOM 3564 C C . SER A 1 486 ? -52.213 9.714 8.720 1.00 72.06 486 SER A C 1
ATOM 3566 O O . SER A 1 486 ? -52.183 8.982 9.704 1.00 72.06 486 SER A O 1
ATOM 3568 N N . ASN A 1 487 ? -51.156 9.862 7.907 1.00 73.81 487 ASN A N 1
ATOM 3569 C CA . ASN A 1 487 ? -49.864 9.179 8.066 1.00 73.81 487 ASN A CA 1
ATOM 3570 C C . ASN A 1 487 ? -48.669 10.146 7.921 1.00 73.81 487 ASN A C 1
ATOM 3572 O O . ASN A 1 487 ? -47.825 9.961 7.037 1.00 73.81 487 ASN A O 1
ATOM 3576 N N . PRO A 1 488 ? -48.587 11.219 8.728 1.00 54.94 488 PRO A N 1
ATOM 3577 C CA . PRO A 1 488 ? -47.665 12.303 8.429 1.00 54.94 488 PRO A CA 1
ATOM 3578 C C . PRO A 1 488 ? -46.213 12.014 8.849 1.00 54.94 488 PRO A C 1
ATOM 3580 O O . PRO A 1 488 ? -45.937 11.367 9.860 1.00 54.94 488 PRO A O 1
ATOM 3583 N N . SER A 1 489 ? -45.290 12.641 8.109 1.00 52.19 489 SER A N 1
ATOM 3584 C CA . SER A 1 489 ? -43.821 12.747 8.291 1.00 52.19 489 SER A CA 1
ATOM 3585 C C . SER A 1 489 ? -42.940 11.621 7.741 1.00 52.19 489 SER A C 1
ATOM 3587 O O . SER A 1 489 ? -41.739 11.835 7.612 1.00 52.19 489 SER A O 1
ATOM 3589 N N . TRP A 1 490 ? -43.492 10.461 7.386 1.00 56.84 490 TRP A N 1
ATOM 3590 C CA . TRP A 1 490 ? -42.690 9.322 6.907 1.00 56.84 490 TRP A CA 1
ATOM 3591 C C . TRP A 1 490 ? -43.244 8.648 5.646 1.00 56.84 490 TRP A C 1
ATOM 3593 O O . TRP A 1 490 ? -42.514 7.923 4.975 1.00 56.84 490 TRP A O 1
ATOM 3603 N N . LEU A 1 491 ? -44.515 8.879 5.296 1.00 58.72 491 LEU A N 1
ATOM 3604 C CA . LEU A 1 491 ? -45.129 8.238 4.137 1.00 58.72 491 LEU A CA 1
ATOM 3605 C C . LEU A 1 491 ? -44.701 8.921 2.829 1.00 58.72 491 LEU A C 1
ATOM 3607 O O . LEU A 1 491 ? -45.163 10.020 2.512 1.00 58.72 491 LEU A O 1
ATOM 3611 N N . ASN A 1 492 ? -43.873 8.234 2.041 1.00 70.50 492 ASN A N 1
ATOM 3612 C CA . ASN A 1 492 ? -43.636 8.569 0.641 1.00 70.50 492 ASN A CA 1
ATOM 3613 C C . ASN A 1 492 ? -44.688 7.874 -0.241 1.00 70.50 492 ASN A C 1
ATOM 3615 O O . ASN A 1 492 ? -44.774 6.652 -0.274 1.00 70.50 492 ASN A O 1
ATOM 3619 N N . CYS A 1 493 ? -45.502 8.646 -0.961 1.00 56.12 493 CYS A N 1
ATOM 3620 C CA . CYS A 1 493 ? -46.603 8.099 -1.761 1.00 56.12 493 CYS A CA 1
ATOM 3621 C C . CYS A 1 493 ? -46.182 7.434 -3.075 1.00 56.12 493 CYS A C 1
ATOM 3623 O O . CYS A 1 493 ? -47.000 6.711 -3.654 1.00 56.12 493 CYS A O 1
ATOM 3625 N N . ASP A 1 494 ? -44.947 7.681 -3.512 1.00 57.53 494 ASP A N 1
ATOM 3626 C CA . ASP A 1 494 ? -44.366 7.109 -4.728 1.00 57.53 494 ASP A CA 1
ATOM 3627 C C . ASP A 1 494 ? -43.538 5.845 -4.434 1.00 57.53 494 ASP A C 1
ATOM 3629 O O . ASP A 1 494 ? -43.157 5.134 -5.360 1.00 57.53 494 ASP A O 1
ATOM 3633 N N . ASP A 1 495 ? -43.311 5.536 -3.151 1.00 57.09 495 ASP A N 1
ATOM 3634 C CA . ASP A 1 495 ? -42.551 4.371 -2.689 1.00 57.09 495 ASP A CA 1
ATOM 3635 C C . ASP A 1 495 ? -43.160 3.799 -1.393 1.00 57.09 495 ASP A C 1
ATOM 3637 O O . ASP A 1 495 ? -42.623 3.943 -0.294 1.00 57.09 495 ASP A O 1
ATOM 3641 N N . ILE A 1 496 ? -44.354 3.201 -1.515 1.00 56.12 496 ILE A N 1
ATOM 3642 C CA . ILE A 1 496 ? -45.029 2.520 -0.402 1.00 56.12 496 ILE A CA 1
ATOM 3643 C C . ILE A 1 496 ? -44.606 1.052 -0.401 1.00 56.12 496 ILE A C 1
ATOM 3645 O O . ILE A 1 496 ? -44.986 0.277 -1.282 1.00 56.12 496 ILE A O 1
ATOM 3649 N N . TRP A 1 497 ? -43.841 0.657 0.611 1.00 48.31 497 TRP A N 1
ATOM 3650 C CA . TRP A 1 497 ? -43.392 -0.723 0.756 1.00 48.31 497 TRP A CA 1
ATOM 3651 C C . TRP A 1 497 ? -44.530 -1.654 1.203 1.00 48.31 497 TRP A C 1
ATOM 3653 O O . TRP A 1 497 ? -45.477 -1.266 1.891 1.00 48.31 497 TRP A O 1
ATOM 3663 N N . ALA A 1 498 ? -44.459 -2.921 0.794 1.00 46.12 498 ALA A N 1
ATOM 3664 C CA . ALA A 1 498 ? -45.417 -3.926 1.242 1.00 46.12 498 ALA A CA 1
ATOM 3665 C C . ALA A 1 498 ? -45.272 -4.170 2.755 1.00 46.12 498 ALA A C 1
ATOM 3667 O O . ALA A 1 498 ? -44.172 -4.161 3.300 1.00 46.12 498 ALA A O 1
ATOM 3668 N N . ASN A 1 499 ? -46.391 -4.439 3.416 1.00 49.44 499 ASN A N 1
ATOM 3669 C CA . ASN A 1 499 ? -46.565 -4.571 4.861 1.00 49.44 499 ASN A CA 1
ATOM 3670 C C . ASN A 1 499 ? -46.434 -3.276 5.678 1.00 49.44 499 ASN A C 1
ATOM 3672 O O . ASN A 1 499 ? -46.516 -3.321 6.905 1.00 49.44 499 ASN A O 1
ATOM 3676 N N . THR A 1 500 ? -46.317 -2.116 5.027 1.00 59.31 500 THR A N 1
ATOM 3677 C CA . THR A 1 500 ? -46.350 -0.819 5.709 1.00 59.31 500 THR A CA 1
ATOM 3678 C C . THR A 1 500 ? -47.735 -0.561 6.327 1.00 59.31 500 THR A C 1
ATOM 3680 O O . THR A 1 500 ? -48.733 -0.576 5.602 1.00 59.31 500 THR A O 1
ATOM 3683 N N . PRO A 1 501 ? -47.848 -0.319 7.647 1.00 57.03 501 PRO A N 1
ATOM 3684 C CA . PRO A 1 501 ? -49.127 -0.032 8.288 1.00 57.03 501 PRO A CA 1
ATOM 3685 C C . PRO A 1 501 ? -49.555 1.415 8.020 1.00 57.03 501 PRO A C 1
ATOM 3687 O O . PRO A 1 501 ? -48.857 2.361 8.369 1.00 57.03 501 PRO A O 1
ATOM 3690 N N . LEU A 1 502 ? -50.723 1.584 7.410 1.00 66.50 502 LEU A N 1
ATOM 3691 C CA . LEU A 1 502 ? -51.320 2.862 7.045 1.00 66.50 502 LEU A CA 1
ATOM 3692 C C . LEU A 1 502 ? -52.635 3.075 7.795 1.00 66.50 502 LEU A C 1
ATOM 3694 O O . LEU A 1 502 ? -53.488 2.193 7.880 1.00 66.50 502 LEU A O 1
ATOM 3698 N N . THR A 1 503 ? -52.830 4.287 8.292 1.00 78.00 503 THR A N 1
ATOM 3699 C CA . THR A 1 503 ? -54.097 4.771 8.836 1.00 78.00 503 THR A CA 1
ATOM 3700 C C . THR A 1 503 ? -54.878 5.444 7.719 1.00 78.00 503 THR A C 1
ATOM 3702 O O . THR A 1 503 ? -54.477 6.489 7.211 1.00 78.00 503 THR A O 1
ATOM 3705 N N . ILE A 1 504 ? -55.992 4.851 7.303 1.00 77.81 504 ILE A N 1
ATOM 3706 C CA . ILE A 1 504 ? -56.821 5.374 6.217 1.00 77.81 504 ILE A CA 1
ATOM 3707 C C . ILE A 1 504 ? -58.094 5.961 6.817 1.00 77.81 504 ILE A C 1
ATOM 3709 O O . ILE A 1 504 ? -59.033 5.242 7.163 1.00 77.81 504 ILE A O 1
ATOM 3713 N N . CYS A 1 505 ? -58.116 7.283 6.963 1.00 77.38 505 CYS A N 1
ATOM 3714 C CA . CYS A 1 505 ? -59.299 8.012 7.401 1.00 77.38 505 CYS A CA 1
ATOM 3715 C C . CYS A 1 505 ? -60.187 8.380 6.207 1.00 77.38 505 CYS A C 1
ATOM 3717 O O . CYS A 1 505 ? -59.700 8.704 5.119 1.00 77.38 505 CYS A O 1
ATOM 3719 N N . ALA A 1 506 ? -61.504 8.344 6.409 1.00 67.06 506 ALA A N 1
ATOM 3720 C CA . ALA A 1 506 ? -62.443 8.877 5.432 1.00 67.06 506 ALA A CA 1
ATOM 3721 C C . ALA A 1 506 ? -62.308 10.408 5.352 1.00 67.06 506 ALA A C 1
ATOM 3723 O O . ALA A 1 506 ? -62.259 11.088 6.380 1.00 67.06 506 ALA A O 1
ATOM 3724 N N . ALA A 1 507 ? -62.274 10.952 4.135 1.00 60.91 507 ALA A N 1
ATOM 3725 C CA . ALA A 1 507 ? -62.317 12.392 3.921 1.00 60.91 507 ALA A CA 1
ATOM 3726 C C . ALA A 1 507 ? -63.697 12.932 4.338 1.00 60.91 507 ALA A C 1
ATOM 3728 O O . ALA A 1 507 ? -64.727 12.535 3.789 1.00 60.91 507 ALA A O 1
ATOM 3729 N N . SER A 1 508 ? -63.738 13.836 5.319 1.00 40.56 508 SER A N 1
ATOM 3730 C CA . SER A 1 508 ? -64.981 14.502 5.719 1.00 40.56 508 SER A CA 1
ATOM 3731 C C . SER A 1 508 ? -65.458 15.457 4.621 1.00 40.56 508 SER A C 1
ATOM 3733 O O . SER A 1 508 ? -65.006 16.597 4.554 1.00 40.56 508 SER A O 1
ATOM 3735 N N . GLY A 1 509 ? -66.409 14.997 3.801 1.00 37.16 509 GLY A N 1
ATOM 3736 C CA . GLY A 1 509 ? -67.310 15.847 3.012 1.00 37.16 509 GLY A CA 1
ATOM 3737 C C . GLY A 1 509 ? -67.488 15.446 1.542 1.00 37.16 509 GLY A C 1
ATOM 3738 O O . GLY A 1 509 ? -66.605 15.707 0.738 1.00 37.16 509 GLY A O 1
ATOM 3739 N N . SER A 1 510 ? -68.660 14.856 1.242 1.00 26.25 510 SER A N 1
ATOM 3740 C CA . SER A 1 510 ? -69.447 14.811 -0.019 1.00 26.25 510 SER A CA 1
ATOM 3741 C C . SER A 1 510 ? -68.785 15.304 -1.324 1.00 26.25 510 SER A C 1
ATOM 3743 O O . SER A 1 510 ? -68.303 16.423 -1.397 1.00 26.25 510 SER A O 1
ATOM 3745 N N . THR A 1 511 ? -68.890 14.625 -2.477 1.00 24.66 511 THR A N 1
ATOM 3746 C CA . THR A 1 511 ? -70.120 14.045 -3.054 1.00 24.66 511 THR A CA 1
ATOM 3747 C C . THR A 1 511 ? -69.794 13.103 -4.236 1.00 24.66 511 THR A C 1
ATOM 3749 O O . THR A 1 511 ? -68.986 13.446 -5.090 1.00 24.66 511 THR A O 1
ATOM 3752 N N . SER A 1 512 ? -70.460 11.940 -4.265 1.00 25.50 512 SER A N 1
ATOM 3753 C CA . SER A 1 512 ? -71.024 11.175 -5.405 1.00 25.50 512 SER A CA 1
ATOM 3754 C C . SER A 1 512 ? -70.428 11.273 -6.831 1.00 25.50 512 SER A C 1
ATOM 3756 O O . SER A 1 512 ? -70.495 12.334 -7.451 1.00 25.50 512 SER A O 1
ATOM 3758 N N . THR A 1 513 ? -70.134 10.120 -7.461 1.00 24.03 513 THR A N 1
ATOM 3759 C CA . THR A 1 513 ? -71.023 9.415 -8.439 1.00 24.03 513 THR A CA 1
ATOM 3760 C C . THR A 1 513 ? -70.232 8.425 -9.327 1.00 24.03 513 THR A C 1
ATOM 3762 O O . THR A 1 513 ? -69.349 8.862 -10.049 1.00 24.03 513 THR A O 1
ATOM 3765 N N . SER A 1 514 ? -70.630 7.137 -9.280 1.00 24.78 514 SER A N 1
ATOM 3766 C CA . SER A 1 514 ? -70.696 6.097 -10.347 1.00 24.78 514 SER A CA 1
ATOM 3767 C C . SER A 1 514 ? -69.489 5.810 -11.259 1.00 24.78 514 SER A C 1
ATOM 3769 O O . SER A 1 514 ? -68.731 6.688 -11.618 1.00 24.78 514 SER A O 1
ATOM 3771 N N . SER A 1 515 ? -69.286 4.649 -11.878 1.00 25.66 515 SER A N 1
ATOM 3772 C CA . SER A 1 515 ? -69.731 3.255 -11.784 1.00 25.66 515 SER A CA 1
ATOM 3773 C C . SER A 1 515 ? -68.909 2.532 -12.856 1.00 25.66 515 SER A C 1
ATOM 3775 O O . SER A 1 515 ? -68.784 3.050 -13.961 1.00 25.66 515 SER A O 1
ATOM 3777 N N . SER A 1 516 ? -68.408 1.333 -12.573 1.00 24.69 516 SER A N 1
ATOM 3778 C CA . SER A 1 516 ? -68.561 0.125 -13.408 1.00 24.69 516 SER A CA 1
ATOM 3779 C C . SER A 1 516 ? -67.411 -0.865 -13.215 1.00 24.69 516 SER A C 1
ATOM 3781 O O . SER A 1 516 ? -66.225 -0.562 -13.250 1.00 24.69 516 SER A O 1
ATOM 3783 N N . SER A 1 517 ? -67.860 -2.081 -12.954 1.00 26.61 517 SER A N 1
ATOM 3784 C CA . SER A 1 517 ? -67.171 -3.343 -12.765 1.00 26.61 517 SER A CA 1
ATOM 3785 C C . SER A 1 517 ? -66.507 -3.872 -14.034 1.00 26.61 517 SER A C 1
ATOM 3787 O O . SER A 1 517 ? -67.136 -3.852 -15.088 1.00 26.61 517 SER A O 1
ATOM 3789 N N . THR A 1 518 ? -65.375 -4.565 -13.900 1.00 23.56 518 THR A N 1
ATOM 3790 C CA . THR A 1 518 ? -65.240 -5.908 -14.494 1.00 23.56 518 THR A CA 1
ATOM 3791 C C . THR A 1 518 ? -64.312 -6.769 -13.637 1.00 23.56 518 THR A C 1
ATOM 3793 O O . THR A 1 518 ? -63.126 -6.507 -13.479 1.00 23.56 518 THR A O 1
ATOM 3796 N N . SER A 1 519 ? -64.915 -7.787 -13.044 1.00 25.73 519 SER A N 1
ATOM 3797 C CA . SER A 1 519 ? -64.325 -8.905 -12.319 1.00 25.73 519 SER A CA 1
ATOM 3798 C C . SER A 1 519 ? -63.632 -9.888 -13.262 1.00 25.73 519 SER A C 1
ATOM 3800 O O . SER A 1 519 ? -64.246 -10.286 -14.246 1.00 25.73 519 SER A O 1
ATOM 3802 N N . THR A 1 520 ? -62.444 -10.384 -12.898 1.00 23.00 520 THR A N 1
ATOM 3803 C CA . THR A 1 520 ? -62.074 -11.780 -13.197 1.00 23.00 520 THR A CA 1
ATOM 3804 C C . THR A 1 520 ? -61.128 -12.337 -12.137 1.00 23.00 520 THR A C 1
ATOM 3806 O O . THR A 1 520 ? -60.376 -11.609 -11.496 1.00 23.00 520 THR A O 1
ATOM 3809 N N . SER A 1 521 ? -61.270 -13.636 -11.926 1.00 23.47 521 SER A N 1
ATOM 3810 C CA . SER A 1 521 ? -61.033 -14.362 -10.690 1.00 23.47 521 SER A CA 1
ATOM 3811 C C . SER A 1 521 ? -59.610 -14.894 -10.503 1.00 23.47 521 SER A C 1
ATOM 3813 O O . SER A 1 521 ? -58.841 -15.071 -11.439 1.00 23.47 521 SER A O 1
ATOM 3815 N N . SER A 1 522 ? -59.338 -15.212 -9.242 1.00 34.44 522 SER A N 1
ATOM 3816 C CA . SER A 1 522 ? -58.254 -16.015 -8.674 1.00 34.44 522 SER A CA 1
ATOM 3817 C C . SER A 1 522 ? -57.983 -17.371 -9.344 1.00 34.44 522 SER A C 1
ATOM 3819 O O . SER A 1 522 ? -58.933 -18.103 -9.624 1.00 34.44 522 SER A O 1
ATOM 3821 N N . SER A 1 523 ? -56.712 -17.799 -9.352 1.00 26.53 523 SER A N 1
ATOM 3822 C CA . SER A 1 523 ? -56.340 -19.190 -9.032 1.00 26.53 523 SER A CA 1
ATOM 3823 C C . SER A 1 523 ? -54.883 -19.320 -8.562 1.00 26.53 523 SER A C 1
ATOM 3825 O O . SER A 1 523 ? -53.960 -18.903 -9.257 1.00 26.53 523 SER A O 1
ATOM 3827 N N . ASN A 1 524 ? -54.705 -19.945 -7.394 1.00 43.66 524 ASN A N 1
ATOM 3828 C CA . ASN A 1 524 ? -53.446 -20.489 -6.879 1.00 43.66 524 ASN A CA 1
ATOM 3829 C C . ASN A 1 524 ? -52.853 -21.524 -7.850 1.00 43.66 524 ASN A C 1
ATOM 3831 O O . ASN A 1 524 ? -53.574 -22.414 -8.298 1.00 43.66 524 ASN A O 1
ATOM 3835 N N . GLY A 1 525 ? -51.540 -21.474 -8.087 1.00 37.59 525 GLY A N 1
ATOM 3836 C CA . GLY A 1 525 ? -50.795 -22.531 -8.773 1.00 37.59 525 GLY A CA 1
ATOM 3837 C C . GLY A 1 525 ? -49.398 -22.676 -8.173 1.00 37.59 525 GLY A C 1
ATOM 3838 O O . GLY A 1 525 ? -48.676 -21.691 -8.059 1.00 37.59 525 GLY A O 1
ATOM 3839 N N . ASN A 1 526 ? -49.031 -23.892 -7.760 1.00 57.84 526 ASN A N 1
ATOM 3840 C CA . ASN A 1 526 ? -47.671 -24.214 -7.322 1.00 57.84 526 ASN A CA 1
ATOM 3841 C C . ASN A 1 526 ? -46.683 -23.986 -8.480 1.00 57.84 526 ASN A C 1
ATOM 3843 O O . ASN A 1 526 ? -46.892 -24.494 -9.585 1.00 57.84 526 ASN A O 1
ATOM 3847 N N . ASN A 1 527 ? -45.590 -23.271 -8.208 1.00 64.38 527 ASN A N 1
ATOM 3848 C CA . ASN A 1 527 ? -44.489 -23.106 -9.154 1.00 64.38 527 ASN A CA 1
ATOM 3849 C C . ASN A 1 527 ? -43.653 -24.392 -9.226 1.00 64.38 527 ASN A C 1
ATOM 3851 O O . ASN A 1 527 ? -43.343 -24.997 -8.200 1.00 64.38 527 ASN A O 1
ATOM 3855 N N . VAL A 1 528 ? -43.266 -24.794 -10.435 1.00 69.69 528 VAL A N 1
ATOM 3856 C CA . VAL A 1 528 ? -42.287 -25.859 -10.671 1.00 69.69 528 VAL A CA 1
ATOM 3857 C C . VAL A 1 528 ? -40.932 -25.197 -10.878 1.00 69.69 528 VAL A C 1
ATOM 3859 O O . VAL A 1 528 ? -40.783 -24.337 -11.745 1.00 69.69 528 VAL A O 1
ATOM 3862 N N . CYS A 1 529 ? -39.953 -25.582 -10.064 1.00 73.88 529 CYS A N 1
ATOM 3863 C CA . CYS A 1 529 ? -38.616 -24.999 -10.071 1.00 73.88 529 CYS A CA 1
ATOM 3864 C C . CYS A 1 529 ? -37.597 -25.989 -10.630 1.00 73.88 529 CYS A C 1
ATOM 3866 O O . CYS A 1 529 ? -37.645 -27.177 -10.317 1.00 73.88 529 CYS A O 1
ATOM 3868 N N . SER A 1 530 ? -36.680 -25.505 -11.464 1.00 65.56 530 SER A N 1
ATOM 3869 C CA . SER A 1 530 ? -35.591 -26.294 -12.044 1.00 65.56 530 SER A CA 1
ATOM 3870 C C . SER A 1 530 ? -34.257 -25.586 -11.847 1.00 65.56 530 SER A C 1
ATOM 3872 O O . SER A 1 530 ? -34.158 -24.369 -12.008 1.00 65.56 530 SER A O 1
ATOM 3874 N N . SER A 1 531 ? -33.224 -26.351 -11.502 1.00 60.19 531 SER A N 1
ATOM 3875 C CA . SER A 1 531 ? -31.856 -25.840 -11.413 1.00 60.19 531 SER A CA 1
ATOM 3876 C C . SER A 1 531 ? -31.290 -25.599 -12.811 1.00 60.19 531 SER A C 1
ATOM 3878 O O . SER A 1 531 ? -31.444 -26.430 -13.707 1.00 60.19 531 SER A O 1
ATOM 3880 N N . TYR A 1 532 ? -30.641 -24.456 -12.998 1.00 65.00 532 TYR A N 1
ATOM 3881 C CA . TYR A 1 532 ? -30.136 -23.991 -14.278 1.00 65.00 532 TYR A CA 1
ATOM 3882 C C . TYR A 1 532 ? -28.837 -23.213 -14.101 1.00 65.00 532 TYR A C 1
ATOM 3884 O O . TYR A 1 532 ? -28.805 -22.221 -13.382 1.00 65.00 532 TYR A O 1
ATOM 3892 N N . SER A 1 533 ? -27.775 -23.635 -14.780 1.00 64.19 533 SER A N 1
ATOM 3893 C CA . SER A 1 533 ? -26.530 -22.868 -14.838 1.00 64.19 533 SER A CA 1
ATOM 3894 C C . SER A 1 533 ? -26.636 -21.814 -15.935 1.00 64.19 533 SER A C 1
ATOM 3896 O O . SER A 1 533 ? -26.736 -22.164 -17.116 1.00 64.19 533 SER A O 1
ATOM 3898 N N . ALA A 1 534 ? -26.617 -20.542 -15.536 1.00 58.16 534 ALA A N 1
ATOM 3899 C CA . ALA A 1 534 ? -26.659 -19.408 -16.452 1.00 58.16 534 ALA A CA 1
ATOM 3900 C C . ALA A 1 534 ? -25.563 -19.511 -17.522 1.00 58.16 534 ALA A C 1
ATOM 3902 O O . ALA A 1 534 ? -24.450 -19.953 -17.242 1.00 58.16 534 ALA A O 1
ATOM 3903 N N . GLN A 1 535 ? -25.889 -19.141 -18.754 1.00 65.00 535 GLN A N 1
ATOM 3904 C CA . GLN A 1 535 ? -24.985 -19.164 -19.904 1.00 65.00 535 GLN A CA 1
ATOM 3905 C C . GLN A 1 535 ? -24.614 -17.734 -20.312 1.00 65.00 535 GLN A C 1
ATOM 3907 O O . GLN A 1 535 ? -25.316 -16.783 -19.958 1.00 65.00 535 GLN A O 1
ATOM 3912 N N . SER A 1 536 ? -23.524 -17.574 -21.069 1.00 56.31 536 SER A N 1
ATOM 3913 C CA . SER A 1 536 ? -23.032 -16.254 -21.472 1.00 56.31 536 SER A CA 1
ATOM 3914 C C . SER A 1 536 ? -24.108 -15.414 -22.168 1.00 56.31 536 SER A C 1
ATOM 3916 O O . SER A 1 536 ? -24.707 -15.819 -23.171 1.00 56.31 536 SER A O 1
ATOM 3918 N N . GLY A 1 537 ? -24.361 -14.222 -21.626 1.00 57.41 537 GLY A N 1
ATOM 3919 C CA . GLY A 1 537 ? -25.348 -13.277 -22.144 1.00 57.41 537 GLY A CA 1
ATOM 3920 C C . GLY A 1 537 ? -26.808 -13.663 -21.893 1.00 57.41 537 GLY A C 1
ATOM 3921 O O . GLY A 1 537 ? -27.676 -13.180 -22.630 1.00 57.41 537 GLY A O 1
ATOM 3922 N N . ASP A 1 538 ? -27.097 -14.541 -20.929 1.00 69.31 538 ASP A N 1
ATOM 3923 C CA . ASP A 1 538 ? -28.460 -14.788 -20.455 1.00 69.31 538 ASP A CA 1
ATOM 3924 C C . ASP A 1 538 ? -29.079 -13.514 -19.857 1.00 69.31 538 ASP A C 1
ATOM 3926 O O . ASP A 1 538 ? -28.456 -12.758 -19.123 1.00 69.31 538 ASP A O 1
ATOM 3930 N N . ASN A 1 539 ? -30.348 -13.283 -20.183 1.00 78.00 539 ASN A N 1
ATOM 3931 C CA . ASN A 1 539 ? -31.194 -12.252 -19.588 1.00 78.00 539 ASN A CA 1
ATOM 3932 C C . ASN A 1 539 ? -32.621 -12.798 -19.490 1.00 78.00 539 ASN A C 1
ATOM 3934 O O . ASN A 1 539 ? -32.934 -13.859 -20.042 1.00 78.00 539 ASN A O 1
ATOM 3938 N N . CYS A 1 540 ? -33.527 -12.086 -18.823 1.00 75.94 540 CYS A N 1
ATOM 3939 C CA . CYS A 1 540 ? -34.873 -12.621 -18.592 1.00 75.94 540 CYS A CA 1
ATOM 3940 C C . CYS A 1 540 ? -35.679 -12.900 -19.870 1.00 75.94 540 CYS A C 1
ATOM 3942 O O . CYS A 1 540 ? -36.574 -13.741 -19.831 1.00 75.94 540 CYS A O 1
ATOM 3944 N N . THR A 1 541 ? -35.346 -12.278 -21.004 1.00 78.06 541 THR A N 1
ATOM 3945 C CA . THR A 1 541 ? -35.943 -12.598 -22.311 1.00 78.06 541 THR A CA 1
ATOM 3946 C C . THR A 1 541 ? -35.464 -13.955 -22.827 1.00 78.06 541 THR A C 1
ATOM 3948 O O . THR A 1 541 ? -36.288 -14.779 -23.226 1.00 78.06 541 THR A O 1
ATOM 3951 N N . LYS A 1 542 ? -34.156 -14.234 -22.755 1.00 79.06 542 LYS A N 1
ATOM 3952 C CA . LYS A 1 542 ? -33.594 -15.546 -23.125 1.00 79.06 542 LYS A CA 1
ATOM 3953 C C . LYS A 1 542 ? -34.041 -16.655 -22.174 1.00 79.06 542 LYS A C 1
ATOM 3955 O O . LYS A 1 542 ? -34.382 -17.742 -22.632 1.00 79.06 542 LYS A O 1
ATOM 3960 N N . LEU A 1 543 ? -34.126 -16.371 -20.873 1.00 77.12 543 LEU A N 1
ATOM 3961 C CA . LEU A 1 543 ? -34.651 -17.319 -19.887 1.00 77.12 543 LEU A CA 1
ATOM 3962 C C . LEU A 1 543 ? -36.137 -17.608 -20.121 1.00 77.12 543 LEU A C 1
ATOM 3964 O O . LEU A 1 543 ? -36.535 -18.768 -20.120 1.00 77.12 543 LEU A O 1
ATOM 3968 N N . ALA A 1 544 ? -36.957 -16.590 -20.392 1.00 78.00 544 ALA A N 1
ATOM 3969 C CA . ALA A 1 544 ? -38.371 -16.788 -20.708 1.00 78.00 544 ALA A CA 1
ATOM 3970 C C . ALA A 1 544 ? -38.560 -17.687 -21.940 1.00 78.00 544 ALA A C 1
ATOM 3972 O O . ALA A 1 544 ? -39.338 -18.638 -21.884 1.00 78.00 544 ALA A O 1
ATOM 3973 N N . ALA A 1 545 ? -37.784 -17.455 -23.005 1.00 73.81 545 ALA A N 1
ATOM 3974 C CA . ALA A 1 545 ? -37.788 -18.309 -24.191 1.00 73.81 545 ALA A CA 1
ATOM 3975 C C . ALA A 1 545 ? -37.331 -19.747 -23.879 1.00 73.81 545 ALA A C 1
ATOM 3977 O O . ALA A 1 545 ? -37.957 -20.705 -24.328 1.00 73.81 545 ALA A O 1
ATOM 3978 N N . LYS A 1 546 ? -36.279 -19.908 -23.065 1.00 79.81 546 LYS A N 1
ATOM 3979 C CA . LYS A 1 546 ? -35.723 -21.214 -22.680 1.00 79.81 546 LYS A CA 1
ATOM 3980 C C . LYS A 1 546 ? -36.670 -22.046 -21.814 1.00 79.81 546 LYS A C 1
ATOM 3982 O O . LYS A 1 546 ? -36.777 -23.251 -22.019 1.00 79.81 546 LYS A O 1
ATOM 3987 N N . PHE A 1 547 ? -37.359 -21.412 -20.869 1.00 77.06 547 PHE A N 1
ATOM 3988 C CA . PHE A 1 547 ? -38.308 -22.062 -19.959 1.00 77.06 547 PHE A CA 1
ATOM 3989 C C . PHE A 1 547 ? -39.758 -22.021 -20.467 1.00 77.06 547 PHE A C 1
ATOM 3991 O O . PHE A 1 547 ? -40.675 -22.365 -19.724 1.00 77.06 547 PHE A O 1
ATOM 3998 N N . GLY A 1 548 ? -39.978 -21.617 -21.726 1.00 70.44 548 GLY A N 1
ATOM 3999 C CA . GLY A 1 548 ? -41.285 -21.675 -22.388 1.00 70.44 548 GLY A CA 1
ATOM 4000 C C . GLY A 1 548 ? -42.358 -20.780 -21.759 1.00 70.44 548 GLY A C 1
ATOM 4001 O O . GLY A 1 548 ? -43.535 -21.132 -21.767 1.00 70.44 548 GLY A O 1
ATOM 4002 N N . THR A 1 549 ? -41.963 -19.638 -21.196 1.00 79.56 549 THR A N 1
ATOM 4003 C CA . THR A 1 549 ? -42.837 -18.723 -20.446 1.00 79.56 549 THR A CA 1
ATOM 4004 C C . THR A 1 549 ? -42.631 -17.264 -20.884 1.00 79.56 549 THR A C 1
ATOM 4006 O O . THR A 1 549 ? -41.994 -16.993 -21.899 1.00 79.56 549 THR A O 1
ATOM 4009 N N . THR A 1 550 ? -43.174 -16.290 -20.147 1.00 76.25 550 THR A N 1
ATOM 4010 C CA . THR A 1 550 ? -43.001 -14.854 -20.434 1.00 76.25 550 THR A CA 1
ATOM 4011 C C . THR A 1 550 ? -42.014 -14.190 -19.475 1.00 76.25 550 THR A C 1
ATOM 4013 O O . THR A 1 550 ? -41.833 -14.632 -18.341 1.00 76.25 550 THR A O 1
ATOM 4016 N N . VAL A 1 551 ? -41.412 -13.070 -19.893 1.00 70.44 551 VAL A N 1
ATOM 4017 C CA . VAL A 1 551 ? -40.530 -12.257 -19.029 1.00 70.44 551 VAL A CA 1
ATOM 4018 C C . VAL A 1 551 ? -41.262 -11.800 -17.765 1.00 70.44 551 VAL A C 1
ATOM 4020 O O . VAL A 1 551 ? -40.685 -11.806 -16.680 1.00 70.44 551 VAL A O 1
ATOM 4023 N N . ALA A 1 552 ? -42.547 -11.456 -17.889 1.00 67.50 552 ALA A N 1
ATOM 4024 C CA . ALA A 1 552 ? -43.392 -11.088 -16.757 1.00 67.50 552 ALA A CA 1
ATOM 4025 C C . ALA A 1 552 ? -43.550 -12.250 -15.762 1.00 67.50 552 ALA A C 1
ATOM 4027 O O . ALA A 1 552 ? -43.514 -12.029 -14.553 1.00 67.50 552 ALA A O 1
ATOM 4028 N N . LEU A 1 553 ? -43.663 -13.489 -16.250 1.00 68.00 553 LEU A N 1
ATOM 4029 C CA . LEU A 1 553 ? -43.765 -14.690 -15.418 1.00 68.00 553 LEU A CA 1
ATOM 4030 C C . LEU A 1 553 ? -42.418 -15.111 -14.806 1.00 68.00 553 LEU A C 1
ATOM 4032 O O . LEU A 1 553 ? -42.400 -15.471 -13.632 1.00 68.00 553 LEU A O 1
ATOM 4036 N N . ILE A 1 554 ? -41.295 -14.987 -15.531 1.00 74.69 554 ILE A N 1
ATOM 4037 C CA . ILE A 1 554 ? -39.937 -15.192 -14.982 1.00 74.69 554 ILE A CA 1
ATOM 4038 C C . ILE A 1 554 ? -39.666 -14.210 -13.840 1.00 74.69 554 ILE A C 1
ATOM 4040 O O . ILE A 1 554 ? -39.252 -14.635 -12.764 1.00 74.69 554 ILE A O 1
ATOM 4044 N N . LYS A 1 555 ? -39.952 -12.916 -14.043 1.00 71.00 555 LYS A N 1
ATOM 4045 C CA . LYS A 1 555 ? -39.742 -11.873 -13.028 1.00 71.00 555 LYS A CA 1
ATOM 4046 C C . LYS A 1 555 ? -40.668 -12.042 -11.822 1.00 71.00 555 LYS A C 1
ATOM 4048 O O . LYS A 1 555 ? -40.212 -11.947 -10.691 1.00 71.00 555 LYS A O 1
ATOM 4053 N N . SER A 1 556 ? -41.954 -12.326 -12.049 1.00 61.81 556 SER A N 1
ATOM 4054 C CA . SER A 1 556 ? -42.931 -12.475 -10.955 1.00 61.81 556 SER A CA 1
ATOM 4055 C C . SER A 1 556 ? -42.767 -13.771 -10.155 1.00 61.81 556 SER A C 1
ATOM 4057 O O . SER A 1 556 ? -43.101 -13.788 -8.974 1.00 61.81 556 SER A O 1
ATOM 4059 N N . SER A 1 557 ? -42.220 -14.833 -10.756 1.00 66.25 557 SER A N 1
ATOM 4060 C CA . SER A 1 557 ? -42.012 -16.129 -10.088 1.00 66.25 557 SER A CA 1
ATOM 4061 C C . SER A 1 557 ? -40.626 -16.281 -9.440 1.00 66.25 557 SER A C 1
ATOM 4063 O O . SER A 1 557 ? -40.450 -17.196 -8.639 1.00 66.25 557 SER A O 1
ATOM 4065 N N . ASN A 1 558 ? -39.665 -15.391 -9.745 1.00 68.50 558 ASN A N 1
ATOM 4066 C CA . ASN A 1 558 ? -38.288 -15.390 -9.207 1.00 68.50 558 ASN A CA 1
ATOM 4067 C C . ASN A 1 558 ? -37.823 -14.006 -8.668 1.00 68.50 558 ASN A C 1
ATOM 4069 O O . ASN A 1 558 ? -36.731 -13.553 -9.010 1.00 68.50 558 ASN A O 1
ATOM 4073 N N . PRO A 1 559 ? -38.624 -13.283 -7.861 1.00 52.62 559 PRO A N 1
ATOM 4074 C CA . PRO A 1 559 ? -38.493 -11.826 -7.740 1.00 52.62 559 PRO A CA 1
ATOM 4075 C C . PRO A 1 559 ? -37.409 -11.305 -6.780 1.00 52.62 559 PRO A C 1
ATOM 4077 O O . PRO A 1 559 ? -37.123 -10.113 -6.816 1.00 52.62 559 PRO A O 1
ATOM 4080 N N . SER A 1 560 ? -36.822 -12.132 -5.905 1.00 48.56 560 SER A N 1
ATOM 4081 C CA . SER A 1 560 ? -35.934 -11.643 -4.830 1.00 48.56 560 SER A CA 1
ATOM 4082 C C . SER A 1 560 ? -34.429 -11.786 -5.084 1.00 48.56 560 SER A C 1
ATOM 4084 O O . SER A 1 560 ? -33.649 -11.182 -4.356 1.00 48.56 560 SER A O 1
ATOM 4086 N N . TRP A 1 561 ? -34.002 -12.559 -6.086 1.00 49.72 561 TRP A N 1
ATOM 4087 C CA . TRP A 1 561 ? -32.575 -12.819 -6.351 1.00 49.72 561 TRP A CA 1
ATOM 4088 C C . TRP A 1 561 ? -32.192 -12.769 -7.835 1.00 49.72 561 TRP A C 1
ATOM 4090 O O . TRP A 1 561 ? -31.007 -12.730 -8.151 1.00 49.72 561 TRP A O 1
ATOM 4100 N N . LEU A 1 562 ? -33.161 -12.770 -8.758 1.00 51.03 562 LEU A N 1
ATOM 4101 C CA . LEU A 1 562 ? -32.881 -12.767 -10.191 1.00 51.03 562 LEU A CA 1
ATOM 4102 C C . LEU A 1 562 ? -32.849 -11.330 -10.731 1.00 51.03 562 LEU A C 1
ATOM 4104 O O . LEU A 1 562 ? -33.897 -10.739 -10.998 1.00 51.03 562 LEU A O 1
ATOM 4108 N N . ASN A 1 563 ? -31.646 -10.780 -10.922 1.00 65.38 563 ASN A N 1
ATOM 4109 C CA . ASN A 1 563 ? -31.449 -9.525 -11.647 1.00 65.38 563 ASN A CA 1
ATOM 4110 C C . ASN A 1 563 ? -31.362 -9.803 -13.155 1.00 65.38 563 ASN A C 1
ATOM 4112 O O . ASN A 1 563 ? -30.438 -10.454 -13.620 1.00 65.38 563 ASN A O 1
ATOM 4116 N N . CYS A 1 564 ? -32.330 -9.318 -13.932 1.00 55.31 564 CYS A N 1
ATOM 4117 C CA . CYS A 1 564 ? -32.453 -9.639 -15.356 1.00 55.31 564 CYS A CA 1
ATOM 4118 C C . CYS A 1 564 ? -31.397 -9.007 -16.264 1.00 55.31 564 CYS A C 1
ATOM 4120 O O . CYS A 1 564 ? -31.281 -9.447 -17.410 1.00 55.31 564 CYS A O 1
ATOM 4122 N N . ASP A 1 565 ? -30.696 -7.995 -15.757 1.00 60.50 565 ASP A N 1
ATOM 4123 C CA . ASP A 1 565 ? -29.694 -7.222 -16.489 1.00 60.50 565 ASP A CA 1
ATOM 4124 C C . ASP A 1 565 ? -28.262 -7.576 -16.045 1.00 60.50 565 ASP A C 1
ATOM 4126 O O . ASP A 1 565 ? -27.302 -7.072 -16.617 1.00 60.50 565 ASP A O 1
ATOM 4130 N N . ASP A 1 566 ? -28.120 -8.469 -15.056 1.00 51.09 566 ASP A N 1
ATOM 4131 C CA . ASP A 1 566 ? -26.841 -8.852 -14.452 1.00 51.09 566 ASP A CA 1
ATOM 4132 C C . ASP A 1 566 ? -26.863 -10.334 -14.031 1.00 51.09 566 ASP A C 1
ATOM 4134 O O . ASP A 1 566 ? -26.947 -10.684 -12.852 1.00 51.09 566 ASP A O 1
ATOM 4138 N N . ILE A 1 567 ? -26.883 -11.227 -15.029 1.00 57.34 567 ILE A N 1
ATOM 4139 C CA . ILE A 1 567 ? -26.852 -12.682 -14.831 1.00 57.34 567 ILE A CA 1
ATOM 4140 C C . ILE A 1 567 ? -25.474 -13.207 -15.246 1.00 57.34 567 ILE A C 1
ATOM 4142 O O . ILE A 1 567 ? -25.183 -13.332 -16.436 1.00 57.34 567 ILE A O 1
ATOM 4146 N N . TRP A 1 568 ? -24.628 -13.525 -14.264 1.00 43.97 568 TRP A N 1
ATOM 4147 C CA . TRP A 1 568 ? -23.257 -13.987 -14.504 1.00 43.97 568 TRP A CA 1
ATOM 4148 C C . TRP A 1 568 ? -23.219 -15.432 -15.004 1.00 43.97 568 TRP A C 1
ATOM 4150 O O . TRP A 1 568 ? -23.934 -16.303 -14.496 1.00 43.97 568 TRP A O 1
ATOM 4160 N N . GLU A 1 569 ? -22.363 -15.705 -15.985 1.00 48.03 569 GLU A N 1
ATOM 4161 C CA . GLU A 1 569 ? -22.219 -17.035 -16.572 1.00 48.03 569 GLU A CA 1
ATOM 4162 C C . GLU A 1 569 ? -21.741 -18.063 -15.534 1.00 48.03 569 GLU A C 1
ATOM 4164 O O . GLU A 1 569 ? -20.943 -17.757 -14.652 1.00 48.03 569 GLU A O 1
ATOM 4169 N N . TRP A 1 570 ? -22.264 -19.287 -15.627 1.00 38.78 570 TRP A N 1
ATOM 4170 C CA . TRP A 1 570 ? -22.068 -20.401 -14.692 1.00 38.78 570 TRP A CA 1
ATOM 4171 C C . TRP A 1 570 ? -22.691 -20.224 -13.306 1.00 38.78 570 TRP A C 1
ATOM 4173 O O . TRP A 1 570 ? -22.623 -21.153 -12.497 1.00 38.78 570 TRP A O 1
ATOM 4183 N N . THR A 1 571 ? -23.392 -19.115 -13.049 1.00 49.75 571 THR A N 1
ATOM 4184 C CA . THR A 1 571 ? -24.155 -18.957 -11.806 1.00 49.75 571 THR A CA 1
ATOM 4185 C C . THR A 1 571 ? -25.247 -20.031 -11.724 1.00 49.75 571 THR A C 1
ATOM 4187 O O . THR A 1 571 ? -26.068 -20.142 -12.642 1.00 49.75 571 THR A O 1
ATOM 4190 N N . PRO A 1 572 ? -25.293 -20.838 -10.649 1.00 46.59 572 PRO A N 1
ATOM 4191 C CA . PRO A 1 572 ? -26.351 -21.816 -10.450 1.00 46.59 572 PRO A CA 1
ATOM 4192 C C . PRO A 1 572 ? -27.632 -21.104 -9.997 1.00 46.59 572 PRO A C 1
ATOM 4194 O O . PRO A 1 572 ? -27.751 -20.659 -8.858 1.00 46.59 572 PRO A O 1
ATOM 4197 N N . LEU A 1 573 ? -28.606 -21.004 -10.897 1.00 63.06 573 LEU A N 1
ATOM 4198 C CA . LEU A 1 573 ? -29.914 -20.405 -10.650 1.00 63.06 573 LEU A CA 1
ATOM 4199 C C . LEU A 1 573 ? -30.961 -21.493 -10.392 1.00 63.06 573 LEU A C 1
ATOM 4201 O O . LEU A 1 573 ? -30.897 -22.584 -10.957 1.00 63.06 573 LEU A O 1
ATOM 4205 N N . THR A 1 574 ? -31.971 -21.194 -9.577 1.00 72.25 574 THR A N 1
ATOM 4206 C CA . THR A 1 574 ? -33.159 -22.054 -9.432 1.00 72.25 574 THR A CA 1
ATOM 4207 C C . THR A 1 574 ? -34.350 -21.350 -10.059 1.00 72.25 574 THR A C 1
ATOM 4209 O O . THR A 1 574 ? -35.006 -20.559 -9.401 1.00 72.25 574 THR A O 1
ATOM 4212 N N . ILE A 1 575 ? -34.625 -21.598 -11.338 1.00 78.00 575 ILE A N 1
ATOM 4213 C CA . ILE A 1 575 ? -35.680 -20.884 -12.065 1.00 78.00 575 ILE A CA 1
ATOM 4214 C C . ILE A 1 575 ? -37.024 -21.584 -11.851 1.00 78.00 575 ILE A C 1
ATOM 4216 O O . ILE A 1 575 ? -37.200 -22.752 -12.198 1.00 78.00 575 ILE A O 1
ATOM 4220 N N . CYS A 1 576 ? -37.976 -20.850 -11.283 1.00 76.06 576 CYS A N 1
ATOM 4221 C CA . CYS A 1 576 ? -39.343 -21.270 -11.018 1.00 76.06 576 CYS A CA 1
ATOM 4222 C C . CYS A 1 576 ? -40.307 -20.701 -12.062 1.00 76.06 576 CYS A C 1
ATOM 4224 O O . CYS A 1 576 ? -40.293 -19.500 -12.343 1.00 76.06 576 CYS A O 1
ATOM 4226 N N . VAL A 1 577 ? -41.176 -21.553 -12.608 1.00 80.12 577 VAL A N 1
ATOM 4227 C CA . VAL A 1 577 ? -42.270 -21.158 -13.509 1.00 80.12 577 VAL A CA 1
ATOM 4228 C C . VAL A 1 577 ? -43.592 -21.796 -13.058 1.00 80.12 577 VAL A C 1
ATOM 4230 O O . VAL A 1 577 ? -43.574 -22.902 -12.513 1.00 80.12 577 VAL A O 1
ATOM 4233 N N . PRO A 1 578 ? -44.755 -21.151 -13.260 1.00 71.06 578 PRO A N 1
ATOM 4234 C CA . PRO A 1 578 ? -46.038 -21.754 -12.900 1.00 71.06 578 PRO A CA 1
ATOM 4235 C C . PRO A 1 578 ? -46.338 -22.992 -13.750 1.00 71.06 578 PRO A C 1
ATOM 4237 O O . PRO A 1 578 ? -46.119 -22.987 -14.965 1.00 71.06 578 PRO A O 1
ATOM 4240 N N . ALA A 1 579 ? -46.871 -24.050 -13.133 1.00 57.25 579 ALA A N 1
ATOM 4241 C CA . ALA A 1 579 ? -47.241 -25.268 -13.850 1.00 57.25 579 ALA A CA 1
ATOM 4242 C C . ALA A 1 579 ? -48.337 -24.984 -14.900 1.00 57.25 579 ALA A C 1
ATOM 4244 O O . ALA A 1 579 ? -49.464 -24.644 -14.543 1.00 57.25 579 ALA A O 1
ATOM 4245 N N . GLY A 1 580 ? -48.014 -25.145 -16.191 1.00 60.12 580 GLY A N 1
ATOM 4246 C CA . GLY A 1 580 ? -48.984 -25.092 -17.299 1.00 60.12 580 GLY A CA 1
ATOM 4247 C C . GLY A 1 580 ? -48.761 -24.015 -18.370 1.00 60.12 580 GLY A C 1
ATOM 4248 O O . GLY A 1 580 ? -49.538 -23.956 -19.320 1.00 60.12 580 GLY A O 1
ATOM 4249 N N . ALA A 1 581 ? -47.716 -23.188 -18.281 1.00 47.59 581 ALA A N 1
ATOM 4250 C CA . ALA A 1 581 ? -47.394 -22.232 -19.342 1.00 47.59 581 ALA A CA 1
ATOM 4251 C C . ALA A 1 581 ? -46.647 -22.930 -20.495 1.00 47.59 581 ALA A C 1
ATOM 4253 O O . ALA A 1 581 ? -45.472 -23.257 -20.377 1.00 47.59 581 ALA A O 1
ATOM 4254 N N . THR A 1 582 ? -47.330 -23.175 -21.613 1.00 37.72 582 THR A N 1
ATOM 4255 C CA . THR A 1 582 ? -46.688 -23.440 -22.910 1.00 37.72 582 THR A CA 1
ATOM 4256 C C . THR A 1 582 ? -47.389 -22.619 -23.982 1.00 37.72 582 THR A C 1
ATOM 4258 O O . THR A 1 582 ? -48.615 -22.532 -23.986 1.00 37.72 582 THR A O 1
ATOM 4261 N N . THR A 1 583 ? -46.629 -22.022 -24.901 1.00 32.22 583 THR A N 1
ATOM 4262 C CA . THR A 1 583 ? -47.089 -21.747 -26.274 1.00 32.22 583 THR A CA 1
ATOM 4263 C C . THR A 1 583 ? -45.905 -21.552 -27.234 1.00 32.22 583 THR A C 1
ATOM 4265 O O . THR A 1 583 ? -45.168 -20.579 -27.148 1.00 32.22 583 THR A O 1
ATOM 4268 N N . SER A 1 584 ? -45.777 -22.535 -28.132 1.00 30.92 584 SER A N 1
ATOM 4269 C CA . SER A 1 584 ? -45.410 -22.513 -29.566 1.00 30.92 584 SER A CA 1
ATOM 4270 C C . SER A 1 584 ? -44.170 -21.764 -30.116 1.00 30.92 584 SER A C 1
ATOM 4272 O O . SER A 1 584 ? -44.063 -20.544 -30.087 1.00 30.92 584 SER A O 1
ATOM 4274 N N . THR A 1 585 ? -43.338 -22.602 -30.748 1.00 28.83 585 THR A N 1
ATOM 4275 C CA . THR A 1 585 ? -42.136 -22.521 -31.618 1.00 28.83 585 THR A CA 1
ATOM 4276 C C . THR A 1 585 ? -42.208 -21.571 -32.844 1.00 28.83 585 THR A C 1
ATOM 4278 O O . THR A 1 585 ? -43.304 -21.097 -33.146 1.00 28.83 585 THR A O 1
ATOM 4281 N N . PRO A 1 586 ? -41.088 -21.282 -33.574 1.00 33.19 586 PRO A N 1
ATOM 4282 C CA . PRO A 1 586 ? -40.407 -22.225 -34.514 1.00 33.19 586 PRO A CA 1
ATOM 4283 C C . PRO A 1 586 ? -38.850 -22.253 -34.422 1.00 33.19 586 PRO A C 1
ATOM 4285 O O . PRO A 1 586 ? -38.229 -21.219 -34.205 1.00 33.19 586 PRO A O 1
ATOM 4288 N N . THR A 1 587 ? -38.195 -23.429 -34.347 1.00 26.91 587 THR A N 1
ATOM 4289 C CA . THR A 1 587 ? -37.635 -24.296 -35.434 1.00 26.91 587 THR A CA 1
ATOM 4290 C C . THR A 1 587 ? -36.321 -23.730 -36.014 1.00 26.91 587 THR A C 1
ATOM 4292 O O . THR A 1 587 ? -36.362 -22.749 -36.743 1.00 26.91 587 THR A O 1
ATOM 4295 N N . ASP A 1 588 ? -35.138 -24.126 -35.521 1.00 27.86 588 ASP A N 1
ATOM 4296 C CA . ASP A 1 588 ? -34.308 -25.331 -35.814 1.00 27.86 588 ASP A CA 1
ATOM 4297 C C . ASP A 1 588 ? -33.206 -25.033 -36.851 1.00 27.86 588 ASP A C 1
ATOM 4299 O O . ASP A 1 588 ? -33.526 -24.548 -37.928 1.00 27.86 588 ASP A O 1
ATOM 4303 N N . VAL A 1 589 ? -31.939 -25.315 -36.506 1.00 25.92 589 VAL A N 1
ATOM 4304 C CA . VAL A 1 589 ? -31.045 -26.238 -37.242 1.00 25.92 589 VAL A CA 1
ATOM 4305 C C . VAL A 1 589 ? -29.967 -26.735 -36.263 1.00 25.92 589 VAL A C 1
ATOM 4307 O O . VAL A 1 589 ? -29.046 -26.007 -35.888 1.00 25.92 589 VAL A O 1
ATOM 4310 N N . GLN A 1 590 ? -30.085 -28.003 -35.863 1.00 26.58 590 GLN A N 1
ATOM 4311 C CA . GLN A 1 590 ? -29.019 -28.824 -35.279 1.00 26.58 590 GLN A CA 1
ATOM 4312 C C . GLN A 1 590 ? -27.815 -28.982 -36.221 1.00 26.58 590 GLN A C 1
ATOM 4314 O O . GLN A 1 590 ? -27.987 -29.217 -37.413 1.00 26.58 590 GLN A O 1
ATOM 4319 N N . THR A 1 591 ? -26.608 -29.118 -35.662 1.00 22.86 591 THR A N 1
ATOM 4320 C CA . THR A 1 591 ? -25.783 -30.309 -35.944 1.00 22.86 591 THR A CA 1
ATOM 4321 C C . THR A 1 591 ? -24.936 -30.655 -34.717 1.00 22.86 591 THR A C 1
ATOM 4323 O O . THR A 1 591 ? -24.094 -29.891 -34.261 1.00 22.86 591 THR A O 1
ATOM 4326 N N . SER A 1 592 ? -25.227 -31.827 -34.169 1.00 26.66 592 SER A N 1
ATOM 4327 C CA . SER A 1 592 ? -24.565 -32.532 -33.074 1.00 26.66 592 SER A CA 1
ATOM 4328 C C . SER A 1 592 ? -23.261 -33.201 -33.512 1.00 26.66 592 SER A C 1
ATOM 4330 O O . SER A 1 592 ? -23.217 -33.713 -34.624 1.00 26.66 592 SER A O 1
ATOM 4332 N N . THR A 1 593 ? -22.290 -33.366 -32.606 1.00 25.39 593 THR A N 1
ATOM 4333 C CA . THR A 1 593 ? -21.730 -34.689 -32.246 1.00 25.39 593 THR A CA 1
ATOM 4334 C C . THR A 1 593 ? -21.011 -34.590 -30.896 1.00 25.39 593 THR A C 1
ATOM 4336 O O . THR A 1 593 ? -20.147 -33.745 -30.694 1.00 25.39 593 THR A O 1
ATOM 4339 N N . SER A 1 594 ? -21.394 -35.461 -29.970 1.00 26.28 594 SER A N 1
ATOM 4340 C CA . SER A 1 594 ? -20.803 -35.674 -28.652 1.00 26.28 594 SER A CA 1
ATOM 4341 C C . SER A 1 594 ? -19.840 -36.861 -28.686 1.00 26.28 594 SER A C 1
ATOM 4343 O O . SER A 1 594 ? -20.123 -37.863 -29.339 1.00 26.28 594 SER A O 1
ATOM 4345 N N . THR A 1 595 ? -18.751 -36.816 -27.917 1.00 25.20 595 THR A N 1
ATOM 4346 C CA . THR A 1 595 ? -18.157 -38.027 -27.327 1.00 25.20 595 THR A CA 1
ATOM 4347 C C . THR A 1 595 ? -17.423 -37.661 -26.041 1.00 25.20 595 THR A C 1
ATOM 4349 O O . THR A 1 595 ? -16.535 -36.816 -26.027 1.00 25.20 595 THR A O 1
ATOM 4352 N N . SER A 1 596 ? -17.833 -38.295 -24.952 1.00 28.20 596 SER A N 1
ATOM 4353 C CA . SER A 1 596 ? -17.210 -38.260 -23.636 1.00 28.20 596 SER A CA 1
ATOM 4354 C C . SER A 1 596 ? -16.225 -39.418 -23.495 1.00 28.20 596 SER A C 1
ATOM 4356 O O . SER A 1 596 ? -16.518 -40.540 -23.907 1.00 28.20 596 SER A O 1
ATOM 4358 N N . THR A 1 597 ? -15.085 -39.193 -22.842 1.00 26.94 597 THR A N 1
ATOM 4359 C CA . THR A 1 597 ? -14.363 -40.256 -22.124 1.00 26.94 597 THR A CA 1
ATOM 4360 C C . THR A 1 597 ? -13.561 -39.646 -20.976 1.00 26.94 597 THR A C 1
ATOM 4362 O O . THR A 1 597 ? -12.886 -38.636 -21.140 1.00 26.94 597 THR A O 1
ATOM 4365 N N . SER A 1 598 ? -13.686 -40.256 -19.799 1.00 30.97 598 SER A N 1
ATOM 4366 C CA . SER A 1 598 ? -12.950 -39.942 -18.576 1.00 30.97 598 SER A CA 1
ATOM 4367 C C . SER A 1 598 ? -11.865 -40.995 -18.366 1.00 30.97 598 SER A C 1
ATOM 4369 O O . SER A 1 598 ? -12.153 -42.178 -18.542 1.00 30.97 598 SER A O 1
ATOM 4371 N N . SER A 1 599 ? -10.670 -40.583 -17.934 1.00 32.09 599 SER A N 1
ATOM 4372 C CA . SER A 1 599 ? -9.780 -41.418 -17.112 1.00 32.09 599 SER A CA 1
ATOM 4373 C C . SER A 1 599 ? -8.602 -40.610 -16.554 1.00 32.09 599 SER A C 1
ATOM 4375 O O . SER A 1 599 ? -7.881 -39.950 -17.298 1.00 32.09 599 SER A O 1
ATOM 4377 N N . SER A 1 600 ? -8.420 -40.693 -15.233 1.00 30.22 600 SER A N 1
ATOM 4378 C CA . SER A 1 600 ? -7.277 -40.197 -14.455 1.00 30.22 600 SER A CA 1
ATOM 4379 C C . SER A 1 600 ? -5.993 -40.998 -14.698 1.00 30.22 600 SER A C 1
ATOM 4381 O O . SER A 1 600 ? -6.067 -42.222 -14.775 1.00 30.22 600 SER A O 1
ATOM 4383 N N . ALA A 1 601 ? -4.826 -40.338 -14.656 1.00 28.41 601 ALA A N 1
ATOM 4384 C CA . ALA A 1 601 ? -3.596 -40.844 -14.024 1.00 28.41 601 ALA A CA 1
ATOM 4385 C C . ALA A 1 601 ? -2.517 -39.743 -13.896 1.00 28.41 601 ALA A C 1
ATOM 4387 O O . ALA A 1 601 ? -2.481 -38.783 -14.656 1.00 28.41 601 ALA A O 1
ATOM 4388 N N . THR A 1 602 ? -1.671 -39.917 -12.884 1.00 27.19 602 THR A N 1
ATOM 4389 C CA . THR A 1 602 ? -0.793 -38.963 -12.189 1.00 27.19 602 THR A CA 1
ATOM 4390 C C . THR A 1 602 ? 0.553 -38.654 -12.879 1.00 27.19 602 THR A C 1
ATOM 4392 O O . THR A 1 602 ? 1.145 -39.523 -13.506 1.00 27.19 602 THR A O 1
ATOM 4395 N N . SER A 1 603 ? 1.021 -37.410 -12.674 1.00 35.19 603 SER A N 1
ATOM 4396 C CA . SER A 1 603 ? 2.360 -36.782 -12.812 1.00 35.19 603 SER A CA 1
ATOM 4397 C C . SER A 1 603 ? 3.520 -37.506 -13.523 1.00 35.19 603 SER A C 1
ATOM 4399 O O . SER A 1 603 ? 3.934 -38.574 -13.082 1.00 35.19 603 SER A O 1
ATOM 4401 N N . THR A 1 604 ? 4.209 -36.801 -14.434 1.00 28.14 604 THR A N 1
ATOM 4402 C CA . THR A 1 604 ? 5.656 -36.452 -14.366 1.00 28.14 604 THR A CA 1
ATOM 4403 C C . THR A 1 604 ? 5.939 -35.340 -15.395 1.00 28.14 604 THR A C 1
ATOM 4405 O O . THR A 1 604 ? 5.463 -35.416 -16.523 1.00 28.14 604 THR A O 1
ATOM 4408 N N . ALA A 1 605 ? 6.672 -34.294 -15.006 1.00 45.78 605 ALA A N 1
ATOM 4409 C CA . ALA A 1 605 ? 7.017 -33.147 -15.849 1.00 45.78 605 ALA A CA 1
ATOM 4410 C C . ALA A 1 605 ? 8.170 -33.454 -16.824 1.00 45.78 605 ALA A C 1
ATOM 4412 O O . ALA A 1 605 ? 9.199 -33.987 -16.406 1.00 45.78 605 ALA A O 1
ATOM 4413 N N . THR A 1 606 ? 8.035 -33.064 -18.097 1.00 33.06 606 THR A N 1
ATOM 4414 C CA . THR A 1 606 ? 9.153 -32.735 -19.006 1.00 33.06 606 THR A CA 1
ATOM 4415 C C . THR A 1 606 ? 8.640 -31.816 -20.128 1.00 33.06 606 THR A C 1
ATOM 4417 O O . THR A 1 606 ? 7.509 -31.967 -20.577 1.00 33.06 606 THR A O 1
ATOM 4420 N N . GLU A 1 607 ? 9.455 -30.830 -20.503 1.00 51.19 607 GLU A N 1
ATOM 4421 C CA . GLU A 1 607 ? 9.153 -29.605 -21.263 1.00 51.19 607 GLU A CA 1
ATOM 4422 C C . GLU A 1 607 ? 8.267 -29.762 -22.515 1.00 51.19 607 GLU A C 1
ATOM 4424 O O . GLU A 1 607 ? 8.608 -30.462 -23.467 1.00 51.19 607 GLU A O 1
ATOM 4429 N N . THR A 1 608 ? 7.158 -29.016 -22.544 1.00 57.91 608 THR A N 1
ATOM 4430 C CA . THR A 1 608 ? 6.167 -28.987 -23.635 1.00 57.91 608 THR A CA 1
ATOM 4431 C C . THR A 1 608 ? 6.132 -27.656 -24.394 1.00 57.91 608 THR A C 1
ATOM 4433 O O . THR A 1 608 ? 5.149 -27.393 -25.073 1.00 57.91 608 THR A O 1
ATOM 4436 N N . CYS A 1 609 ? 7.156 -26.798 -24.298 1.00 66.88 609 CYS A N 1
ATOM 4437 C CA . CYS A 1 609 ? 7.124 -25.466 -24.917 1.00 66.88 609 CYS A CA 1
ATOM 4438 C C . CYS A 1 609 ? 7.950 -25.364 -26.196 1.00 66.88 609 CYS A C 1
ATOM 4440 O O . CYS A 1 609 ? 9.176 -25.356 -26.131 1.00 66.88 609 CYS A O 1
ATOM 4442 N N . VAL A 1 610 ? 7.294 -25.259 -27.358 1.00 60.53 610 VAL A N 1
ATOM 4443 C CA . VAL A 1 610 ? 7.987 -25.136 -28.657 1.00 60.53 610 VAL A CA 1
ATOM 4444 C C . VAL A 1 610 ? 8.348 -23.689 -28.962 1.00 60.53 610 VAL A C 1
ATOM 4446 O O . VAL A 1 610 ? 9.428 -23.416 -29.477 1.00 60.53 610 VAL A O 1
ATOM 4449 N N . THR A 1 611 ? 7.456 -22.755 -28.642 1.00 60.31 611 THR A N 1
ATOM 4450 C CA . THR A 1 611 ? 7.720 -21.318 -28.746 1.00 60.31 611 THR A CA 1
ATOM 4451 C C . THR A 1 611 ? 6.884 -20.555 -27.728 1.00 60.31 611 THR A C 1
ATOM 4453 O O . THR A 1 611 ? 5.850 -21.051 -27.278 1.00 60.31 611 THR A O 1
ATOM 4456 N N . LYS A 1 612 ? 7.323 -19.350 -27.367 1.00 63.03 612 LYS A N 1
ATOM 4457 C CA . LYS A 1 612 ? 6.541 -18.419 -26.554 1.00 63.03 612 LYS A CA 1
ATOM 4458 C C . LYS A 1 612 ? 5.889 -17.387 -27.467 1.00 63.03 612 LYS A C 1
ATOM 4460 O O . LYS A 1 612 ? 6.528 -16.872 -28.381 1.00 63.03 612 LYS A O 1
ATOM 4465 N N . TYR A 1 613 ? 4.621 -17.110 -27.219 1.00 66.75 613 TYR A N 1
ATOM 4466 C CA . TYR A 1 613 ? 3.815 -16.133 -27.926 1.00 66.75 613 TYR A CA 1
ATOM 4467 C C . TYR A 1 613 ? 3.336 -15.084 -26.926 1.00 66.75 613 TYR A C 1
ATOM 4469 O O . TYR A 1 613 ? 2.723 -15.433 -25.925 1.00 66.75 613 TYR A O 1
ATOM 4477 N N . ALA A 1 614 ? 3.640 -13.816 -27.177 1.00 59.75 614 ALA A N 1
ATOM 4478 C CA . ALA A 1 614 ? 3.124 -12.717 -26.374 1.00 59.75 614 ALA A CA 1
ATOM 4479 C C . ALA A 1 614 ? 1.694 -12.413 -26.829 1.00 59.75 614 ALA A C 1
ATOM 4481 O O . ALA A 1 614 ? 1.473 -12.151 -28.012 1.00 59.75 614 ALA A O 1
ATOM 4482 N N . ALA A 1 615 ? 0.736 -12.488 -25.909 1.00 54.19 615 ALA A N 1
ATOM 4483 C CA . ALA A 1 615 ? -0.667 -12.316 -26.244 1.00 54.19 615 ALA A CA 1
ATOM 4484 C C . ALA A 1 615 ? -0.986 -10.904 -26.779 1.00 54.19 615 ALA A C 1
ATOM 4486 O O . ALA A 1 615 ? -0.396 -9.911 -26.364 1.00 54.19 615 ALA A O 1
ATOM 4487 N N . GLY A 1 616 ? -1.927 -10.801 -27.707 1.00 47.72 616 GLY A N 1
ATOM 4488 C CA . GLY A 1 616 ? -2.480 -9.540 -28.206 1.00 47.72 616 GLY A CA 1
ATOM 4489 C C . GLY A 1 616 ? -3.633 -9.007 -27.345 1.00 47.72 616 GLY A C 1
ATOM 4490 O O . GLY A 1 616 ? -4.033 -9.616 -26.355 1.00 47.72 616 GLY A O 1
ATOM 4491 N N . ASP A 1 617 ? -4.204 -7.869 -27.745 1.00 53.44 617 ASP A N 1
ATOM 4492 C CA . ASP A 1 617 ? -5.372 -7.290 -27.068 1.00 53.44 617 ASP A CA 1
ATOM 4493 C C . ASP A 1 617 ? -6.606 -8.204 -27.188 1.00 53.44 617 ASP A C 1
ATOM 4495 O O . ASP A 1 617 ? -6.942 -8.669 -28.280 1.00 53.44 617 ASP A O 1
ATOM 4499 N N . ASN A 1 618 ? -7.336 -8.389 -26.081 1.00 61.28 618 ASN A N 1
ATOM 4500 C CA . ASN A 1 618 ? -8.577 -9.178 -26.001 1.00 61.28 618 ASN A CA 1
ATOM 4501 C C . ASN A 1 618 ? -8.431 -10.651 -26.428 1.00 61.28 618 ASN A C 1
ATOM 4503 O O . ASN A 1 618 ? -9.362 -11.242 -26.987 1.00 61.28 618 ASN A O 1
ATOM 4507 N N . GLU A 1 619 ? -7.268 -11.258 -26.198 1.00 64.44 619 GLU A N 1
ATOM 4508 C CA . GLU A 1 619 ? -7.061 -12.658 -26.543 1.00 64.44 619 GLU A CA 1
ATOM 4509 C C . GLU A 1 619 ? -7.690 -13.635 -25.544 1.00 64.44 619 GLU A C 1
ATOM 4511 O O . GLU A 1 619 ? -7.960 -13.334 -24.390 1.00 64.44 619 GLU A O 1
ATOM 4516 N N . THR A 1 620 ? -7.960 -14.844 -26.019 1.00 78.81 620 THR A N 1
ATOM 4517 C CA . THR A 1 620 ? -8.533 -15.970 -25.280 1.00 78.81 620 THR A CA 1
ATOM 4518 C C . THR A 1 620 ? -7.776 -17.228 -25.688 1.00 78.81 620 THR A C 1
ATOM 4520 O O . THR A 1 620 ? -7.147 -17.266 -26.749 1.00 78.81 620 THR A O 1
ATOM 4523 N N . CYS A 1 621 ? -7.877 -18.315 -24.925 1.00 74.81 621 CYS A N 1
ATOM 4524 C CA . CYS A 1 621 ? -7.269 -19.577 -25.351 1.00 74.81 621 CYS A CA 1
ATOM 4525 C C . CYS A 1 621 ? -7.834 -20.043 -26.699 1.00 74.81 621 CYS A C 1
ATOM 4527 O O . CYS A 1 621 ? -7.121 -20.694 -27.450 1.00 74.81 621 CYS A O 1
ATOM 4529 N N . ILE A 1 622 ? -9.079 -19.684 -27.041 1.00 71.88 622 ILE A N 1
ATOM 4530 C CA . ILE A 1 622 ? -9.696 -20.004 -28.336 1.00 71.88 622 ILE A CA 1
ATOM 4531 C C . ILE A 1 622 ? -9.067 -19.184 -29.464 1.00 71.88 622 ILE A C 1
ATOM 4533 O O . ILE A 1 622 ? -8.727 -19.754 -30.502 1.00 71.88 622 ILE A O 1
ATOM 4537 N N . THR A 1 623 ? -8.895 -17.871 -29.291 1.00 73.12 623 THR A N 1
ATOM 4538 C CA . THR A 1 623 ? -8.305 -17.020 -30.340 1.00 73.12 623 THR A CA 1
ATOM 4539 C C . THR A 1 623 ? -6.839 -17.377 -30.567 1.00 73.12 623 THR A C 1
ATOM 4541 O O . THR A 1 623 ? -6.422 -17.520 -31.716 1.00 73.12 623 THR A O 1
ATOM 4544 N N . VAL A 1 624 ? -6.092 -17.650 -29.494 1.00 71.38 624 VAL A N 1
ATOM 4545 C CA . VAL A 1 624 ? -4.698 -18.108 -29.551 1.00 71.38 624 VAL A CA 1
ATOM 4546 C C . VAL A 1 624 ? -4.612 -19.497 -30.183 1.00 71.38 624 VAL A C 1
ATOM 4548 O O . VAL A 1 624 ? -3.875 -19.695 -31.146 1.00 71.38 624 VAL A O 1
ATOM 4551 N N . ALA A 1 625 ? -5.420 -20.459 -29.729 1.00 73.31 625 ALA A N 1
ATOM 4552 C CA . ALA A 1 625 ? -5.439 -21.802 -30.304 1.00 73.31 625 ALA A CA 1
ATOM 4553 C C . ALA A 1 625 ? -5.794 -21.789 -31.794 1.00 73.31 625 ALA A C 1
ATOM 4555 O O . ALA A 1 625 ? -5.156 -22.484 -32.580 1.00 73.31 625 ALA A O 1
ATOM 4556 N N . THR A 1 626 ? -6.737 -20.941 -32.208 1.00 69.94 626 THR A N 1
ATOM 4557 C CA . THR A 1 626 ? -7.085 -20.753 -33.623 1.00 69.94 626 THR A CA 1
ATOM 4558 C C . THR A 1 626 ? -5.899 -20.202 -34.418 1.00 69.94 626 THR A C 1
ATOM 4560 O O . THR A 1 626 ? -5.615 -20.708 -35.505 1.00 69.94 626 THR A O 1
ATOM 4563 N N . LYS A 1 627 ? -5.162 -19.224 -33.863 1.00 69.75 627 LYS A N 1
ATOM 4564 C CA . LYS A 1 627 ? -3.954 -18.632 -34.473 1.00 69.75 627 LYS A CA 1
ATOM 4565 C C . LYS A 1 627 ? -2.875 -19.688 -34.725 1.00 69.75 627 LYS A C 1
ATOM 4567 O O . LYS A 1 627 ? -2.226 -19.671 -35.768 1.00 69.75 627 LYS A O 1
ATOM 4572 N N . PHE A 1 628 ? -2.748 -20.649 -33.812 1.00 70.69 628 PHE A N 1
ATOM 4573 C CA . PHE A 1 628 ? -1.759 -21.722 -33.881 1.00 70.69 628 PHE A CA 1
ATOM 4574 C C . PHE A 1 628 ? -2.323 -23.067 -34.356 1.00 70.69 628 PHE A C 1
ATOM 4576 O O . PHE A 1 628 ? -1.605 -24.053 -34.317 1.00 70.69 628 PHE A O 1
ATOM 4583 N N . GLY A 1 629 ? -3.567 -23.160 -34.836 1.00 63.75 629 GLY A N 1
ATOM 4584 C CA . GLY A 1 629 ? -4.153 -24.429 -35.298 1.00 63.75 629 GLY A CA 1
ATOM 4585 C C . GLY A 1 629 ? -4.189 -25.548 -34.242 1.00 63.75 629 GLY A C 1
ATOM 4586 O O . GLY A 1 629 ? -4.050 -26.716 -34.596 1.00 63.75 629 GLY A O 1
ATOM 4587 N N . LEU A 1 630 ? -4.341 -25.184 -32.969 1.00 77.19 630 LEU A N 1
ATOM 4588 C CA . LEU A 1 630 ? -4.449 -26.061 -31.798 1.00 77.19 630 LEU A CA 1
ATOM 4589 C C . LEU A 1 630 ? -5.881 -26.045 -31.239 1.00 77.19 630 LEU A C 1
ATOM 4591 O O . LEU A 1 630 ? -6.729 -25.283 -31.710 1.00 77.19 630 LEU A O 1
ATOM 4595 N N . SER A 1 631 ? -6.166 -26.854 -30.212 1.00 76.94 631 SER A N 1
ATOM 4596 C CA . SER A 1 631 ? -7.376 -26.671 -29.402 1.00 76.94 631 SER A CA 1
ATOM 4597 C C . SER A 1 631 ? -7.135 -25.682 -28.254 1.00 76.94 631 SER A C 1
ATOM 4599 O O . SER A 1 631 ? -6.020 -25.548 -27.748 1.00 76.94 631 SER A O 1
ATOM 4601 N N . ALA A 1 632 ? -8.188 -24.993 -27.802 1.00 72.69 632 ALA A N 1
ATOM 4602 C CA . ALA A 1 632 ? -8.105 -24.106 -26.634 1.00 72.69 632 ALA A CA 1
ATOM 4603 C C . ALA A 1 632 ? -7.643 -24.855 -25.372 1.00 72.69 632 ALA A C 1
ATOM 4605 O O . ALA A 1 632 ? -6.957 -24.290 -24.525 1.00 72.69 632 ALA A O 1
ATOM 4606 N N . THR A 1 633 ? -7.980 -26.144 -25.280 1.00 69.19 633 THR A N 1
ATOM 4607 C CA . THR A 1 633 ? -7.539 -27.044 -24.214 1.00 69.19 633 THR A CA 1
ATOM 4608 C C . THR A 1 633 ? -6.038 -27.319 -24.277 1.00 69.19 633 THR A C 1
ATOM 4610 O O . THR A 1 633 ? -5.410 -27.386 -23.229 1.00 69.19 633 THR A O 1
ATOM 4613 N N . ASP A 1 634 ? -5.435 -27.409 -25.465 1.00 76.38 634 ASP A N 1
ATOM 4614 C CA . ASP A 1 634 ? -3.980 -27.573 -25.594 1.00 76.38 634 ASP A CA 1
ATOM 4615 C C . ASP A 1 634 ? -3.236 -26.322 -25.108 1.00 76.38 634 ASP A C 1
ATOM 4617 O O . ASP A 1 634 ? -2.244 -26.436 -24.390 1.00 76.38 634 ASP A O 1
ATOM 4621 N N . ILE A 1 635 ? -3.753 -25.129 -25.437 1.00 76.38 635 ILE A N 1
ATOM 4622 C CA . ILE A 1 635 ? -3.208 -23.852 -24.949 1.00 76.38 635 ILE A CA 1
ATOM 4623 C C . ILE A 1 635 ? -3.347 -23.741 -23.430 1.00 76.38 635 ILE A C 1
ATOM 4625 O O . ILE A 1 635 ? -2.377 -23.391 -22.763 1.00 76.38 635 ILE A O 1
ATOM 4629 N N . PHE A 1 636 ? -4.510 -24.086 -22.875 1.00 75.94 636 PHE A N 1
ATOM 4630 C CA . PHE A 1 636 ? -4.719 -24.085 -21.428 1.00 75.94 636 PHE A CA 1
ATOM 4631 C C . PHE A 1 636 ? -3.801 -25.078 -20.712 1.00 75.94 636 PHE A C 1
ATOM 4633 O O . PHE A 1 636 ? -3.113 -24.704 -19.775 1.00 75.94 636 PHE A O 1
ATOM 4640 N N . ASN A 1 637 ? -3.727 -26.324 -21.186 1.00 72.81 637 ASN A N 1
ATOM 4641 C CA . ASN A 1 637 ? -2.943 -27.376 -20.539 1.00 72.81 637 ASN A CA 1
ATOM 4642 C C . ASN A 1 637 ? -1.435 -27.080 -20.549 1.00 72.81 637 ASN A C 1
ATOM 4644 O O . ASN A 1 637 ? -0.716 -27.466 -19.626 1.00 72.81 637 ASN A O 1
ATOM 4648 N N . ALA A 1 638 ? -0.946 -26.403 -21.593 1.00 67.25 638 ALA A N 1
ATOM 4649 C CA . ALA A 1 638 ? 0.435 -25.934 -21.675 1.00 67.25 638 ALA A CA 1
ATOM 4650 C C . ALA A 1 638 ? 0.694 -24.676 -20.825 1.00 67.25 638 ALA A C 1
ATOM 4652 O O . ALA A 1 638 ? 1.849 -24.348 -20.560 1.00 67.25 638 ALA A O 1
ATOM 4653 N N . ASN A 1 639 ? -0.366 -23.987 -20.387 1.00 70.56 639 ASN A N 1
ATOM 4654 C CA . ASN A 1 639 ? -0.329 -22.727 -19.652 1.00 70.56 639 ASN A CA 1
ATOM 4655 C C . ASN A 1 639 ? -1.428 -22.691 -18.587 1.00 70.56 639 ASN A C 1
ATOM 4657 O O . ASN A 1 639 ? -2.339 -21.865 -18.639 1.00 70.56 639 ASN A O 1
ATOM 4661 N N . ASN A 1 640 ? -1.339 -23.589 -17.603 1.00 65.44 640 ASN A N 1
ATOM 4662 C CA . ASN A 1 640 ? -2.380 -23.766 -16.579 1.00 65.44 640 ASN A CA 1
ATOM 4663 C C . ASN A 1 640 ? -2.635 -22.514 -15.707 1.00 65.44 640 ASN A C 1
ATOM 4665 O O . ASN A 1 640 ? -3.513 -22.539 -14.850 1.00 65.44 640 ASN A O 1
ATOM 4669 N N . PHE A 1 641 ? -1.855 -21.445 -15.900 1.00 54.75 641 PHE A N 1
ATOM 4670 C CA . PHE A 1 641 ? -2.002 -20.141 -15.256 1.00 54.75 641 PHE A CA 1
ATOM 4671 C C . PHE A 1 641 ? -2.924 -19.175 -16.024 1.00 54.75 641 PHE A C 1
ATOM 4673 O O . PHE A 1 641 ? -3.299 -18.143 -15.477 1.00 54.75 641 PHE A O 1
ATOM 4680 N N . LEU A 1 642 ? -3.295 -19.470 -17.277 1.00 50.97 642 LEU A N 1
ATOM 4681 C CA . LEU A 1 642 ? -4.128 -18.573 -18.079 1.00 50.97 642 LEU A CA 1
ATOM 4682 C C . LEU A 1 642 ? -5.590 -18.591 -17.636 1.00 50.97 642 LEU A C 1
ATOM 4684 O O . LEU A 1 642 ? -6.211 -19.649 -17.513 1.00 50.97 642 LEU A O 1
ATOM 4688 N N . ASN A 1 643 ? -6.190 -17.403 -17.559 1.00 64.00 643 ASN A N 1
ATOM 4689 C CA . ASN A 1 643 ? -7.633 -17.264 -17.685 1.00 64.00 643 ASN A CA 1
ATOM 4690 C C . ASN A 1 643 ? -8.015 -17.328 -19.173 1.00 64.00 643 ASN A C 1
ATOM 4692 O O . ASN A 1 643 ? -7.864 -16.367 -19.924 1.00 64.00 643 ASN A O 1
ATOM 4696 N N . CYS A 1 644 ? -8.529 -18.475 -19.617 1.00 58.44 644 CYS A N 1
ATOM 4697 C CA . CYS A 1 644 ? -8.759 -18.732 -21.037 1.00 58.44 644 CYS A CA 1
ATOM 4698 C C . CYS A 1 644 ? -9.822 -17.877 -21.725 1.00 58.44 644 CYS A C 1
ATOM 4700 O O . CYS A 1 644 ? -9.901 -17.927 -22.952 1.00 58.44 644 CYS A O 1
ATOM 4702 N N . ASN A 1 645 ? -10.614 -17.112 -20.979 1.00 54.44 645 ASN A N 1
ATOM 4703 C CA . ASN A 1 645 ? -11.643 -16.236 -21.535 1.00 54.44 645 ASN A CA 1
ATOM 4704 C C . ASN A 1 645 ? -11.195 -14.772 -21.612 1.00 54.44 645 ASN A C 1
ATOM 4706 O O . ASN A 1 645 ? -11.916 -13.953 -22.171 1.00 54.44 645 ASN A O 1
ATOM 4710 N N . SER A 1 646 ? -10.030 -14.451 -21.050 1.00 53.09 646 SER A N 1
ATOM 4711 C CA . SER A 1 646 ? -9.446 -13.114 -21.068 1.00 53.09 646 SER A CA 1
ATOM 4712 C C . SER A 1 646 ? -7.962 -13.224 -20.739 1.00 53.09 646 SER A C 1
ATOM 4714 O O . SER A 1 646 ? -7.577 -13.285 -19.572 1.00 53.09 646 SER A O 1
ATOM 4716 N N . ILE A 1 647 ? -7.141 -13.267 -21.780 1.00 49.50 647 ILE A N 1
ATOM 4717 C CA . ILE A 1 647 ? -5.688 -13.273 -21.701 1.00 49.50 647 ILE A CA 1
ATOM 4718 C C . ILE A 1 647 ? -5.209 -11.843 -21.917 1.00 49.50 647 ILE A C 1
ATOM 4720 O O . ILE A 1 647 ? -5.547 -11.207 -22.916 1.00 49.50 647 ILE A O 1
ATOM 4724 N N . TRP A 1 648 ? -4.442 -11.335 -20.957 1.00 41.00 648 TRP A N 1
ATOM 4725 C CA . TRP A 1 648 ? -3.926 -9.976 -21.009 1.00 41.00 648 TRP A CA 1
ATOM 4726 C C . TRP A 1 648 ? -2.880 -9.827 -22.097 1.00 41.00 648 TRP A C 1
ATOM 4728 O O . TRP A 1 648 ? -2.109 -10.751 -22.363 1.00 41.00 648 TRP A O 1
ATOM 4738 N N . LYS A 1 649 ? -2.838 -8.645 -22.704 1.00 49.59 649 LYS A N 1
ATOM 4739 C CA . LYS A 1 649 ? -1.819 -8.305 -23.688 1.00 49.59 649 LYS A CA 1
ATOM 4740 C C . LYS A 1 649 ? -0.426 -8.564 -23.105 1.00 49.59 649 LYS A C 1
ATOM 4742 O O . LYS A 1 649 ? -0.190 -8.365 -21.922 1.00 49.59 649 LYS A O 1
ATOM 4747 N N . PHE A 1 650 ? 0.469 -9.057 -23.944 1.00 43.72 650 PHE A N 1
ATOM 4748 C CA . PHE A 1 650 ? 1.835 -9.464 -23.641 1.00 43.72 650 PHE A CA 1
ATOM 4749 C C . PHE A 1 650 ? 1.999 -10.651 -22.691 1.00 43.72 650 PHE A C 1
ATOM 4751 O O . PHE A 1 650 ? 3.132 -11.091 -22.498 1.00 43.72 650 PHE A O 1
ATOM 4758 N N . THR A 1 651 ? 0.908 -11.265 -22.210 1.00 48.28 651 THR A N 1
ATOM 4759 C CA . THR A 1 651 ? 0.989 -12.519 -21.448 1.00 48.28 651 THR A CA 1
ATOM 4760 C C . THR A 1 651 ? 1.805 -13.547 -22.243 1.00 48.28 651 THR A C 1
ATOM 4762 O O . THR A 1 651 ? 1.435 -13.858 -23.381 1.00 48.28 651 THR A O 1
ATOM 4765 N N . PRO A 1 652 ? 2.911 -14.085 -21.696 1.00 46.78 652 PRO A N 1
ATOM 4766 C CA . PRO A 1 652 ? 3.762 -15.023 -22.412 1.00 46.78 652 PRO A CA 1
ATOM 4767 C C . PRO A 1 652 ? 3.123 -16.414 -22.431 1.00 46.78 652 PRO A C 1
ATOM 4769 O O . PRO A 1 652 ? 3.229 -17.187 -21.483 1.00 46.78 652 PRO A O 1
ATOM 4772 N N . ILE A 1 653 ? 2.477 -16.754 -23.540 1.00 66.88 653 ILE A N 1
ATOM 4773 C CA . ILE A 1 653 ? 1.820 -18.038 -23.764 1.00 66.88 653 ILE A CA 1
ATOM 4774 C C . ILE A 1 653 ? 2.809 -19.034 -24.360 1.00 66.88 653 ILE A C 1
ATOM 4776 O O . ILE A 1 653 ? 3.355 -18.850 -25.446 1.00 66.88 653 ILE A O 1
ATOM 4780 N N . CYS A 1 654 ? 2.995 -20.150 -23.679 1.00 75.44 654 CYS A N 1
ATOM 4781 C CA . CYS A 1 654 ? 3.662 -21.316 -24.211 1.00 75.44 654 CYS A CA 1
ATOM 4782 C C . CYS A 1 654 ? 2.822 -21.999 -25.302 1.00 75.44 654 CYS A C 1
ATOM 4784 O O . CYS A 1 654 ? 1.709 -22.456 -25.049 1.00 75.44 654 CYS A O 1
ATOM 4786 N N . ILE A 1 655 ? 3.356 -22.130 -26.513 1.00 80.31 655 ILE A N 1
ATOM 4787 C CA . ILE A 1 655 ? 2.707 -22.874 -27.597 1.00 80.31 655 ILE A CA 1
ATOM 4788 C C . ILE A 1 655 ? 3.258 -24.310 -27.620 1.00 80.31 655 ILE A C 1
ATOM 4790 O O . ILE A 1 655 ? 4.462 -24.493 -27.852 1.00 80.31 655 ILE A O 1
ATOM 4794 N N . PRO A 1 656 ? 2.417 -25.337 -27.378 1.00 71.88 656 PRO A N 1
ATOM 4795 C CA . PRO A 1 656 ? 2.860 -26.726 -27.341 1.00 71.88 656 PRO A CA 1
ATOM 4796 C C . PRO A 1 656 ? 3.068 -27.344 -28.738 1.00 71.88 656 PRO A C 1
ATOM 4798 O O . PRO A 1 656 ? 2.593 -26.799 -29.741 1.00 71.88 656 PRO A O 1
ATOM 4801 N N . PRO A 1 657 ? 3.771 -28.494 -28.841 1.00 67.38 657 PRO A N 1
ATOM 4802 C CA . PRO A 1 657 ? 3.930 -29.217 -30.102 1.00 67.38 657 PRO A CA 1
ATOM 4803 C C . PRO A 1 657 ? 2.580 -29.587 -30.729 1.00 67.38 657 PRO A C 1
ATOM 4805 O O . PRO A 1 657 ? 1.691 -30.073 -30.038 1.00 67.38 657 PRO A O 1
ATOM 4808 N N . GLY A 1 658 ? 2.447 -29.402 -32.049 1.00 58.69 658 GLY A N 1
ATOM 4809 C CA . GLY A 1 658 ? 1.227 -29.721 -32.809 1.00 58.69 658 GLY A CA 1
ATOM 4810 C C . GLY A 1 658 ? 0.519 -28.515 -33.435 1.00 58.69 658 GLY A C 1
ATOM 4811 O O . GLY A 1 658 ? -0.365 -28.711 -34.265 1.00 58.69 658 GLY A O 1
ATOM 4812 N N . GLY A 1 659 ? 0.930 -27.287 -33.097 1.00 59.94 659 GLY A N 1
ATOM 4813 C CA . GLY A 1 659 ? 0.399 -26.068 -33.707 1.00 59.94 659 GLY A CA 1
ATOM 4814 C C . GLY A 1 659 ? 1.121 -25.642 -34.989 1.00 59.94 659 GLY A C 1
ATOM 4815 O O . GLY A 1 659 ? 2.304 -25.924 -35.175 1.00 59.94 659 GLY A O 1
ATOM 4816 N N . LYS A 1 660 ? 0.431 -24.907 -35.868 1.00 58.25 660 LYS A N 1
ATOM 4817 C CA . LYS A 1 660 ? 1.027 -24.134 -36.969 1.00 58.25 660 LYS A CA 1
ATOM 4818 C C . LYS A 1 660 ? 1.793 -22.931 -36.402 1.00 58.25 660 LYS A C 1
ATOM 4820 O O . LYS A 1 660 ? 1.315 -21.802 -36.451 1.00 58.25 660 LYS A O 1
ATOM 4825 N N . GLY A 1 661 ? 2.952 -23.174 -35.794 1.00 60.69 661 GLY A N 1
ATOM 4826 C CA . GLY A 1 661 ? 3.876 -22.125 -35.356 1.00 60.69 661 GLY A CA 1
ATOM 4827 C C . GLY A 1 661 ? 4.576 -21.439 -36.531 1.00 60.69 661 GLY A C 1
ATOM 4828 O O . GLY A 1 661 ? 4.536 -21.935 -37.652 1.00 60.69 661 GLY A O 1
ATOM 4829 N N . CYS A 1 662 ? 5.235 -20.310 -36.264 1.00 63.03 662 CYS A N 1
ATOM 4830 C CA . CYS A 1 662 ? 6.107 -19.672 -37.243 1.00 63.03 662 CYS A CA 1
ATOM 4831 C C . CYS A 1 662 ? 7.254 -20.628 -37.605 1.00 63.03 662 CYS A C 1
ATOM 4833 O O . CYS A 1 662 ? 8.135 -20.887 -36.785 1.00 63.03 662 CYS A O 1
ATOM 4835 N N . THR A 1 663 ? 7.254 -21.171 -38.817 1.00 62.75 663 THR A N 1
ATOM 4836 C CA . THR A 1 663 ? 8.283 -22.106 -39.290 1.00 62.75 663 THR A CA 1
ATOM 4837 C C . THR A 1 663 ? 9.534 -21.398 -39.797 1.00 62.75 663 THR A C 1
ATOM 4839 O O . THR A 1 663 ? 10.566 -22.044 -39.995 1.00 62.75 663 THR A O 1
ATOM 4842 N N . LYS A 1 664 ? 9.482 -20.070 -39.987 1.00 70.19 664 LYS A N 1
ATOM 4843 C CA . LYS A 1 664 ? 10.645 -19.272 -40.385 1.00 70.19 664 LYS A CA 1
ATOM 4844 C C . LYS A 1 664 ? 10.583 -17.835 -39.870 1.00 70.19 664 LYS A C 1
ATOM 4846 O O . LYS A 1 664 ? 9.703 -17.070 -40.265 1.00 70.19 664 LYS A O 1
ATOM 4851 N N . THR A 1 665 ? 11.585 -17.455 -39.080 1.00 76.94 665 THR A N 1
ATOM 4852 C CA . THR A 1 665 ? 11.824 -16.078 -38.632 1.00 76.94 665 THR A CA 1
ATOM 4853 C C . THR A 1 665 ? 13.031 -15.464 -39.334 1.00 76.94 665 THR A C 1
ATOM 4855 O O . THR A 1 665 ? 13.973 -16.162 -39.723 1.00 76.94 665 THR A O 1
ATOM 4858 N N . ILE A 1 666 ? 12.991 -14.148 -39.529 1.00 79.69 666 ILE A N 1
ATOM 4859 C CA . ILE A 1 666 ? 14.080 -13.349 -40.100 1.00 79.69 666 ILE A CA 1
ATOM 4860 C C . ILE A 1 666 ? 14.241 -12.055 -39.315 1.00 79.69 666 ILE A C 1
ATOM 4862 O O . ILE A 1 666 ? 13.288 -11.581 -38.714 1.00 79.69 666 ILE A O 1
ATOM 4866 N N . ASN A 1 667 ? 15.426 -11.458 -39.357 1.00 76.88 667 ASN A N 1
ATOM 4867 C CA . ASN A 1 667 ? 15.634 -10.108 -38.844 1.00 76.88 667 ASN A CA 1
ATOM 4868 C C . ASN A 1 667 ? 15.403 -9.103 -39.979 1.00 76.88 667 ASN A C 1
ATOM 4870 O O . ASN A 1 667 ? 15.947 -9.265 -41.077 1.00 76.88 667 ASN A O 1
ATOM 4874 N N . SER A 1 668 ? 14.580 -8.088 -39.732 1.00 79.81 668 SER A N 1
ATOM 4875 C CA . SER A 1 668 ? 14.315 -7.005 -40.682 1.00 79.81 668 SER A CA 1
ATOM 4876 C C . SER A 1 668 ? 15.585 -6.198 -40.991 1.00 79.81 668 SER A C 1
ATOM 4878 O O . SER A 1 668 ? 16.518 -6.107 -40.193 1.00 79.81 668 SER A O 1
ATOM 4880 N N . TRP A 1 669 ? 15.631 -5.583 -42.169 1.00 86.25 669 TRP A N 1
ATOM 4881 C CA . TRP A 1 669 ? 16.744 -4.752 -42.642 1.00 86.25 669 TRP A CA 1
ATOM 4882 C C . TRP A 1 669 ? 16.331 -3.270 -42.712 1.00 86.25 669 TRP A C 1
ATOM 4884 O O . TRP A 1 669 ? 15.138 -2.967 -42.616 1.00 86.25 669 TRP A O 1
ATOM 4894 N N . PRO A 1 670 ? 17.273 -2.322 -42.894 1.00 89.25 670 PRO A N 1
ATOM 4895 C CA . PRO A 1 670 ? 16.932 -0.907 -43.021 1.00 89.25 670 PRO A CA 1
ATOM 4896 C C . PRO A 1 670 ? 15.921 -0.655 -44.149 1.00 89.25 670 PRO A C 1
ATOM 4898 O O . PRO A 1 670 ? 16.150 -1.048 -45.294 1.00 89.25 670 PRO A O 1
ATOM 4901 N N . GLY A 1 671 ? 14.804 0.002 -43.823 1.00 85.00 671 GLY A N 1
ATOM 4902 C CA . GLY A 1 671 ? 13.712 0.278 -44.766 1.00 85.00 671 GLY A CA 1
ATOM 4903 C C . GLY A 1 671 ? 12.735 -0.886 -44.990 1.00 85.00 671 GLY A C 1
ATOM 4904 O O . GLY A 1 671 ? 11.995 -0.880 -45.977 1.00 85.00 671 GLY A O 1
ATOM 4905 N N . ALA A 1 672 ? 12.731 -1.902 -44.121 1.00 90.25 672 ALA A N 1
ATOM 4906 C CA . ALA A 1 672 ? 11.757 -2.987 -44.179 1.00 90.25 672 ALA A CA 1
ATOM 4907 C C . ALA A 1 672 ? 10.316 -2.486 -43.943 1.00 90.25 672 ALA A C 1
ATOM 4909 O O . ALA A 1 672 ? 10.044 -1.671 -43.062 1.00 90.25 672 ALA A O 1
ATOM 4910 N N . THR A 1 673 ? 9.388 -3.015 -44.737 1.00 95.75 673 THR A N 1
ATOM 4911 C CA . THR A 1 673 ? 7.936 -2.831 -44.625 1.00 95.75 673 THR A CA 1
ATOM 4912 C C . THR A 1 673 ? 7.261 -4.187 -44.782 1.00 95.75 673 THR A C 1
ATOM 4914 O O . THR A 1 673 ? 7.831 -5.103 -45.378 1.00 95.75 673 THR A O 1
ATOM 4917 N N . CYS A 1 674 ? 6.024 -4.348 -44.316 1.00 92.88 674 CYS A N 1
ATOM 4918 C CA . CYS A 1 674 ? 5.328 -5.629 -44.486 1.00 92.88 674 CYS A CA 1
ATOM 4919 C C . CYS A 1 674 ? 5.192 -6.017 -45.970 1.00 92.88 674 CYS A C 1
ATOM 4921 O O . CYS A 1 674 ? 5.285 -7.196 -46.305 1.00 92.88 674 CYS A O 1
ATOM 4923 N N . ALA A 1 675 ? 5.049 -5.038 -46.872 1.00 95.25 675 ALA A N 1
ATOM 4924 C CA . ALA A 1 675 ? 4.937 -5.264 -48.313 1.00 95.25 675 ALA A CA 1
ATOM 4925 C C . ALA A 1 675 ? 6.231 -5.820 -48.935 1.00 95.25 675 ALA A C 1
ATOM 4927 O O . ALA A 1 675 ? 6.204 -6.786 -49.708 1.00 95.25 675 ALA A O 1
ATOM 4928 N N . ASN A 1 676 ? 7.383 -5.228 -48.599 1.00 95.06 676 ASN A N 1
ATOM 4929 C CA . ASN A 1 676 ? 8.661 -5.666 -49.162 1.00 95.06 676 ASN A CA 1
ATOM 4930 C C . ASN A 1 676 ? 9.184 -6.946 -48.487 1.00 95.06 676 ASN A C 1
ATOM 4932 O O . ASN A 1 676 ? 9.770 -7.786 -49.171 1.00 95.06 676 ASN A O 1
ATOM 4936 N N . VAL A 1 677 ? 8.866 -7.167 -47.206 1.00 92.06 677 VAL A N 1
ATOM 4937 C CA . VAL A 1 677 ? 9.098 -8.438 -46.507 1.00 92.06 677 VAL A CA 1
ATOM 4938 C C . VAL A 1 677 ? 8.250 -9.545 -47.132 1.00 92.06 677 VAL A C 1
ATOM 4940 O O . VAL A 1 677 ? 8.776 -10.609 -47.452 1.00 92.06 677 VAL A O 1
ATOM 4943 N N . ALA A 1 678 ? 6.968 -9.290 -47.405 1.00 93.81 678 ALA A N 1
ATOM 4944 C CA . ALA A 1 678 ? 6.097 -10.267 -48.051 1.00 93.81 678 ALA A CA 1
ATOM 4945 C C . ALA A 1 678 ? 6.620 -10.696 -49.428 1.00 93.81 678 ALA A C 1
ATOM 4947 O O . ALA A 1 678 ? 6.707 -11.889 -49.723 1.00 93.81 678 ALA A O 1
ATOM 4948 N N . THR A 1 679 ? 7.052 -9.722 -50.232 1.00 94.56 679 THR A N 1
ATOM 4949 C CA . THR A 1 679 ? 7.643 -9.966 -51.554 1.00 94.56 679 THR A CA 1
ATOM 4950 C C . THR A 1 679 ? 8.938 -10.777 -51.455 1.00 94.56 679 THR A C 1
ATOM 4952 O O . THR A 1 679 ? 9.126 -11.727 -52.213 1.00 94.56 679 THR A O 1
ATOM 4955 N N . ALA A 1 680 ? 9.818 -10.443 -50.506 1.00 91.06 680 ALA A N 1
ATOM 4956 C CA . ALA A 1 680 ? 11.114 -11.101 -50.336 1.00 91.06 680 ALA A CA 1
ATOM 4957 C C . ALA A 1 680 ? 11.003 -12.575 -49.911 1.00 91.06 680 ALA A C 1
ATOM 4959 O O . ALA A 1 680 ? 11.876 -13.377 -50.247 1.00 91.06 680 ALA A O 1
ATOM 4960 N N . TYR A 1 681 ? 9.935 -12.941 -49.198 1.00 87.94 681 TYR A N 1
ATOM 4961 C CA . TYR A 1 681 ? 9.748 -14.289 -48.654 1.00 87.94 681 TYR A CA 1
ATOM 4962 C C . TYR A 1 681 ? 8.580 -15.059 -49.276 1.00 87.94 681 TYR A C 1
ATOM 4964 O O . TYR A 1 681 ? 8.234 -16.134 -48.794 1.00 87.94 681 TYR A O 1
ATOM 4972 N N . GLY A 1 682 ? 8.020 -14.555 -50.381 1.00 86.00 682 GLY A N 1
ATOM 4973 C CA . GLY A 1 682 ? 7.014 -15.273 -51.164 1.00 86.00 682 GLY A CA 1
ATOM 4974 C C . GLY A 1 682 ? 5.686 -15.468 -50.429 1.00 86.00 682 GLY A C 1
ATOM 4975 O O . GLY A 1 682 ? 5.058 -16.514 -50.565 1.00 86.00 682 GLY A O 1
ATOM 4976 N N . THR A 1 683 ? 5.267 -14.472 -49.647 1.00 87.50 683 THR A N 1
ATOM 4977 C CA . THR A 1 683 ? 3.982 -14.445 -48.929 1.00 87.50 683 THR A CA 1
ATOM 4978 C C . THR A 1 683 ? 3.205 -13.165 -49.278 1.00 87.50 683 THR A C 1
ATOM 4980 O O . THR A 1 683 ? 3.587 -12.424 -50.184 1.00 87.50 683 THR A O 1
ATOM 4983 N N . THR A 1 684 ? 2.086 -12.896 -48.605 1.00 88.94 684 THR A N 1
ATOM 4984 C CA . THR A 1 684 ? 1.285 -11.677 -48.799 1.00 88.94 684 THR A CA 1
ATOM 4985 C C . THR A 1 684 ? 1.547 -10.661 -47.692 1.00 88.94 684 THR A C 1
ATOM 4987 O O . THR A 1 684 ? 1.878 -11.024 -46.564 1.00 88.94 684 THR A O 1
ATOM 4990 N N . GLU A 1 685 ? 1.371 -9.371 -47.991 1.00 89.75 685 GLU A N 1
ATOM 4991 C CA . GLU A 1 685 ? 1.487 -8.316 -46.974 1.00 89.75 685 GLU A CA 1
ATOM 4992 C C . GLU A 1 685 ? 0.499 -8.541 -45.825 1.00 89.75 685 GLU A C 1
ATOM 4994 O O . GLU A 1 685 ? 0.857 -8.369 -44.663 1.00 89.75 685 GLU A O 1
ATOM 4999 N N . SER A 1 686 ? -0.724 -8.984 -46.138 1.00 80.12 686 SER A N 1
ATOM 5000 C CA . SER A 1 686 ? -1.732 -9.335 -45.137 1.00 80.12 686 SER A CA 1
ATOM 5001 C C . SER A 1 686 ? -1.244 -10.435 -44.198 1.00 80.12 686 SER A C 1
ATOM 5003 O O . SER A 1 686 ? -1.469 -10.327 -43.001 1.00 80.12 686 SER A O 1
ATOM 5005 N N . ASN A 1 687 ? -0.533 -11.443 -44.710 1.00 79.06 687 ASN A N 1
ATOM 5006 C CA . ASN A 1 687 ? 0.046 -12.494 -43.878 1.00 79.06 687 ASN A CA 1
ATOM 5007 C C . ASN A 1 687 ? 1.173 -11.956 -42.992 1.00 79.06 687 ASN A C 1
ATOM 5009 O O . ASN A 1 687 ? 1.178 -12.229 -41.800 1.00 79.06 687 ASN A O 1
ATOM 5013 N N . VAL A 1 688 ? 2.092 -11.147 -43.531 1.00 79.56 688 VAL A N 1
ATOM 5014 C CA . VAL A 1 688 ? 3.182 -10.561 -42.724 1.00 79.56 688 VAL A CA 1
ATOM 5015 C C . VAL A 1 688 ? 2.627 -9.645 -41.635 1.00 79.56 688 VAL A C 1
ATOM 5017 O O . VAL A 1 688 ? 3.078 -9.726 -40.498 1.00 79.56 688 VAL A O 1
ATOM 5020 N N . ARG A 1 689 ? 1.616 -8.829 -41.948 1.00 80.88 689 ARG A N 1
ATOM 5021 C CA . ARG A 1 689 ? 0.910 -7.986 -40.973 1.00 80.88 689 ARG A CA 1
ATOM 5022 C C . ARG A 1 689 ? 0.179 -8.815 -39.919 1.00 80.88 689 ARG A C 1
ATOM 5024 O O . ARG A 1 689 ? 0.163 -8.443 -38.758 1.00 80.88 689 ARG A O 1
ATOM 5031 N N . PHE A 1 690 ? -0.422 -9.930 -40.327 1.00 67.12 690 PHE A N 1
ATOM 5032 C CA . PHE A 1 690 ? -1.164 -10.816 -39.435 1.00 67.12 690 PHE A CA 1
ATOM 5033 C C . PHE A 1 690 ? -0.248 -11.613 -38.493 1.00 67.12 690 PHE A C 1
ATOM 5035 O O . PHE A 1 690 ? -0.600 -11.832 -37.338 1.00 67.12 690 PHE A O 1
ATOM 5042 N N . TRP A 1 691 ? 0.925 -12.040 -38.966 1.00 76.06 691 TRP A N 1
ATOM 5043 C CA . TRP A 1 691 ? 1.910 -12.768 -38.157 1.00 76.06 691 TRP A CA 1
ATOM 5044 C C . TRP A 1 691 ? 2.766 -11.854 -37.274 1.00 76.06 691 TRP A C 1
ATOM 5046 O O . TRP A 1 691 ? 3.390 -12.336 -36.334 1.00 76.06 691 TRP A O 1
ATOM 5056 N N . ASN A 1 692 ? 2.814 -10.556 -37.587 1.00 74.00 692 ASN A N 1
ATOM 5057 C CA . ASN A 1 692 ? 3.625 -9.553 -36.897 1.00 74.00 692 ASN A CA 1
ATOM 5058 C C . ASN A 1 692 ? 2.774 -8.314 -36.577 1.00 74.00 692 ASN A C 1
ATOM 5060 O O . ASN A 1 692 ? 3.092 -7.202 -36.989 1.00 74.00 692 ASN A O 1
ATOM 5064 N N . ASP A 1 693 ? 1.662 -8.505 -35.872 1.00 73.25 693 ASP A N 1
ATOM 5065 C CA . ASP A 1 693 ? 0.719 -7.434 -35.506 1.00 73.25 693 ASP A CA 1
ATOM 5066 C C . ASP A 1 693 ? 1.313 -6.384 -34.543 1.00 73.25 693 ASP A C 1
ATOM 5068 O O . ASP A 1 693 ? 0.749 -5.304 -34.378 1.00 73.25 693 ASP A O 1
ATOM 5072 N N . PHE A 1 694 ? 2.489 -6.667 -33.981 1.00 59.09 694 PHE A N 1
ATOM 5073 C CA . PHE A 1 694 ? 3.274 -5.778 -33.126 1.00 59.09 694 PHE A CA 1
ATOM 5074 C C . PHE A 1 694 ? 4.157 -4.767 -33.883 1.00 59.09 694 PHE A C 1
ATOM 5076 O O . PHE A 1 694 ? 4.741 -3.893 -33.243 1.00 59.09 694 PHE A O 1
ATOM 5083 N N . VAL A 1 695 ? 4.297 -4.860 -35.216 1.00 59.50 695 VAL A N 1
ATOM 5084 C CA . VAL A 1 695 ? 5.114 -3.905 -35.993 1.00 59.50 695 VAL A CA 1
ATOM 5085 C C . VAL A 1 695 ? 4.263 -2.920 -36.787 1.00 59.50 695 VAL A C 1
ATOM 5087 O O . VAL A 1 695 ? 3.271 -3.289 -37.419 1.00 59.50 695 VAL A O 1
ATOM 5090 N N . ASP A 1 696 ? 4.700 -1.658 -36.850 1.00 82.88 696 ASP A N 1
ATOM 5091 C CA . ASP A 1 696 ? 4.182 -0.736 -37.859 1.00 82.88 696 ASP A CA 1
ATOM 5092 C C . ASP A 1 696 ? 4.667 -1.187 -39.241 1.00 82.88 696 ASP A C 1
ATOM 5094 O O . ASP A 1 696 ? 5.823 -1.009 -39.630 1.00 82.88 696 ASP A O 1
ATOM 5098 N N . CYS A 1 697 ? 3.751 -1.770 -40.010 1.00 84.50 697 CYS A N 1
ATOM 5099 C CA . CYS A 1 697 ? 4.032 -2.300 -41.336 1.00 84.50 697 CYS A CA 1
ATOM 5100 C C . CYS A 1 697 ? 4.562 -1.286 -42.352 1.00 84.50 697 CYS A C 1
ATOM 5102 O O . CYS A 1 697 ? 5.087 -1.715 -43.383 1.00 84.50 697 CYS A O 1
ATOM 5104 N N . ASN A 1 698 ? 4.421 0.016 -42.102 1.00 88.00 698 ASN A N 1
ATOM 5105 C CA . ASN A 1 698 ? 4.961 1.055 -42.976 1.00 88.00 698 ASN A CA 1
ATOM 5106 C C . ASN A 1 698 ? 6.384 1.474 -42.588 1.00 88.00 698 ASN A C 1
ATOM 5108 O O . ASN A 1 698 ? 7.057 2.128 -43.383 1.00 88.00 698 ASN A O 1
ATOM 5112 N N . SER A 1 699 ? 6.846 1.102 -41.393 1.00 79.69 699 SER A N 1
ATOM 5113 C CA . SER A 1 699 ? 8.146 1.501 -40.862 1.00 79.69 699 SER A CA 1
ATOM 5114 C C . SER A 1 699 ? 8.646 0.492 -39.824 1.00 79.69 699 SER A C 1
ATOM 5116 O O . SER A 1 699 ? 8.579 0.731 -38.617 1.00 79.69 699 SER A O 1
ATOM 5118 N N . ILE A 1 700 ? 9.192 -0.632 -40.297 1.00 78.19 700 ILE A N 1
ATOM 5119 C CA . ILE A 1 700 ? 9.744 -1.672 -39.424 1.00 78.19 700 ILE A CA 1
ATOM 5120 C C . ILE A 1 700 ? 11.189 -1.312 -39.069 1.00 78.19 700 ILE A C 1
ATOM 5122 O O . ILE A 1 700 ? 12.010 -1.012 -39.942 1.00 78.19 700 ILE A O 1
ATOM 5126 N N . TRP A 1 701 ? 11.509 -1.343 -37.777 1.00 60.06 701 TRP A N 1
ATOM 5127 C CA . TRP A 1 701 ? 12.853 -1.051 -37.282 1.00 60.06 701 TRP A CA 1
ATOM 5128 C C . TRP A 1 701 ? 13.843 -2.107 -37.776 1.00 60.06 701 TRP A C 1
ATOM 5130 O O . TRP A 1 701 ? 13.453 -3.202 -38.162 1.00 60.06 701 TRP A O 1
ATOM 5140 N N . THR A 1 702 ? 15.134 -1.781 -37.836 1.00 71.00 702 THR A N 1
ATOM 5141 C CA . THR A 1 702 ? 16.153 -2.744 -38.296 1.00 71.00 702 THR A CA 1
ATOM 5142 C C . THR A 1 702 ? 16.428 -3.784 -37.211 1.00 71.00 702 THR A C 1
ATOM 5144 O O . THR A 1 702 ? 16.443 -3.444 -36.033 1.00 71.00 702 THR A O 1
ATOM 5147 N N . ASN A 1 703 ? 16.701 -5.029 -37.605 1.00 55.78 703 ASN A N 1
ATOM 5148 C CA . ASN A 1 703 ? 16.899 -6.192 -36.734 1.00 55.78 703 ASN A CA 1
ATOM 5149 C C . ASN A 1 703 ? 15.684 -6.594 -35.882 1.00 55.78 703 ASN A C 1
ATOM 5151 O O . ASN A 1 703 ? 15.825 -7.394 -34.961 1.00 55.78 703 ASN A O 1
ATOM 5155 N N . THR A 1 704 ? 14.491 -6.102 -36.207 1.00 60.53 704 THR A N 1
ATOM 5156 C CA . THR A 1 704 ? 13.241 -6.595 -35.628 1.00 60.53 704 THR A CA 1
ATOM 5157 C C . THR A 1 704 ? 12.999 -8.030 -36.110 1.00 60.53 704 THR A C 1
ATOM 5159 O O . THR A 1 704 ? 12.983 -8.264 -37.324 1.00 60.53 704 THR A O 1
ATOM 5162 N N . PRO A 1 705 ? 12.830 -9.007 -35.205 1.00 60.16 705 PRO A N 1
ATOM 5163 C CA . PRO A 1 705 ? 12.517 -10.375 -35.588 1.00 60.16 705 PRO A CA 1
ATOM 5164 C C . PRO A 1 705 ? 11.094 -10.433 -36.152 1.00 60.16 705 PRO A C 1
ATOM 5166 O O . PRO A 1 705 ? 10.138 -10.057 -35.482 1.00 60.16 705 PRO A O 1
ATOM 5169 N N . LEU A 1 706 ? 10.958 -10.898 -37.392 1.00 73.50 706 LEU A N 1
ATOM 5170 C CA . LEU A 1 706 ? 9.693 -11.043 -38.104 1.00 73.50 706 LEU A CA 1
ATOM 5171 C C . LEU A 1 706 ? 9.445 -12.504 -38.461 1.00 73.50 706 LEU A C 1
ATOM 5173 O O . LEU A 1 706 ? 10.324 -13.190 -38.991 1.00 73.50 706 LEU A O 1
ATOM 5177 N N . CYS A 1 707 ? 8.218 -12.961 -38.258 1.00 80.88 707 CYS A N 1
ATOM 5178 C CA . CYS A 1 707 ? 7.727 -14.196 -38.832 1.00 80.88 707 CYS A CA 1
ATOM 5179 C C . CYS A 1 707 ? 7.401 -14.019 -40.321 1.00 80.88 707 CYS A C 1
ATOM 5181 O O . CYS A 1 707 ? 6.676 -13.098 -40.704 1.00 80.88 707 CYS A O 1
ATOM 5183 N N . VAL A 1 708 ? 7.916 -14.918 -41.165 1.00 82.62 708 VAL A N 1
ATOM 5184 C CA . VAL A 1 708 ? 7.720 -14.871 -42.627 1.00 82.62 708 VAL A CA 1
ATOM 5185 C C . VAL A 1 708 ? 7.186 -16.168 -43.232 1.00 82.62 708 VAL A C 1
ATOM 5187 O O . VAL A 1 708 ? 6.909 -16.200 -44.430 1.00 82.62 708 VAL A O 1
ATOM 5190 N N . ALA A 1 709 ? 7.014 -17.222 -42.434 1.00 73.25 709 ALA A N 1
ATOM 5191 C CA . ALA A 1 709 ? 6.304 -18.434 -42.833 1.00 73.25 709 ALA A CA 1
ATOM 5192 C C . ALA A 1 709 ? 5.709 -19.141 -41.610 1.00 73.25 709 ALA A C 1
ATOM 5194 O O . ALA A 1 709 ? 6.336 -19.160 -40.551 1.00 73.25 709 ALA A O 1
ATOM 5195 N N . HIS A 1 710 ? 4.534 -19.744 -41.794 1.00 63.88 710 HIS A N 1
ATOM 5196 C CA . HIS A 1 710 ? 3.900 -20.689 -40.875 1.00 63.88 710 HIS A CA 1
ATOM 5197 C C . HIS A 1 710 ? 3.845 -22.062 -41.530 1.00 63.88 710 HIS A C 1
ATOM 5199 O O . HIS A 1 710 ? 3.396 -22.145 -42.697 1.00 63.88 710 HIS A O 1
#

InterPro domains:
  IPR002509 NodB homology domain [PF01522] (38-152)
  IPR002509 NodB homology domain [PS51677] (37-225)
  IPR011330 Glycoside hydrolase/deacetylase, beta/alpha-barrel [SSF88713] (33-233)
  IPR018392 LysM domain [PF01476] (268-313)
  IPR018392 LysM domain [PF01476] (330-371)
  IPR018392 LysM domain [PF01476] (393-436)
  IPR018392 LysM domain [PF01476] (461-504)
  IPR018392 LysM domain [PF01476] (533-568)
  IPR018392 LysM domain [PF01476] (618-656)
  IPR018392 LysM domain [PS51782] (266-312)
  IPR018392 LysM domain [PS51782] (325-370)
  IPR018392 LysM domain [PS51782] (391-436)
  IPR018392 LysM domain [PS51782] (459-504)
  IPR018392 LysM domain [PS51782] (530-575)
  IPR018392 LysM domain [PS51782] (611-655)
  IPR018392 LysM domain [PS51782] (664-708)
  IPR018392 LysM domain [SM00257] (267-313)
  IPR018392 LysM domain [SM00257] (326-371)
  IPR018392 LysM domain [SM00257] (392-437)
  IPR018392 LysM domain [SM00257] (460-505)

Sequence (710 aa):
MARLSLAVLSVFLALFPSALAKNVARDANGVFSTCNHDFAFTWDDGPYEWTEEIVDEFDCMAGKTTLFVSGTTGGCIYSPDNVSRLRYAFEAGHQIASHAWRDVDMNSMTNAQIDEQIQRLDEAIIKILGVRPKVFRAPATLTSSSVISYIQSKHGKTIVTSDAPSNDAAQGATGSSVYAFFQSLAAGGASTRRISQSTETSQAALDGMDQGSVEVLATAGIRLVTVAQCLDINPYETVGSYGVRDSSWTCDGTWTAPATSTNCQQTYTAQAGENTCSKIAAKFSGLSGSDIYFANPSLNCQDIWQWTSICIPPASGTTTIPCSQTYATQPGENTCSKIATKFGTSAELVSAANRQVNCQDIWTGTPLCIPQATATTSSSTPGPTGTNGCSAYTAQAGDTCTKLATKFGTTVASIKASNPSWLNCDDIWANTPLTICVGSTSTSTSSASTSTSSGSACNAYTAQSGDTCTKLATKFGTTVDSIKASNPSWLNCDDIWANTPLTICAASGSTSTSSSSTSTSSSNGNNVCSSYSAQSGDNCTKLAAKFGTTVALIKSSNPSWLNCDDIWEWTPLTICVPAGATTSTPTDVQTSTSTSTSSSATSTATETCVTKYAAGDNETCITVATKFGLSATDIFNANNFLNCNSIWKFTPICIPPGGKGCTKTINSWPGATCANVATAYGTTESNVRFWNDFVDCNSIWTNTPLCVAH

pLDDT: mean 70.02, std 20.35, range [21.81, 98.88]

Secondary structure (DSSP, 8-state):
------------------------SB-TT--B-S-SSSEE-EEEEES-TTHHHHHHHHHHTT---EEEE-SSTTS-TTSHHHHHHHHHHHHTTPEEEE--SSS--GGG--HHHHHHHHHHHHHHHHHHHSEEESEE--SS----HHHHHHHHHHH--EEB--SEE--TTSTT--HHHHHHHHHHHHTTGGG--EEEEEETT-HHHHHHHHTTHHHHHHHTT--B--HHHHTTS-SEEEE-PPPPP-TT--SSS-PPPP---TT--EEEEPPTT--SHHHHHTTSTT--HHHHHHH-TT--TTSPPTT-EEEEPPP--S----EEEEEE--TT--SHHHHHHHHTS-HHHHHHHSTTS-TT-PPTT-EEEEE--PPPPP--PPPPP-TTSEEEEEPPTT--HHHHHHHHT--HHHHHHHS-TT--TT---TT-EEEEE--PPP---------------EEEEE--TT--HHHHHHHHTS-HHHHHHHSTTT--TT---TT-EEEEEPPSS----------------PEEEEEEE--TT--HHHHHHHTTS-HHHHHHHSTTT--TT---TT-EEEEEEETT-----------------------------SEEEE--TTB-HHHHHHHTTS-HHHHHHH-TT--TT-BPTT-EEEEPTTS---SEEEE--TT--HHHHHHHHTS-HHHHHHH-TTS-TTSPPTT-EEEEE-